Protein AF-A0A9D9YHW7-F1 (afdb_monomer_lite)

Sequence (597 aa):
MAEIIYLKTTNLEKLREYQHILGRHRLTVIQARQEDSLEFLCESKKVGDTIRAIMWEESNLYLPRTRTPLTLDQLTDLLVVVNKTRLECYLLESKTNKYVKQTYSASVEGFILPSHELAQRGTHSPVFGWDNRFISKGTGLTYQDMRERGVKLSARDLVLAQFTRDHLTYKKRKDLVALPQRPKRTVDFIHRPIDFVRSNPYINNPESNRYGVMALLNRALGLGPFFRAPMNRRENIYWNPGGNGGIPYTPKINKLTGEPDAIHETTYFVHDLFHHVLMPDLIFEGNLDDREKALQIICRMMSEALTLVAADMLFVDTLYRSGFTYDFTRRKIHPLFKSIKRDFSQPDELKQLFYANVRYALRGDDSWFLMLGCDPTALKEYQAKYKAYFVEDYRWTAQNVENMHEDARAFHRWSQSVKPLTRISRYVQGRVTLADATKKISVYARKPFEKCSPDEVIDAAFEWVWRETLLPSLIKPSSSPDEGIAFRTGFLKYMIAQLYIFDVFNFVPEAALYRKRIIDYIRANIDSLTLDNVEVVRAYYHQFLEILAGRDAITAEDLSLYTEVFPLFPPFYVQYDLPEGIYTDLNTVSKKILSIL

Structure (mmCIF, N/CA/C/O backbone):
data_AF-A0A9D9YHW7-F1
#
_entry.id   AF-A0A9D9YHW7-F1
#
loop_
_atom_site.group_PDB
_atom_site.id
_atom_site.type_symbol
_atom_site.label_atom_id
_atom_site.label_alt_id
_atom_site.label_comp_id
_atom_site.label_asym_id
_atom_site.label_entity_id
_atom_site.label_seq_id
_atom_site.pdbx_PDB_ins_code
_atom_site.Cartn_x
_atom_site.Cartn_y
_atom_site.Cartn_z
_atom_site.occupancy
_atom_site.B_iso_or_equiv
_atom_site.auth_seq_id
_atom_site.auth_comp_id
_atom_site.auth_asym_id
_atom_site.auth_atom_id
_atom_site.pdbx_PDB_model_num
ATOM 1 N N . MET A 1 1 ? 7.039 -15.304 12.937 1.00 70.06 1 MET A N 1
ATOM 2 C CA . MET A 1 1 ? 7.352 -16.494 12.118 1.00 70.06 1 MET A CA 1
ATOM 3 C C . MET A 1 1 ? 7.654 -16.035 10.707 1.00 70.06 1 MET A C 1
ATOM 5 O O . MET A 1 1 ? 6.788 -15.420 10.088 1.00 70.06 1 MET A O 1
ATOM 9 N N . ALA A 1 2 ? 8.888 -16.229 10.252 1.00 82.06 2 ALA A N 1
ATOM 10 C CA . ALA A 1 2 ? 9.330 -15.836 8.922 1.00 82.06 2 ALA A CA 1
ATOM 11 C C . ALA A 1 2 ? 9.137 -16.979 7.916 1.00 82.06 2 ALA A C 1
ATOM 13 O O . ALA A 1 2 ? 9.232 -18.162 8.250 1.00 82.06 2 ALA A O 1
ATOM 14 N N . GLU A 1 3 ? 8.874 -16.609 6.665 1.00 90.62 3 GLU A N 1
ATOM 15 C CA . GLU A 1 3 ? 8.953 -17.522 5.531 1.00 90.62 3 GLU A CA 1
ATOM 16 C C . GLU A 1 3 ? 10.324 -17.346 4.876 1.00 90.62 3 GLU A C 1
ATOM 18 O O . GLU A 1 3 ? 10.624 -16.284 4.331 1.00 90.62 3 GLU A O 1
ATOM 23 N N . ILE A 1 4 ? 11.166 -18.371 4.984 1.00 93.81 4 ILE A N 1
ATOM 24 C CA . ILE A 1 4 ? 12.588 -18.303 4.649 1.00 93.81 4 ILE A CA 1
ATOM 25 C C . ILE A 1 4 ? 12.847 -18.920 3.276 1.00 93.81 4 ILE A C 1
ATOM 27 O O . ILE A 1 4 ? 12.337 -19.996 2.957 1.00 93.81 4 ILE A O 1
ATOM 31 N N . ILE A 1 5 ? 13.698 -18.265 2.492 1.00 95.38 5 ILE A N 1
ATOM 32 C CA . ILE A 1 5 ? 14.393 -18.856 1.351 1.00 95.38 5 ILE A CA 1
ATOM 33 C C . ILE A 1 5 ? 15.881 -18.903 1.675 1.00 95.38 5 ILE A C 1
ATOM 35 O O . ILE A 1 5 ? 16.486 -17.870 1.953 1.00 95.38 5 ILE A O 1
ATOM 39 N N . TYR A 1 6 ? 16.484 -20.086 1.599 1.00 96.69 6 TYR A N 1
ATOM 40 C CA . TYR A 1 6 ? 17.941 -20.195 1.615 1.00 96.69 6 TYR A CA 1
ATOM 41 C C . TYR A 1 6 ? 18.471 -20.052 0.195 1.00 96.69 6 TYR A C 1
ATOM 43 O O . TYR A 1 6 ? 18.076 -20.807 -0.689 1.00 96.69 6 TYR A O 1
ATOM 51 N N . LEU A 1 7 ? 19.376 -19.105 -0.029 1.00 97.31 7 LEU A N 1
ATOM 52 C CA . LEU A 1 7 ? 20.069 -18.930 -1.298 1.00 97.31 7 LEU A CA 1
ATOM 53 C C . LEU A 1 7 ? 21.508 -19.425 -1.165 1.00 97.31 7 LEU A C 1
ATOM 55 O O . LEU A 1 7 ? 22.321 -18.807 -0.476 1.00 97.31 7 LEU A O 1
ATOM 59 N N . LYS A 1 8 ? 21.835 -20.511 -1.867 1.00 96.25 8 LYS A N 1
ATOM 60 C CA . LYS A 1 8 ? 23.196 -21.037 -1.969 1.00 96.25 8 LYS A CA 1
ATOM 61 C C . LYS A 1 8 ? 24.032 -20.148 -2.884 1.00 96.25 8 LYS A C 1
ATOM 63 O O . LYS A 1 8 ? 24.013 -20.294 -4.106 1.00 96.25 8 LYS A O 1
ATOM 68 N N . THR A 1 9 ? 24.754 -19.203 -2.294 1.00 94.62 9 THR A N 1
ATOM 69 C CA . THR A 1 9 ? 25.598 -18.248 -3.020 1.00 94.62 9 THR A CA 1
ATOM 70 C C . THR A 1 9 ? 26.742 -17.766 -2.141 1.00 94.62 9 THR A C 1
ATOM 72 O O . THR A 1 9 ? 26.574 -17.575 -0.942 1.00 94.62 9 THR A O 1
ATOM 75 N N . THR A 1 10 ? 27.894 -17.492 -2.742 1.00 93.25 10 THR A N 1
ATOM 76 C CA . THR A 1 10 ? 28.985 -16.724 -2.116 1.00 93.25 10 THR A CA 1
ATOM 77 C C . THR A 1 10 ? 28.953 -15.246 -2.523 1.00 93.25 10 THR A C 1
ATOM 79 O O . THR A 1 10 ? 29.645 -14.421 -1.938 1.00 93.25 10 THR A O 1
ATOM 82 N N . ASN A 1 11 ? 28.127 -14.892 -3.512 1.00 91.62 11 ASN A N 1
ATOM 83 C CA . ASN A 1 11 ? 28.014 -13.545 -4.056 1.00 91.62 11 ASN A CA 1
ATOM 84 C C . ASN A 1 11 ? 26.968 -12.724 -3.280 1.00 91.62 11 ASN A C 1
ATOM 86 O O . ASN A 1 11 ? 25.772 -13.027 -3.338 1.00 91.62 11 ASN A O 1
ATOM 90 N N . LEU A 1 12 ? 27.428 -11.679 -2.584 1.00 91.75 12 LEU A N 1
ATOM 91 C CA . LEU A 1 12 ? 26.590 -10.804 -1.757 1.00 91.75 12 LEU A CA 1
ATOM 92 C C . LEU A 1 12 ? 25.668 -9.888 -2.573 1.00 91.75 12 LEU A C 1
ATOM 94 O O . LEU A 1 12 ? 24.558 -9.606 -2.134 1.00 91.75 12 LEU A O 1
ATOM 98 N N . GLU A 1 13 ? 26.071 -9.464 -3.769 1.00 88.94 13 GLU A N 1
ATOM 99 C CA . GLU A 1 13 ? 25.207 -8.669 -4.654 1.00 88.94 13 GLU A CA 1
ATOM 100 C C . GLU A 1 13 ? 24.023 -9.500 -5.153 1.00 88.94 13 GLU A C 1
ATOM 102 O O . GLU A 1 13 ? 22.883 -9.040 -5.132 1.00 88.94 13 GLU A O 1
ATOM 107 N N . LYS A 1 14 ? 24.262 -10.775 -5.490 1.00 91.38 14 LYS A N 1
ATOM 108 C CA . LYS A 1 14 ? 23.183 -11.720 -5.814 1.00 91.38 14 LYS A CA 1
ATOM 109 C C . LYS A 1 14 ? 22.209 -11.867 -4.642 1.00 91.38 14 LYS A C 1
ATOM 111 O O . LYS A 1 14 ? 21.000 -11.855 -4.851 1.00 91.38 14 LYS A O 1
ATOM 116 N N . LEU A 1 15 ? 22.719 -11.984 -3.413 1.00 94.38 15 LEU A N 1
ATOM 117 C CA . LEU A 1 15 ? 21.874 -12.045 -2.219 1.00 94.38 15 LEU A CA 1
ATOM 118 C C . LEU A 1 15 ? 21.004 -10.788 -2.078 1.00 94.38 15 LEU A C 1
ATOM 120 O O . LEU A 1 15 ? 19.803 -10.921 -1.850 1.00 94.38 15 LEU A O 1
ATOM 124 N N . ARG A 1 16 ? 21.581 -9.593 -2.261 1.00 92.06 16 ARG A N 1
ATOM 125 C CA . ARG A 1 16 ? 20.855 -8.313 -2.200 1.00 92.06 16 ARG A CA 1
ATOM 126 C C . ARG A 1 16 ? 19.739 -8.236 -3.241 1.00 92.06 16 ARG A C 1
ATOM 128 O O . ARG A 1 16 ? 18.621 -7.868 -2.895 1.00 92.06 16 ARG A O 1
ATOM 135 N N . GLU A 1 17 ? 20.001 -8.640 -4.485 1.00 90.94 17 GLU A N 1
ATOM 136 C CA . GLU A 1 17 ? 18.977 -8.680 -5.542 1.00 90.94 17 GLU A CA 1
ATOM 137 C C . GLU A 1 17 ? 17.835 -9.651 -5.187 1.00 90.94 17 GLU A C 1
ATOM 139 O O . GLU A 1 17 ? 16.663 -9.292 -5.286 1.00 90.94 17 GLU A O 1
ATOM 144 N N . TYR A 1 18 ? 18.146 -10.851 -4.683 1.00 95.06 18 TYR A N 1
ATOM 145 C CA . TYR A 1 18 ? 17.121 -11.798 -4.225 1.00 95.06 18 TYR A CA 1
ATOM 146 C C . TYR A 1 18 ? 16.302 -11.250 -3.054 1.00 95.06 18 TYR A C 1
ATOM 148 O O . TYR A 1 18 ? 15.078 -11.384 -3.048 1.00 95.06 18 TYR A O 1
ATOM 156 N N . GLN A 1 19 ? 16.959 -10.636 -2.066 1.00 94.50 19 GLN A N 1
ATOM 157 C CA . GLN A 1 19 ? 16.293 -9.997 -0.930 1.00 94.50 19 GLN A CA 1
ATOM 158 C C . GLN A 1 19 ? 15.363 -8.879 -1.397 1.00 94.50 19 GLN A C 1
ATOM 160 O O . GLN A 1 19 ? 14.239 -8.783 -0.912 1.00 94.50 19 GLN A O 1
ATOM 165 N N . HIS A 1 20 ? 15.794 -8.083 -2.374 1.00 89.88 20 HIS A N 1
ATOM 166 C CA . HIS A 1 20 ? 14.979 -7.029 -2.957 1.00 89.88 20 HIS A CA 1
ATOM 167 C C . HIS A 1 20 ? 13.744 -7.586 -3.685 1.00 89.88 20 HIS A C 1
ATOM 169 O O . HIS A 1 20 ? 12.630 -7.134 -3.434 1.00 89.88 20 HIS A O 1
ATOM 175 N N . ILE A 1 21 ? 13.911 -8.591 -4.550 1.00 91.25 21 ILE A N 1
ATOM 176 C CA . ILE A 1 21 ? 12.822 -9.150 -5.368 1.00 91.25 21 ILE A CA 1
ATOM 177 C C . ILE A 1 21 ? 11.835 -9.944 -4.504 1.00 91.25 21 ILE A C 1
ATOM 179 O O . ILE A 1 21 ? 10.637 -9.666 -4.496 1.00 91.25 21 ILE A O 1
ATOM 183 N N . LEU A 1 22 ? 12.327 -10.914 -3.731 1.00 93.62 22 LEU A N 1
ATOM 184 C CA . LEU A 1 22 ? 11.490 -11.825 -2.943 1.00 93.62 22 LEU A CA 1
ATOM 185 C C . LEU A 1 22 ? 10.989 -11.178 -1.643 1.00 93.62 22 LEU A C 1
ATOM 187 O O . LEU A 1 22 ? 9.921 -11.541 -1.141 1.00 93.62 22 LEU A O 1
ATOM 191 N N . GLY A 1 23 ? 11.694 -10.161 -1.138 1.00 91.50 23 GLY A N 1
ATOM 192 C CA . GLY A 1 23 ? 11.243 -9.337 -0.016 1.00 91.50 23 GLY A CA 1
ATOM 193 C C . GLY A 1 23 ? 9.907 -8.651 -0.296 1.00 91.50 23 GLY A C 1
ATOM 194 O O . GLY A 1 23 ? 9.065 -8.568 0.601 1.00 91.50 23 GLY A O 1
ATOM 195 N N . ARG A 1 24 ? 9.626 -8.304 -1.564 1.00 89.56 24 ARG A N 1
ATOM 196 C CA . ARG A 1 24 ? 8.319 -7.778 -2.007 1.00 89.56 24 ARG A CA 1
ATOM 197 C C . ARG A 1 24 ? 7.159 -8.752 -1.775 1.00 89.56 24 ARG A C 1
ATOM 199 O O . ARG A 1 24 ? 6.005 -8.328 -1.802 1.00 89.56 24 ARG A O 1
ATOM 206 N N . HIS A 1 25 ? 7.438 -10.024 -1.482 1.00 90.69 25 HIS A N 1
ATOM 207 C CA . HIS A 1 25 ? 6.461 -11.077 -1.176 1.00 90.69 25 HIS A CA 1
ATOM 208 C C . HIS A 1 25 ? 6.476 -11.532 0.293 1.00 90.69 25 HIS A C 1
ATOM 210 O O . HIS A 1 25 ? 5.890 -12.572 0.624 1.00 90.69 25 HIS A O 1
ATOM 216 N N . ARG A 1 26 ? 7.116 -10.757 1.184 1.00 90.50 26 ARG A N 1
ATOM 217 C CA . ARG A 1 26 ? 7.313 -11.090 2.605 1.00 90.50 26 ARG A CA 1
ATOM 218 C C . ARG A 1 26 ? 8.157 -12.353 2.809 1.00 90.50 26 ARG A C 1
ATOM 220 O O . ARG A 1 26 ? 7.921 -13.108 3.750 1.00 90.50 26 ARG A O 1
ATOM 227 N N . LEU A 1 27 ? 9.107 -12.605 1.914 1.00 92.44 27 LEU A N 1
ATOM 228 C CA . LEU A 1 27 ? 10.058 -13.701 2.062 1.00 92.44 27 LEU A CA 1
ATOM 229 C C . LEU A 1 27 ? 11.387 -13.163 2.579 1.00 92.44 27 LEU A C 1
ATOM 231 O O . LEU A 1 27 ? 11.890 -12.148 2.102 1.00 92.44 27 LEU A O 1
ATOM 235 N N . THR A 1 28 ? 11.957 -13.857 3.556 1.00 93.62 28 THR A N 1
AT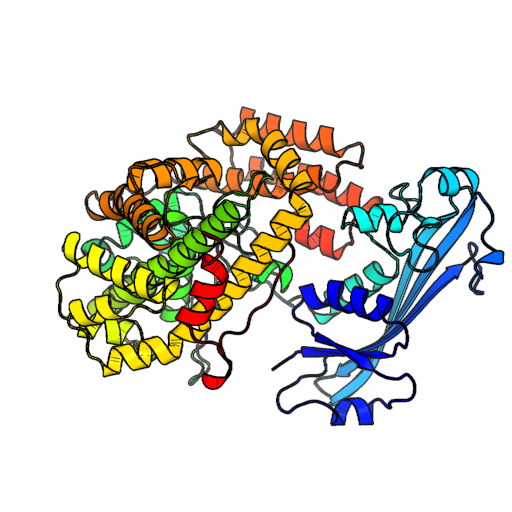OM 236 C CA . THR A 1 28 ? 13.288 -13.561 4.081 1.00 93.62 28 THR A CA 1
ATOM 237 C C . THR A 1 28 ? 14.297 -14.431 3.350 1.00 93.62 28 THR A C 1
ATOM 239 O O . THR A 1 28 ? 14.239 -15.654 3.452 1.00 93.62 28 THR A O 1
ATOM 242 N N . VAL A 1 29 ? 15.228 -13.816 2.619 1.00 95.94 29 VAL A N 1
ATOM 243 C CA . VAL A 1 29 ? 16.294 -14.555 1.931 1.00 95.94 29 VAL A CA 1
ATOM 244 C C . VAL A 1 29 ? 17.551 -14.562 2.793 1.00 95.94 29 VAL A C 1
ATOM 246 O O . VAL A 1 29 ? 18.081 -13.503 3.138 1.00 95.94 29 VAL A O 1
ATOM 249 N N . ILE A 1 30 ? 18.019 -15.761 3.126 1.00 95.94 30 ILE A N 1
ATOM 250 C CA . ILE A 1 30 ? 19.206 -16.011 3.943 1.00 95.94 30 ILE A CA 1
ATOM 251 C C . ILE A 1 30 ? 20.266 -16.677 3.069 1.00 95.94 30 ILE A C 1
ATOM 253 O O . ILE A 1 30 ? 19.969 -17.589 2.298 1.00 95.94 30 ILE A O 1
ATOM 257 N N . GLN A 1 31 ? 21.509 -16.223 3.186 1.00 96.44 31 GLN A N 1
ATOM 258 C CA . GLN A 1 31 ? 22.636 -16.846 2.504 1.00 96.44 31 GLN A CA 1
ATOM 259 C C . GLN A 1 31 ? 22.939 -18.221 3.111 1.00 96.44 31 GLN A C 1
ATOM 261 O O . GLN A 1 31 ? 23.023 -18.357 4.328 1.00 96.44 31 GLN A O 1
ATOM 266 N N . ALA A 1 32 ? 23.139 -19.216 2.254 1.00 95.25 32 ALA A N 1
ATOM 267 C CA . ALA A 1 32 ? 23.636 -20.538 2.615 1.00 95.25 32 ALA A CA 1
ATOM 268 C C . ALA A 1 32 ? 24.941 -20.827 1.866 1.00 95.25 32 ALA A C 1
ATOM 270 O O . ALA A 1 32 ? 25.157 -20.314 0.758 1.00 95.25 32 ALA A O 1
ATOM 271 N N . ARG A 1 33 ? 25.803 -21.663 2.449 1.00 92.50 33 ARG A N 1
ATOM 272 C CA . ARG A 1 33 ? 27.018 -22.130 1.774 1.00 92.50 33 ARG A CA 1
ATOM 273 C C . ARG A 1 33 ? 26.656 -23.191 0.739 1.00 92.50 33 ARG A C 1
ATOM 275 O O . ARG A 1 33 ? 25.589 -23.807 0.802 1.00 92.50 33 ARG A O 1
ATOM 282 N N . GLN A 1 34 ? 27.516 -23.389 -0.256 1.00 88.19 34 GLN A N 1
ATOM 283 C CA . GLN A 1 34 ? 27.205 -24.343 -1.325 1.00 88.19 34 GLN A CA 1
ATOM 284 C C . GLN A 1 34 ? 27.186 -25.783 -0.799 1.00 88.19 34 GLN A C 1
ATOM 286 O O . GLN A 1 34 ? 26.300 -26.563 -1.164 1.00 88.19 34 GLN A O 1
ATOM 291 N N . GLU A 1 35 ? 28.111 -26.079 0.109 1.00 90.44 35 GLU A N 1
ATOM 292 C CA . GLU A 1 35 ? 28.315 -27.357 0.780 1.00 90.44 35 GLU A CA 1
ATOM 293 C C . GLU A 1 35 ? 27.250 -27.703 1.831 1.00 90.44 35 GLU A C 1
ATOM 295 O O . GLU A 1 35 ? 27.131 -28.870 2.199 1.00 90.44 35 GLU A O 1
ATOM 300 N N . ASP A 1 36 ? 26.451 -26.735 2.296 1.00 89.94 36 ASP A N 1
ATOM 301 C CA . ASP A 1 36 ? 25.401 -26.994 3.287 1.00 89.94 36 ASP A CA 1
ATOM 302 C C . ASP A 1 36 ? 24.353 -27.960 2.692 1.00 89.94 36 ASP A C 1
ATOM 304 O O . ASP A 1 36 ? 23.757 -27.677 1.646 1.00 89.94 36 ASP A O 1
ATOM 308 N N . SER A 1 37 ? 24.111 -29.114 3.323 1.00 88.94 37 SER A N 1
ATOM 309 C CA . SER A 1 37 ? 23.125 -30.089 2.829 1.00 88.94 37 SER A CA 1
ATOM 310 C C . SER A 1 37 ? 21.686 -29.582 2.990 1.00 88.94 37 SER A C 1
ATOM 312 O O . SER A 1 37 ? 21.416 -28.659 3.764 1.00 88.94 37 SER A O 1
ATOM 314 N N . LEU A 1 38 ? 20.737 -30.170 2.248 1.00 86.44 38 LEU A N 1
ATOM 315 C CA . LEU A 1 38 ? 19.321 -29.805 2.390 1.00 86.44 38 LEU A CA 1
ATOM 316 C C . LEU A 1 38 ? 18.835 -30.105 3.813 1.00 86.44 38 LEU A C 1
ATOM 318 O O . LEU A 1 38 ? 18.143 -29.282 4.406 1.00 86.44 38 LEU A O 1
ATOM 322 N N . GLU A 1 39 ? 19.246 -31.245 4.367 1.00 86.50 39 GLU A N 1
ATOM 323 C CA . GLU A 1 39 ? 18.921 -31.702 5.718 1.00 86.50 39 GLU A CA 1
ATOM 324 C C . GLU A 1 39 ? 19.434 -30.714 6.769 1.00 86.50 39 GLU A C 1
ATOM 326 O O . GLU A 1 39 ? 18.660 -30.241 7.599 1.00 86.50 39 GLU A O 1
ATOM 331 N N . PHE A 1 40 ? 20.702 -30.303 6.660 1.00 90.31 40 PHE A N 1
ATOM 332 C CA . PHE A 1 40 ? 21.304 -29.333 7.572 1.00 90.31 40 PHE A CA 1
ATOM 333 C C . PHE A 1 40 ? 20.555 -27.995 7.561 1.00 90.31 40 PHE A C 1
ATOM 335 O O . PHE A 1 40 ? 20.221 -27.446 8.612 1.00 90.31 40 PHE A O 1
ATOM 342 N N . LEU A 1 41 ? 20.228 -27.474 6.373 1.00 88.81 41 LEU A N 1
ATOM 343 C CA . LEU A 1 41 ? 19.474 -26.223 6.257 1.00 88.81 41 LEU A CA 1
ATOM 344 C C . LEU A 1 41 ? 18.077 -26.344 6.878 1.00 88.81 41 LEU A C 1
ATOM 346 O O . LEU A 1 41 ? 17.601 -25.391 7.497 1.00 88.81 41 LEU A O 1
ATOM 350 N N . CYS A 1 42 ? 17.448 -27.517 6.773 1.00 83.25 42 CYS A N 1
ATOM 351 C CA . CYS A 1 42 ? 16.148 -27.787 7.380 1.00 83.25 42 CYS A CA 1
ATOM 352 C C . CYS A 1 42 ? 16.176 -27.782 8.904 1.00 83.25 42 CYS A C 1
ATOM 354 O O . CYS A 1 42 ? 15.248 -27.261 9.528 1.00 83.25 42 CYS A O 1
ATOM 356 N N . GLU A 1 43 ? 17.236 -28.332 9.486 1.00 84.88 43 GLU A N 1
ATOM 357 C CA . GLU A 1 43 ? 17.451 -28.381 10.932 1.00 84.88 43 GLU A CA 1
ATOM 358 C C . GLU A 1 43 ? 17.883 -27.022 11.502 1.00 84.88 43 GLU A C 1
ATOM 360 O O . GLU A 1 43 ? 17.594 -26.716 12.655 1.00 84.88 43 GLU A O 1
ATOM 365 N N . SER A 1 44 ? 18.505 -26.164 10.685 1.00 84.38 44 SER A N 1
ATOM 366 C CA . SER A 1 44 ? 19.047 -24.866 11.120 1.00 84.38 44 SER A CA 1
ATOM 367 C C . SER A 1 44 ? 18.003 -23.770 11.399 1.00 84.38 44 SER A C 1
ATOM 369 O O . SER A 1 44 ? 18.353 -22.681 11.867 1.00 84.38 44 SER A O 1
ATOM 371 N N . LYS A 1 45 ? 16.719 -24.007 11.098 1.00 82.19 45 LYS A N 1
ATOM 372 C CA . LYS A 1 45 ? 15.672 -22.982 11.226 1.00 82.19 45 LYS A CA 1
ATOM 373 C C . LYS A 1 45 ? 15.302 -22.708 12.687 1.00 82.19 45 LYS A C 1
ATOM 375 O O . LYS A 1 45 ? 15.266 -23.609 13.522 1.00 82.19 45 LYS A O 1
ATOM 380 N N . LYS A 1 46 ? 14.918 -21.466 12.991 1.00 83.94 46 LYS A N 1
ATOM 381 C CA . LYS A 1 46 ? 14.375 -21.125 14.314 1.00 83.94 46 LYS A CA 1
ATOM 382 C C . LYS A 1 46 ? 12.973 -21.713 14.488 1.00 83.94 46 LYS A C 1
ATOM 384 O O . LYS A 1 46 ? 12.228 -21.896 13.522 1.00 83.94 46 LYS A O 1
ATOM 389 N N . VAL A 1 47 ? 12.594 -21.980 15.738 1.00 77.81 47 VAL A N 1
ATOM 390 C CA . VAL A 1 47 ? 11.246 -22.456 16.081 1.00 77.81 47 VAL A CA 1
ATOM 391 C C . VAL A 1 47 ? 10.200 -21.472 15.545 1.00 77.81 47 VAL A C 1
ATOM 393 O O . VAL A 1 47 ? 10.263 -20.273 15.808 1.00 77.81 47 VAL A O 1
ATOM 396 N N . GLY A 1 48 ? 9.245 -21.995 14.774 1.00 78.81 48 GLY A N 1
ATOM 397 C CA . GLY A 1 48 ? 8.185 -21.220 14.127 1.00 78.81 48 GLY A CA 1
ATOM 398 C C . GLY A 1 48 ? 8.512 -20.729 12.712 1.00 78.81 48 GLY A C 1
ATOM 399 O O . GLY A 1 48 ? 7.596 -20.370 11.975 1.00 78.81 48 GLY A O 1
ATOM 400 N N . ASP A 1 49 ? 9.768 -20.754 12.271 1.00 86.19 49 ASP A N 1
ATOM 401 C CA . ASP A 1 49 ? 10.080 -20.396 10.888 1.00 86.19 49 ASP A CA 1
ATOM 402 C C . ASP A 1 49 ? 9.708 -21.523 9.914 1.00 86.19 49 ASP A C 1
ATOM 404 O O . ASP A 1 49 ? 9.750 -22.726 10.219 1.00 86.19 49 ASP A O 1
ATOM 408 N N . THR A 1 50 ? 9.315 -21.119 8.706 1.00 88.62 50 THR A N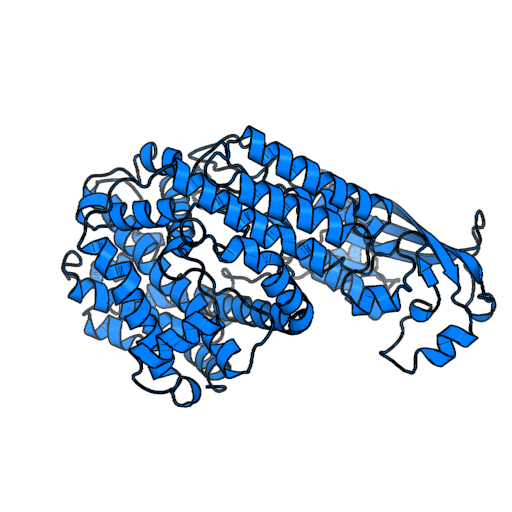 1
ATOM 409 C CA . THR A 1 50 ? 8.947 -22.033 7.621 1.00 88.62 50 THR A CA 1
ATOM 410 C C . THR A 1 50 ? 9.896 -21.838 6.454 1.00 88.62 50 THR A C 1
ATOM 412 O O . THR A 1 50 ? 9.951 -20.757 5.873 1.00 88.62 50 THR A O 1
ATOM 415 N N . ILE A 1 51 ? 10.618 -22.892 6.081 1.00 91.12 51 ILE A N 1
ATOM 416 C CA . ILE A 1 51 ? 11.459 -22.886 4.884 1.00 91.12 51 ILE A CA 1
ATOM 417 C C . ILE A 1 51 ? 10.545 -23.085 3.680 1.00 91.12 51 ILE A C 1
ATOM 419 O O . ILE A 1 51 ? 9.871 -24.106 3.561 1.00 91.12 51 ILE A O 1
ATOM 423 N N . ARG A 1 52 ? 10.491 -22.080 2.808 1.00 91.19 52 ARG A N 1
ATOM 424 C CA . ARG A 1 52 ? 9.720 -22.120 1.565 1.00 91.19 52 ARG A CA 1
ATOM 425 C C . ARG A 1 52 ? 10.499 -22.792 0.452 1.00 91.19 52 ARG A C 1
ATOM 427 O O . ARG A 1 52 ? 9.937 -23.627 -0.248 1.00 91.19 52 ARG A O 1
ATOM 434 N N . ALA A 1 53 ? 11.766 -22.426 0.296 1.00 94.69 53 ALA A N 1
ATOM 435 C CA . ALA A 1 53 ? 12.617 -22.976 -0.745 1.00 94.69 53 ALA A CA 1
ATOM 436 C C . ALA A 1 53 ? 14.096 -22.925 -0.357 1.00 94.69 53 ALA A C 1
ATOM 438 O O . ALA A 1 53 ? 14.531 -22.043 0.386 1.00 94.69 53 ALA A O 1
ATOM 439 N N . ILE A 1 54 ? 14.871 -23.835 -0.936 1.00 95.69 54 ILE A N 1
ATOM 440 C CA . ILE A 1 54 ? 16.330 -23.740 -1.007 1.00 95.69 54 ILE A CA 1
ATOM 441 C C . ILE A 1 54 ? 16.684 -23.539 -2.479 1.00 95.69 54 ILE A C 1
ATOM 443 O O . ILE A 1 54 ? 16.244 -24.308 -3.329 1.00 95.69 54 ILE A O 1
ATOM 447 N N . MET A 1 55 ? 17.423 -22.483 -2.794 1.00 97.06 55 MET A N 1
ATOM 448 C CA . MET A 1 55 ? 17.661 -22.015 -4.155 1.00 97.06 55 MET A CA 1
ATOM 449 C C . MET A 1 55 ? 19.145 -22.011 -4.496 1.00 97.06 55 MET A C 1
ATOM 451 O O . MET A 1 55 ? 19.985 -21.638 -3.677 1.00 97.06 55 MET A O 1
ATOM 455 N N . TRP A 1 56 ? 19.450 -22.373 -5.735 1.00 96.00 56 TRP A N 1
ATOM 456 C CA . TRP A 1 56 ? 20.765 -22.247 -6.346 1.00 96.00 56 TRP A CA 1
ATOM 457 C C . TRP A 1 56 ? 20.603 -21.713 -7.769 1.00 96.00 56 TRP A C 1
ATOM 459 O O . TRP A 1 56 ? 19.696 -22.123 -8.489 1.00 96.00 56 TRP A O 1
ATOM 469 N N . GLU A 1 57 ? 21.446 -20.765 -8.170 1.00 95.88 57 GLU A N 1
ATOM 470 C CA . GLU A 1 57 ? 21.281 -20.054 -9.437 1.00 95.88 57 GLU A CA 1
ATOM 471 C C . GLU A 1 57 ? 22.609 -19.806 -10.140 1.00 95.88 57 GLU A C 1
ATOM 473 O O . GLU A 1 57 ? 23.578 -19.347 -9.524 1.00 95.88 57 GLU A O 1
ATOM 478 N N . GLU A 1 58 ? 22.592 -20.028 -11.451 1.00 94.81 58 GLU A N 1
ATOM 479 C CA . GLU A 1 58 ? 23.664 -19.710 -12.388 1.00 94.81 58 GLU A CA 1
ATOM 480 C C . GLU A 1 58 ? 23.176 -18.678 -13.412 1.00 94.81 58 GLU A C 1
ATOM 482 O O . GLU A 1 58 ? 22.148 -18.879 -14.064 1.00 94.81 58 GLU A O 1
ATOM 487 N N . SER A 1 59 ? 23.926 -17.587 -13.589 1.00 94.44 59 SER A N 1
ATOM 488 C CA . SER A 1 59 ? 23.597 -16.505 -14.521 1.00 94.44 59 SER A CA 1
ATOM 489 C C . SER A 1 59 ? 24.865 -15.975 -15.158 1.00 94.44 59 SER A C 1
ATOM 491 O O . SER A 1 59 ? 25.768 -15.530 -14.453 1.00 94.44 59 SER A O 1
ATOM 493 N N . ASN A 1 60 ? 24.924 -16.034 -16.488 1.00 95.62 60 ASN A N 1
ATOM 494 C CA . ASN A 1 60 ? 26.087 -15.633 -17.276 1.00 95.62 60 ASN A CA 1
ATOM 495 C C . ASN A 1 60 ? 25.655 -15.031 -18.624 1.00 95.62 60 ASN A C 1
ATOM 497 O O . ASN A 1 60 ? 24.478 -15.084 -19.002 1.00 95.62 60 ASN A O 1
ATOM 501 N N . LEU A 1 61 ? 26.624 -14.471 -19.349 1.00 96.62 61 LEU A N 1
ATOM 502 C CA . LEU A 1 61 ? 26.486 -14.098 -20.756 1.00 96.62 61 LEU A CA 1
ATOM 503 C C . LEU A 1 61 ? 26.943 -15.245 -21.653 1.00 96.62 61 LEU A C 1
ATOM 505 O O . LEU A 1 61 ? 27.898 -15.944 -21.332 1.00 96.62 61 LEU A O 1
ATOM 509 N N . TYR A 1 62 ? 26.272 -15.416 -22.785 1.00 97.50 62 TYR A N 1
ATOM 510 C CA . TYR A 1 62 ? 26.576 -16.442 -23.779 1.00 97.50 62 TYR A CA 1
ATOM 511 C C . TYR A 1 62 ? 26.515 -15.833 -25.175 1.00 97.50 62 TYR A C 1
ATOM 513 O O . TYR A 1 62 ? 25.709 -14.934 -25.421 1.00 97.50 62 TYR A O 1
ATOM 521 N N . LEU A 1 63 ? 27.283 -16.380 -26.116 1.00 96.31 63 LEU A N 1
ATOM 522 C CA . LEU A 1 63 ? 26.992 -16.154 -27.530 1.00 96.31 63 LEU A CA 1
ATOM 523 C C . LEU A 1 63 ? 25.633 -16.787 -27.885 1.00 96.31 63 LEU A C 1
ATOM 525 O O . LEU A 1 63 ? 25.219 -17.786 -27.273 1.00 96.31 63 LEU A O 1
ATOM 529 N N . PRO A 1 64 ? 24.924 -16.254 -28.894 1.00 92.56 64 PRO A N 1
ATOM 530 C CA . PRO A 1 64 ? 23.715 -16.880 -29.399 1.00 92.56 64 PRO A CA 1
ATOM 531 C C . PRO A 1 64 ? 23.964 -18.358 -29.720 1.00 92.56 64 PRO A C 1
ATOM 533 O O . PRO A 1 64 ? 24.925 -18.711 -30.396 1.00 92.56 64 PRO A O 1
ATOM 536 N N . ARG A 1 65 ? 23.083 -19.232 -29.219 1.00 89.12 65 ARG A N 1
ATOM 537 C CA . ARG A 1 65 ? 23.122 -20.697 -29.418 1.00 89.12 65 ARG A CA 1
ATOM 538 C C . ARG A 1 65 ? 24.313 -21.443 -28.792 1.00 89.12 65 ARG A C 1
ATOM 540 O O . ARG A 1 65 ? 24.371 -22.661 -28.936 1.00 89.12 65 ARG A O 1
ATOM 547 N N . THR A 1 66 ? 25.200 -20.790 -28.039 1.00 91.44 66 THR A N 1
ATOM 548 C CA . THR A 1 66 ? 26.261 -21.493 -27.297 1.00 91.44 66 THR A CA 1
ATOM 549 C C . THR A 1 66 ? 25.831 -21.852 -25.870 1.00 91.44 66 THR A C 1
ATOM 551 O O . THR A 1 66 ? 24.821 -21.359 -25.342 1.00 91.44 66 THR A O 1
ATOM 554 N N . ARG A 1 67 ? 26.590 -22.775 -25.262 1.00 90.81 67 ARG A N 1
ATOM 555 C CA . ARG A 1 67 ? 26.424 -23.240 -23.872 1.00 90.81 67 ARG A CA 1
ATOM 556 C C . ARG A 1 67 ? 27.575 -22.835 -22.952 1.00 90.81 67 ARG A C 1
ATOM 558 O O . ARG A 1 67 ? 27.464 -23.027 -21.749 1.00 90.81 67 ARG A O 1
ATOM 565 N N . THR A 1 68 ? 28.655 -22.291 -23.505 1.00 92.50 68 THR A N 1
ATOM 566 C CA . THR A 1 68 ? 29.821 -21.862 -22.732 1.00 92.50 68 THR A CA 1
ATOM 567 C C . THR A 1 68 ? 29.643 -20.400 -22.329 1.00 92.50 68 THR A C 1
ATOM 569 O O . THR A 1 68 ? 29.386 -19.580 -23.218 1.00 92.50 68 THR A O 1
ATOM 572 N N . PRO A 1 69 ? 29.730 -20.070 -21.029 1.00 95.06 69 PRO A N 1
ATOM 573 C CA . PRO A 1 69 ? 29.641 -18.691 -20.575 1.00 95.06 69 PRO A CA 1
ATOM 574 C C . PRO A 1 69 ? 30.849 -17.888 -21.066 1.00 95.06 69 PRO A C 1
ATOM 576 O O . PRO A 1 69 ? 31.954 -18.420 -21.160 1.00 95.06 69 PRO A O 1
ATOM 579 N N . LEU A 1 70 ? 30.626 -16.613 -21.374 1.00 94.06 70 LEU A N 1
ATOM 580 C CA . LEU A 1 70 ? 31.674 -15.678 -21.765 1.00 94.06 70 LEU A CA 1
ATOM 581 C C . LEU A 1 70 ? 32.382 -15.111 -20.534 1.00 94.06 70 LEU A C 1
ATOM 583 O O . LEU A 1 70 ? 31.744 -14.802 -19.524 1.00 94.06 70 LEU A O 1
ATOM 587 N N . THR A 1 71 ? 33.693 -14.932 -20.644 1.00 91.38 71 THR A N 1
ATOM 588 C CA . THR A 1 71 ? 34.515 -14.188 -19.686 1.00 91.38 71 THR A CA 1
ATOM 589 C C . THR A 1 71 ? 34.558 -12.698 -20.049 1.00 91.38 71 THR A C 1
ATOM 591 O O . THR A 1 71 ? 34.153 -12.292 -21.139 1.00 91.38 71 THR A O 1
ATOM 594 N N . LEU A 1 72 ? 35.006 -11.842 -19.123 1.00 86.31 72 LEU A N 1
ATOM 595 C CA . LEU A 1 72 ? 34.961 -10.383 -19.305 1.00 86.31 72 LEU A CA 1
ATOM 596 C C . LEU A 1 72 ? 35.868 -9.892 -20.451 1.00 86.31 72 LEU A C 1
ATOM 598 O O . LEU A 1 72 ? 35.532 -8.926 -21.132 1.00 86.31 72 LEU A O 1
ATOM 602 N N . ASP A 1 73 ? 36.989 -10.573 -20.674 1.00 88.62 73 ASP A N 1
ATOM 603 C CA . ASP A 1 73 ? 37.952 -10.363 -21.762 1.00 88.62 73 ASP A CA 1
ATOM 604 C C . ASP A 1 73 ? 37.406 -10.758 -23.142 1.00 88.62 73 ASP A C 1
ATOM 606 O O . ASP A 1 73 ? 37.878 -10.253 -24.157 1.00 88.62 73 ASP A O 1
ATOM 610 N N . GLN A 1 74 ? 36.370 -11.599 -23.192 1.00 90.62 74 GLN A N 1
ATOM 611 C CA . GLN A 1 74 ? 35.700 -11.991 -24.435 1.00 90.62 74 GLN A CA 1
ATOM 612 C C . GLN A 1 74 ? 34.599 -11.005 -24.863 1.00 90.62 74 GLN A C 1
ATOM 614 O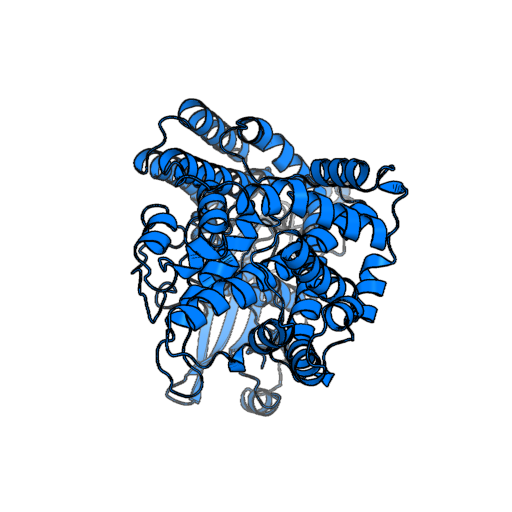 O . GLN A 1 74 ? 34.033 -11.155 -25.946 1.00 90.62 74 GLN A O 1
ATOM 619 N N . LEU A 1 75 ? 34.263 -10.011 -24.031 1.00 90.56 75 LEU A N 1
ATOM 620 C CA . LEU A 1 75 ? 33.216 -9.030 -24.325 1.00 90.56 75 LEU A CA 1
ATOM 621 C C . LEU A 1 75 ? 33.765 -7.885 -25.186 1.00 90.56 75 LEU A C 1
ATOM 623 O O . LEU A 1 75 ? 34.212 -6.866 -24.659 1.00 90.56 75 LEU A O 1
ATOM 627 N N . THR A 1 76 ? 33.712 -8.051 -26.508 1.00 92.12 76 THR A N 1
ATOM 628 C CA . THR A 1 76 ? 34.091 -7.018 -27.486 1.00 92.12 76 THR A CA 1
ATOM 629 C C . THR A 1 76 ? 32.920 -6.096 -27.838 1.00 92.12 76 THR A C 1
ATOM 631 O O . THR A 1 76 ? 31.758 -6.486 -27.723 1.00 92.12 76 THR A O 1
ATOM 634 N N . ASP A 1 77 ? 33.222 -4.886 -28.312 1.00 92.44 77 ASP A N 1
ATOM 635 C CA . ASP A 1 77 ? 32.229 -3.889 -28.732 1.00 92.44 77 ASP A CA 1
ATOM 636 C C . ASP A 1 77 ? 31.203 -4.471 -29.724 1.00 92.44 77 ASP A C 1
ATOM 638 O O . ASP A 1 77 ? 31.560 -5.201 -30.652 1.00 92.44 77 ASP A O 1
ATOM 642 N N . LEU A 1 78 ? 29.920 -4.141 -29.524 1.00 93.00 78 LEU A N 1
ATOM 643 C CA . LEU A 1 78 ? 28.775 -4.571 -30.343 1.00 93.00 78 LEU A CA 1
ATOM 644 C C . LEU A 1 78 ? 28.566 -6.093 -30.432 1.00 93.00 78 LEU A C 1
ATOM 646 O O . LEU A 1 78 ? 27.752 -6.561 -31.233 1.00 93.00 78 LEU A O 1
ATOM 650 N N . LEU A 1 79 ? 29.249 -6.881 -29.596 1.00 96.00 79 LEU A N 1
ATOM 651 C CA . LEU A 1 79 ? 29.052 -8.323 -29.547 1.00 96.00 79 LEU A CA 1
ATOM 652 C C . LEU A 1 79 ? 27.616 -8.640 -29.119 1.00 96.00 79 LEU A C 1
ATOM 654 O O . LEU A 1 79 ? 27.200 -8.283 -28.016 1.00 96.00 79 LEU A O 1
ATOM 658 N N . VAL A 1 80 ? 26.872 -9.340 -29.976 1.00 97.06 80 VAL A N 1
ATOM 659 C CA . VAL A 1 80 ? 25.534 -9.845 -29.646 1.00 97.06 80 VAL A CA 1
ATOM 660 C C . VAL A 1 80 ? 25.675 -10.990 -28.656 1.00 97.06 80 VAL A C 1
ATOM 662 O O . VAL A 1 80 ? 26.356 -11.982 -28.924 1.00 97.06 80 VAL A O 1
ATOM 665 N N . VAL A 1 81 ? 25.009 -10.864 -27.515 1.00 97.50 81 VAL A N 1
ATOM 666 C CA . VAL A 1 81 ? 25.079 -11.826 -26.416 1.00 97.50 81 VAL A CA 1
ATOM 667 C C . VAL A 1 81 ? 23.695 -12.059 -25.820 1.00 97.50 81 VAL A C 1
ATOM 669 O O . VAL A 1 81 ? 22.751 -11.301 -26.030 1.00 97.50 81 VAL A O 1
ATOM 672 N N . VAL A 1 82 ? 23.564 -13.139 -25.061 1.00 97.31 82 VAL A N 1
ATOM 673 C CA . VAL A 1 82 ? 22.337 -13.485 -24.346 1.00 97.31 82 VAL A CA 1
ATOM 674 C C . VAL A 1 82 ? 22.672 -13.665 -22.875 1.00 97.31 82 VAL A C 1
ATOM 676 O O . VAL A 1 82 ? 23.474 -14.535 -22.526 1.00 97.31 82 VAL A O 1
ATOM 679 N N . ASN A 1 83 ? 22.041 -12.881 -22.005 1.00 96.81 83 ASN A N 1
ATOM 680 C CA . ASN A 1 83 ? 22.055 -13.154 -20.575 1.00 96.81 83 ASN A CA 1
ATOM 681 C C . ASN A 1 83 ? 21.112 -14.322 -20.301 1.00 96.81 83 ASN A C 1
ATOM 683 O O . ASN A 1 83 ? 19.914 -14.189 -20.516 1.00 96.81 83 ASN A O 1
ATOM 687 N N . LYS A 1 84 ? 21.634 -15.460 -19.838 1.00 97.19 84 LYS A N 1
ATOM 688 C CA . LYS A 1 84 ? 20.812 -16.616 -19.454 1.00 97.19 84 LYS A CA 1
ATOM 689 C C . LYS A 1 84 ? 20.943 -16.865 -17.966 1.00 97.19 84 LYS A C 1
ATOM 691 O O . LYS A 1 84 ? 22.057 -16.854 -17.442 1.00 97.19 84 LYS A O 1
ATOM 696 N N . THR A 1 85 ? 19.822 -17.157 -17.321 1.00 97.00 85 THR A N 1
ATOM 697 C CA . THR A 1 85 ? 19.777 -17.577 -15.922 1.00 97.00 85 THR A CA 1
ATOM 698 C C . THR A 1 85 ? 19.061 -18.910 -15.799 1.00 97.00 85 THR A C 1
ATOM 700 O O . THR A 1 85 ? 18.019 -19.116 -16.420 1.00 97.00 85 THR A O 1
ATOM 703 N N . ARG A 1 86 ? 19.610 -19.802 -14.975 1.00 97.56 86 ARG A N 1
ATOM 704 C CA . ARG A 1 86 ? 18.978 -21.042 -14.532 1.00 97.56 86 ARG A CA 1
ATOM 705 C C . ARG A 1 86 ? 18.876 -21.020 -13.013 1.00 97.56 86 ARG A C 1
ATOM 707 O O . ARG A 1 86 ? 19.884 -20.865 -12.332 1.00 97.56 86 ARG A O 1
ATOM 714 N N . LEU A 1 87 ? 17.665 -21.198 -12.502 1.00 98.00 87 LEU A N 1
ATOM 715 C CA . LEU A 1 87 ? 17.366 -21.308 -11.079 1.00 98.00 87 LEU A CA 1
ATOM 716 C C . LEU A 1 87 ? 16.927 -22.738 -10.784 1.00 98.00 87 LEU A C 1
ATOM 718 O O . LEU A 1 87 ? 15.933 -23.211 -11.329 1.00 98.00 87 LEU A O 1
ATOM 722 N N . GLU A 1 88 ? 17.644 -23.414 -9.900 1.00 97.50 88 GLU A N 1
ATOM 723 C CA . GLU A 1 88 ? 17.196 -24.652 -9.279 1.00 97.50 88 GLU A CA 1
ATOM 724 C C . GLU A 1 88 ? 16.616 -24.332 -7.905 1.00 97.50 88 GLU A C 1
ATOM 726 O O . GLU A 1 88 ? 17.273 -23.696 -7.080 1.00 97.50 88 GLU A O 1
ATOM 731 N N . CYS A 1 89 ? 15.390 -24.775 -7.643 1.00 96.50 89 CYS A N 1
ATOM 732 C CA . CYS A 1 89 ? 14.773 -24.629 -6.335 1.00 96.50 89 CYS A CA 1
ATOM 733 C C . CYS A 1 89 ? 14.315 -25.980 -5.790 1.00 96.50 89 CYS A C 1
ATOM 735 O O . CYS A 1 89 ? 13.742 -26.802 -6.503 1.00 96.50 89 CYS A O 1
ATOM 737 N N . TYR A 1 90 ? 14.534 -26.183 -4.502 1.00 95.19 90 TYR A N 1
ATOM 738 C CA . TYR A 1 90 ? 14.049 -27.321 -3.743 1.00 95.19 90 TYR A CA 1
ATOM 739 C C . TYR A 1 90 ? 12.902 -26.830 -2.868 1.00 95.19 90 TYR A C 1
ATOM 741 O O . TYR A 1 90 ? 13.103 -25.977 -2.001 1.00 95.19 90 TYR A O 1
ATOM 749 N N . LEU A 1 91 ? 11.702 -27.345 -3.117 1.00 92.75 91 LEU A N 1
ATOM 750 C CA . LEU A 1 91 ? 10.457 -26.937 -2.467 1.00 92.75 91 LEU A CA 1
ATOM 751 C C . LEU A 1 91 ? 9.949 -28.043 -1.554 1.00 92.75 91 LEU A C 1
ATOM 753 O O . LEU A 1 91 ? 9.919 -29.199 -1.967 1.00 92.75 91 LEU A O 1
ATOM 757 N N . LEU A 1 92 ? 9.505 -27.694 -0.348 1.00 84.06 92 LEU A N 1
ATOM 758 C CA . LEU A 1 92 ? 8.902 -28.666 0.557 1.00 84.06 92 LEU A CA 1
ATOM 759 C C . LEU A 1 92 ? 7.492 -29.032 0.077 1.00 84.06 92 LEU A C 1
ATOM 761 O O . LEU A 1 92 ? 6.577 -28.206 0.104 1.00 84.06 92 LEU A O 1
ATOM 765 N N . GLU A 1 93 ? 7.297 -30.280 -0.335 1.00 84.12 93 GLU A N 1
ATOM 766 C CA . GLU A 1 93 ? 5.982 -30.789 -0.701 1.00 84.12 93 GLU A CA 1
ATOM 767 C C . GLU A 1 93 ? 5.171 -31.111 0.561 1.00 84.12 93 GLU A C 1
ATOM 769 O O . GLU A 1 93 ? 5.541 -31.971 1.358 1.00 84.12 93 GLU A O 1
ATOM 774 N N . SER A 1 94 ? 4.020 -30.457 0.733 1.00 79.12 94 SER A N 1
ATOM 775 C CA . SER A 1 94 ? 3.215 -30.564 1.960 1.00 79.12 94 SER A CA 1
ATOM 776 C C . SER A 1 94 ? 2.670 -31.966 2.246 1.00 79.12 94 SER A C 1
ATOM 778 O O . SER A 1 94 ? 2.405 -32.286 3.400 1.00 79.12 94 SER A O 1
ATOM 780 N N . LYS A 1 95 ? 2.487 -32.801 1.215 1.00 81.69 95 LYS A N 1
ATOM 781 C CA . LYS A 1 95 ? 1.946 -34.162 1.363 1.00 81.69 95 LYS A CA 1
ATOM 782 C C . LYS A 1 95 ? 2.995 -35.173 1.808 1.00 81.69 95 LYS A C 1
ATOM 784 O O . LYS A 1 95 ? 2.690 -36.052 2.603 1.00 81.69 95 LYS A O 1
ATOM 789 N N . THR A 1 96 ? 4.201 -35.078 1.259 1.00 83.75 96 THR A N 1
ATOM 790 C CA . THR A 1 96 ? 5.272 -36.057 1.492 1.00 83.75 96 THR A CA 1
ATOM 791 C C . THR A 1 96 ? 6.296 -35.564 2.504 1.00 83.75 96 THR A C 1
ATOM 793 O O . THR A 1 96 ? 7.109 -36.356 2.975 1.00 83.75 96 THR A O 1
ATOM 796 N N . ASN A 1 97 ? 6.266 -34.267 2.827 1.00 79.50 97 ASN A N 1
ATOM 797 C CA . ASN A 1 97 ? 7.279 -33.569 3.608 1.00 79.50 97 ASN A CA 1
ATOM 798 C C . ASN A 1 97 ? 8.700 -33.756 3.036 1.00 79.50 97 ASN A C 1
ATOM 800 O O . ASN A 1 97 ? 9.684 -33.713 3.771 1.00 79.50 97 ASN A O 1
ATOM 804 N N . LYS A 1 98 ? 8.806 -33.991 1.720 1.00 85.38 98 LYS A N 1
ATOM 805 C CA . LYS A 1 98 ? 10.070 -34.132 0.990 1.00 85.38 98 LYS A CA 1
ATOM 806 C C . LYS A 1 98 ? 10.313 -32.916 0.113 1.00 85.38 98 LYS A C 1
ATOM 808 O O . LYS A 1 98 ? 9.374 -32.276 -0.359 1.00 85.38 98 LYS A O 1
ATOM 813 N N . TYR A 1 99 ? 11.586 -32.620 -0.128 1.00 84.88 99 TYR A N 1
ATOM 814 C CA . TYR A 1 99 ? 11.967 -31.558 -1.045 1.00 84.88 99 TYR A CA 1
ATOM 815 C C . TYR A 1 99 ? 11.940 -32.049 -2.488 1.00 84.88 99 TYR A C 1
ATOM 817 O O . TYR A 1 99 ? 12.651 -32.986 -2.850 1.00 84.88 99 TYR A O 1
ATOM 825 N N . VAL A 1 100 ? 11.136 -31.390 -3.316 1.00 92.31 100 VAL A N 1
ATOM 826 C CA . VAL A 1 100 ? 11.049 -31.648 -4.753 1.00 92.31 100 VAL A CA 1
ATOM 827 C C . VAL A 1 100 ? 11.851 -30.584 -5.489 1.00 92.31 100 VAL A C 1
ATOM 829 O O . VAL A 1 100 ? 11.702 -29.386 -5.239 1.00 92.31 100 VAL A O 1
ATOM 832 N N . LYS A 1 101 ? 12.722 -31.033 -6.395 1.00 95.12 101 LYS A N 1
ATOM 833 C CA . LYS A 1 101 ? 13.505 -30.154 -7.261 1.00 95.12 101 LYS A CA 1
ATOM 834 C C . LYS A 1 101 ? 12.634 -29.640 -8.406 1.00 95.12 101 LYS A C 1
ATOM 836 O O . LYS A 1 101 ? 12.040 -30.427 -9.137 1.00 95.12 101 LYS A O 1
ATOM 841 N N . GLN A 1 102 ? 12.638 -28.331 -8.608 1.00 96.81 102 GLN A N 1
ATOM 842 C CA . GLN A 1 102 ? 12.090 -27.660 -9.781 1.00 96.81 102 GLN A CA 1
ATOM 843 C C . GLN A 1 102 ? 13.176 -26.770 -10.398 1.00 96.81 102 GLN A C 1
ATOM 845 O O . GLN A 1 102 ? 14.123 -26.351 -9.728 1.00 96.81 102 GLN A O 1
ATOM 850 N N . THR A 1 103 ? 13.104 -26.538 -11.706 1.00 97.56 103 THR A N 1
ATOM 851 C CA . THR A 1 103 ? 14.084 -25.721 -12.430 1.00 97.56 103 THR A CA 1
ATOM 852 C C . THR A 1 103 ? 13.368 -24.701 -13.296 1.00 97.56 103 THR A C 1
ATOM 854 O O . THR A 1 103 ? 12.429 -25.042 -14.009 1.00 97.56 103 THR A O 1
ATOM 857 N N . TYR A 1 104 ? 13.850 -23.466 -13.245 1.00 97.81 104 TYR A N 1
ATOM 858 C CA . TYR A 1 104 ? 13.413 -22.364 -14.088 1.00 97.81 104 TYR A CA 1
ATOM 859 C C . TYR A 1 104 ? 14.587 -21.882 -14.926 1.00 97.81 104 TYR A C 1
ATOM 861 O O . TYR A 1 104 ? 15.735 -21.899 -14.477 1.00 97.81 104 TYR A O 1
ATOM 869 N N . SER A 1 105 ? 14.303 -21.418 -16.135 1.00 97.31 105 SER A N 1
ATOM 870 C CA . SER A 1 105 ? 15.301 -20.803 -17.000 1.00 97.31 105 SER A CA 1
ATOM 871 C C . SER A 1 105 ? 14.696 -19.637 -17.754 1.00 97.31 105 SER A C 1
ATOM 873 O O . SER A 1 105 ? 13.576 -19.749 -18.247 1.00 97.31 105 SER A O 1
ATOM 875 N N . ALA A 1 106 ? 15.454 -18.558 -17.887 1.00 96.94 106 ALA A N 1
ATOM 876 C CA . ALA A 1 106 ? 15.072 -17.412 -18.695 1.00 96.94 106 ALA A CA 1
ATOM 877 C C . ALA A 1 106 ? 16.291 -16.843 -19.416 1.00 96.94 106 ALA A C 1
ATOM 879 O O . ALA A 1 106 ? 17.443 -17.132 -19.068 1.00 96.94 106 ALA A O 1
ATOM 880 N N . SER A 1 107 ? 16.024 -16.027 -20.429 1.00 95.94 107 SER A N 1
ATOM 881 C CA . SER A 1 107 ? 17.052 -15.356 -21.206 1.00 95.94 107 SER A CA 1
ATOM 882 C C . SER A 1 107 ? 16.620 -13.959 -21.613 1.00 95.94 107 SER A C 1
ATOM 884 O O . SER A 1 107 ? 15.467 -13.776 -21.984 1.00 95.94 107 SER A O 1
ATOM 886 N N . VAL A 1 108 ? 17.564 -13.022 -21.611 1.00 96.00 108 VAL A N 1
ATOM 887 C CA . VAL A 1 108 ? 17.400 -11.665 -22.138 1.00 96.00 108 VAL A CA 1
ATOM 888 C C . VAL A 1 108 ? 18.432 -11.462 -23.242 1.00 96.00 108 VAL A C 1
ATOM 890 O O . VAL A 1 108 ? 19.630 -11.680 -23.037 1.00 96.00 108 VAL A O 1
ATOM 893 N N . GLU A 1 109 ? 17.963 -11.096 -24.431 1.00 96.62 109 GLU A N 1
ATOM 894 C CA . GLU A 1 109 ? 18.828 -10.785 -25.570 1.00 96.62 109 GLU A CA 1
ATOM 895 C C . GLU A 1 109 ? 19.410 -9.377 -25.445 1.00 96.62 109 GLU A C 1
ATOM 897 O O . GLU A 1 109 ? 18.745 -8.449 -24.983 1.00 96.62 109 GLU A O 1
ATOM 902 N N . GLY A 1 110 ? 20.645 -9.201 -25.905 1.00 96.94 110 GLY A N 1
ATOM 903 C CA . GLY A 1 110 ? 21.302 -7.907 -25.863 1.00 96.94 110 GLY A CA 1
ATOM 904 C C . GLY A 1 110 ? 22.604 -7.861 -26.642 1.00 96.94 110 GLY A C 1
ATOM 905 O O . GLY A 1 110 ? 22.919 -8.744 -27.444 1.00 96.94 110 GLY A O 1
ATOM 906 N N . PHE A 1 111 ? 23.367 -6.804 -26.403 1.00 96.94 111 PHE A N 1
ATOM 907 C CA . PHE A 1 111 ? 24.683 -6.610 -26.998 1.00 96.94 111 PHE A CA 1
ATOM 908 C C . PHE A 1 111 ? 25.595 -5.806 -26.070 1.00 96.94 111 PHE A C 1
ATOM 910 O O . PHE A 1 111 ? 25.140 -5.209 -25.095 1.00 96.94 111 PHE A O 1
ATOM 917 N N . ILE A 1 112 ? 26.896 -5.827 -26.348 1.00 96.31 112 ILE A N 1
ATOM 918 C CA . ILE A 1 112 ? 27.904 -5.121 -25.554 1.00 96.31 112 ILE A CA 1
ATOM 919 C C . ILE A 1 112 ? 28.061 -3.674 -26.040 1.00 96.31 112 ILE A C 1
ATOM 921 O O . ILE A 1 112 ? 28.333 -3.428 -27.216 1.00 96.31 112 ILE A O 1
ATOM 925 N N . LEU A 1 113 ? 27.894 -2.725 -25.115 1.00 92.00 113 LEU A N 1
ATOM 926 C CA . LEU A 1 113 ? 28.122 -1.293 -25.299 1.00 92.00 113 LEU A CA 1
ATOM 927 C C . LEU A 1 113 ? 29.562 -1.038 -25.784 1.00 92.00 113 LEU A C 1
ATOM 929 O O . LEU A 1 113 ? 30.493 -1.601 -25.200 1.00 92.00 113 LEU A O 1
ATOM 933 N N . PRO A 1 114 ? 29.769 -0.168 -26.787 1.00 87.69 114 PRO A N 1
ATOM 934 C CA . PRO A 1 114 ? 31.103 0.210 -27.231 1.00 87.69 114 PRO A CA 1
ATOM 935 C C . PRO A 1 114 ? 31.961 0.835 -26.125 1.00 87.69 114 PRO A C 1
ATOM 937 O O . PRO A 1 114 ? 31.513 1.696 -25.363 1.00 87.69 114 PRO A O 1
ATOM 940 N N . SER A 1 115 ? 33.238 0.464 -26.076 1.00 82.88 115 SER A N 1
ATOM 941 C CA . SER A 1 115 ? 34.165 0.871 -25.013 1.00 82.88 115 SER A CA 1
ATOM 942 C C . SER A 1 115 ? 34.380 2.391 -24.941 1.00 82.88 115 SER A C 1
ATOM 944 O O . SER A 1 115 ? 34.593 2.940 -23.859 1.00 82.88 115 SER A O 1
ATOM 946 N N . HIS A 1 116 ? 34.281 3.093 -26.074 1.00 78.44 116 HIS A N 1
ATOM 947 C CA . HIS A 1 116 ? 34.395 4.554 -26.122 1.00 78.44 116 HIS A CA 1
ATOM 948 C C . HIS A 1 116 ? 33.187 5.268 -25.491 1.00 78.44 116 HIS A C 1
ATOM 950 O O . HIS A 1 116 ? 33.365 6.289 -24.831 1.00 78.44 116 HIS A O 1
ATOM 956 N N . GLU A 1 117 ? 31.975 4.721 -25.634 1.00 80.38 117 GLU A N 1
ATOM 957 C CA . GLU A 1 117 ? 30.779 5.241 -24.959 1.00 80.38 117 GLU A CA 1
ATOM 958 C C . GLU A 1 117 ? 30.852 4.987 -23.453 1.00 80.38 117 GLU A C 1
ATOM 960 O O . GLU A 1 117 ? 30.473 5.843 -22.655 1.00 80.38 117 GLU A O 1
ATOM 965 N N . LEU A 1 118 ? 31.398 3.836 -23.045 1.00 81.00 118 LEU A N 1
ATOM 966 C CA . LEU A 1 118 ? 31.615 3.528 -21.634 1.00 81.00 118 LEU A CA 1
ATOM 967 C C . LEU A 1 118 ? 32.565 4.539 -20.967 1.00 81.00 118 LEU A C 1
ATOM 969 O O . LEU A 1 118 ? 32.297 4.983 -19.854 1.00 81.00 118 LEU A O 1
ATOM 973 N N . ALA A 1 119 ? 33.638 4.943 -21.656 1.00 76.50 119 ALA A N 1
ATOM 974 C CA . ALA A 1 119 ? 34.591 5.935 -21.152 1.00 76.50 119 ALA A CA 1
ATOM 975 C C . ALA A 1 119 ? 33.967 7.331 -20.959 1.00 76.50 119 ALA A C 1
ATOM 977 O O . ALA A 1 119 ? 34.378 8.073 -20.068 1.00 76.50 119 ALA A O 1
ATOM 978 N N . GLN A 1 120 ? 32.956 7.683 -21.760 1.00 78.31 120 GLN A N 1
ATOM 979 C CA . GLN A 1 120 ? 32.254 8.970 -21.672 1.00 78.31 120 GLN A CA 1
ATOM 980 C C . GLN A 1 120 ? 31.233 9.030 -20.529 1.00 78.31 120 GLN A C 1
ATOM 982 O O . GLN A 1 120 ? 30.883 10.119 -20.081 1.00 78.31 120 GLN A O 1
ATOM 987 N N . ARG A 1 121 ? 30.761 7.878 -20.039 1.00 73.56 121 ARG A N 1
ATOM 988 C CA . ARG A 1 121 ? 29.717 7.789 -19.003 1.00 73.56 121 ARG A CA 1
ATOM 989 C C . ARG A 1 121 ? 30.208 8.103 -17.582 1.00 73.56 121 ARG A C 1
ATOM 991 O O . ARG A 1 121 ? 29.389 8.176 -16.672 1.00 73.56 121 ARG A O 1
ATOM 998 N N . GLY A 1 122 ? 31.508 8.346 -17.396 1.00 63.38 122 GLY A N 1
ATOM 999 C CA . GLY A 1 122 ? 32.101 8.678 -16.098 1.00 63.38 122 GLY A CA 1
ATOM 1000 C C . GLY A 1 122 ? 32.090 7.513 -15.099 1.00 63.38 122 GLY A C 1
ATOM 1001 O O . GLY A 1 122 ? 31.574 6.428 -15.362 1.00 63.38 122 GLY A O 1
ATOM 1002 N N . THR A 1 123 ? 32.694 7.720 -13.928 1.00 57.53 123 THR A N 1
ATOM 1003 C CA . THR A 1 123 ? 32.655 6.754 -12.821 1.00 57.53 123 THR A CA 1
ATOM 1004 C C . THR A 1 123 ? 31.397 6.984 -11.984 1.00 57.53 123 THR A C 1
ATOM 1006 O O . THR A 1 123 ? 31.418 7.770 -11.035 1.00 57.53 123 THR A O 1
ATOM 1009 N N . HIS A 1 124 ? 30.297 6.317 -12.320 1.00 61.06 124 HIS A N 1
ATOM 1010 C CA . HIS A 1 124 ? 29.090 6.317 -11.490 1.00 61.06 124 HIS A CA 1
ATOM 1011 C C . HIS A 1 124 ? 28.829 4.928 -10.916 1.00 61.06 124 HIS A C 1
ATOM 1013 O O . HIS A 1 124 ? 28.879 3.955 -11.657 1.00 61.06 124 HIS A O 1
ATOM 1019 N N . SER A 1 125 ? 28.545 4.893 -9.605 1.00 65.19 125 SER A N 1
ATOM 1020 C CA . SER A 1 125 ? 28.154 3.744 -8.770 1.00 65.19 125 SER A CA 1
ATOM 1021 C C . SER A 1 125 ? 29.032 2.478 -8.860 1.00 65.19 125 SER A C 1
ATOM 1023 O O . SER A 1 125 ? 29.690 2.203 -9.858 1.00 65.19 125 SER A O 1
ATOM 1025 N N . PRO A 1 126 ? 29.094 1.653 -7.802 1.00 75.06 126 PRO A N 1
ATOM 1026 C CA . PRO A 1 126 ? 29.751 0.356 -7.911 1.00 75.06 126 PRO A CA 1
ATOM 1027 C C . PRO A 1 126 ? 29.030 -0.509 -8.959 1.00 75.06 126 PRO A C 1
ATOM 1029 O O . PRO A 1 126 ? 27.867 -0.875 -8.788 1.00 75.06 126 PRO A O 1
ATOM 1032 N N . VAL A 1 127 ? 29.727 -0.823 -10.053 1.00 80.94 127 VAL A N 1
ATOM 1033 C CA . VAL A 1 127 ? 29.211 -1.661 -11.141 1.00 80.94 127 VAL A CA 1
ATOM 1034 C C . VAL A 1 127 ? 29.315 -3.132 -10.749 1.00 80.94 127 VAL A C 1
ATOM 1036 O O . VAL A 1 127 ? 30.385 -3.621 -10.385 1.00 80.94 127 VAL A O 1
ATOM 1039 N N . PHE A 1 128 ? 28.211 -3.864 -10.882 1.00 80.31 128 PHE A N 1
ATOM 1040 C CA . PHE A 1 128 ? 28.189 -5.307 -10.675 1.00 80.31 128 PHE A CA 1
ATOM 1041 C C . PHE A 1 128 ? 28.486 -6.060 -11.979 1.00 80.31 128 PHE A C 1
ATOM 1043 O O . PHE A 1 128 ? 27.667 -6.087 -12.897 1.00 80.31 128 PHE A O 1
ATOM 1050 N N . GLY A 1 129 ? 29.654 -6.702 -12.057 1.00 85.12 129 GLY A N 1
ATOM 1051 C CA . GLY A 1 129 ? 30.026 -7.552 -13.189 1.00 85.12 129 GLY A CA 1
ATOM 1052 C C . GLY A 1 129 ? 30.039 -6.796 -14.520 1.00 85.12 129 GLY A C 1
ATOM 1053 O O . GLY A 1 129 ? 30.843 -5.892 -14.719 1.00 85.12 129 GLY A O 1
ATOM 1054 N N . TRP A 1 130 ? 29.159 -7.193 -15.438 1.00 90.75 130 TRP A N 1
ATOM 1055 C CA . TRP A 1 130 ? 29.046 -6.653 -16.798 1.00 90.75 130 TRP A CA 1
ATOM 1056 C C . TRP A 1 130 ? 27.828 -5.726 -16.983 1.00 90.75 130 TRP A C 1
ATOM 1058 O O . TRP A 1 130 ? 27.495 -5.376 -18.116 1.00 90.75 130 TRP A O 1
ATOM 1068 N N . ASP A 1 131 ? 27.165 -5.309 -15.896 1.00 91.44 131 ASP A N 1
ATOM 1069 C CA . ASP A 1 131 ? 25.912 -4.536 -15.941 1.00 91.44 131 ASP A CA 1
ATOM 1070 C C . ASP A 1 131 ? 26.032 -3.196 -16.694 1.00 91.44 131 ASP A C 1
ATOM 1072 O O . ASP A 1 131 ? 25.071 -2.760 -17.324 1.00 91.44 131 ASP A O 1
ATOM 1076 N N . ASN A 1 132 ? 27.198 -2.545 -16.665 1.00 91.38 132 ASN A N 1
ATOM 1077 C CA . ASN A 1 132 ? 27.457 -1.296 -17.397 1.00 91.38 132 ASN A CA 1
ATOM 1078 C C . ASN A 1 132 ? 27.798 -1.506 -18.882 1.00 91.38 132 ASN A C 1
ATOM 1080 O O . ASN A 1 132 ? 27.928 -0.534 -19.622 1.00 91.38 132 ASN A O 1
ATOM 1084 N N . ARG A 1 133 ? 27.980 -2.759 -19.312 1.00 93.31 133 ARG A N 1
ATOM 1085 C CA . ARG A 1 133 ? 28.329 -3.128 -20.688 1.00 93.31 133 ARG A CA 1
ATOM 1086 C C . ARG A 1 133 ? 27.168 -3.777 -21.425 1.00 93.31 133 ARG A C 1
ATOM 1088 O O . ARG A 1 133 ? 26.996 -3.519 -22.606 1.00 93.31 133 ARG A O 1
ATOM 1095 N N . PHE A 1 134 ? 26.387 -4.631 -20.772 1.00 95.56 134 PHE A N 1
ATOM 1096 C CA . PHE A 1 134 ? 25.279 -5.320 -21.432 1.00 95.56 134 PHE A CA 1
ATOM 1097 C C . PHE A 1 134 ? 24.081 -4.391 -21.620 1.00 95.56 134 PHE A C 1
ATOM 1099 O O . PHE A 1 134 ? 23.476 -3.958 -20.638 1.00 95.56 134 PHE A O 1
ATOM 1106 N N . ILE A 1 135 ? 23.723 -4.141 -22.878 1.00 95.62 135 ILE A N 1
ATOM 1107 C CA . ILE A 1 135 ? 22.512 -3.433 -23.287 1.00 95.62 135 ILE A CA 1
ATOM 1108 C C . ILE A 1 135 ? 21.418 -4.453 -23.572 1.00 95.62 135 ILE A C 1
ATOM 1110 O O . ILE A 1 135 ? 21.585 -5.309 -24.443 1.00 95.62 135 ILE A O 1
ATOM 1114 N N . SER A 1 136 ? 20.281 -4.331 -22.886 1.00 95.56 136 SER A N 1
ATOM 1115 C CA . SER A 1 136 ? 19.094 -5.122 -23.213 1.00 95.56 136 SER A CA 1
ATOM 1116 C C . SER A 1 136 ? 18.514 -4.661 -24.547 1.00 95.56 136 SER A C 1
ATOM 1118 O O . SER A 1 136 ? 18.257 -3.473 -24.754 1.00 95.56 136 SER A O 1
ATOM 1120 N N . LYS A 1 137 ? 18.266 -5.609 -25.454 1.00 95.00 137 LYS A N 1
ATOM 1121 C CA . LYS A 1 137 ? 17.704 -5.337 -26.783 1.00 95.00 137 LYS A CA 1
ATOM 1122 C C . LYS A 1 137 ? 16.343 -4.643 -26.706 1.00 95.00 137 LYS A C 1
ATOM 1124 O O . LYS A 1 137 ? 16.052 -3.789 -27.537 1.00 95.00 137 LYS A O 1
ATOM 1129 N N . GLY A 1 138 ? 15.513 -5.021 -25.734 1.00 91.88 138 GLY A N 1
ATOM 1130 C CA . GLY A 1 138 ? 14.143 -4.523 -25.621 1.00 91.88 138 GLY A CA 1
ATOM 1131 C C . GLY A 1 138 ? 14.055 -3.070 -25.149 1.00 91.88 138 GLY A C 1
ATOM 1132 O O . GLY A 1 138 ? 13.195 -2.321 -25.616 1.00 91.88 138 GLY A O 1
ATOM 1133 N N . THR A 1 139 ? 14.973 -2.644 -24.277 1.00 93.19 139 THR A N 1
ATOM 1134 C CA . THR A 1 139 ? 14.965 -1.293 -23.693 1.00 93.19 139 THR A CA 1
ATOM 1135 C C . THR A 1 139 ? 15.990 -0.352 -24.317 1.00 93.19 139 THR A C 1
ATOM 1137 O O . THR A 1 139 ? 15.832 0.862 -24.212 1.00 93.19 139 THR A O 1
ATOM 1140 N N . GLY A 1 140 ? 17.044 -0.886 -24.943 1.00 93.50 140 GLY A N 1
ATOM 1141 C CA . GLY A 1 140 ? 18.182 -0.100 -25.425 1.00 93.50 140 GLY A CA 1
ATOM 1142 C C . GLY A 1 140 ? 19.032 0.505 -24.302 1.00 93.50 140 GLY A C 1
ATOM 1143 O O . GLY A 1 140 ? 19.864 1.370 -24.561 1.00 93.50 140 GLY A O 1
ATOM 1144 N N . LEU A 1 141 ? 18.826 0.071 -23.056 1.00 93.69 141 LEU A N 1
ATOM 1145 C CA . LEU A 1 141 ? 19.535 0.555 -21.875 1.00 93.69 141 LEU A CA 1
ATOM 1146 C C . LEU A 1 141 ? 20.493 -0.508 -21.344 1.00 93.69 141 LEU A C 1
ATOM 1148 O O . LEU A 1 141 ? 20.220 -1.709 -21.443 1.00 93.69 141 LEU A O 1
ATOM 1152 N N . THR A 1 142 ? 21.594 -0.066 -20.733 1.00 93.88 142 THR A N 1
ATOM 1153 C CA . THR A 1 142 ? 22.441 -0.989 -19.972 1.00 93.88 142 THR A CA 1
ATOM 1154 C C . THR A 1 142 ? 21.722 -1.444 -18.703 1.00 93.88 142 THR A C 1
ATOM 1156 O O . THR A 1 142 ? 20.865 -0.733 -18.173 1.00 93.88 142 THR A O 1
ATOM 1159 N N . TYR A 1 143 ? 22.074 -2.611 -18.161 1.00 93.50 143 TYR A N 1
ATOM 1160 C CA . TYR A 1 143 ? 21.544 -3.030 -16.856 1.00 93.50 143 TYR A CA 1
ATOM 1161 C C . TYR A 1 143 ? 21.877 -2.039 -15.738 1.00 93.50 143 TYR A C 1
ATOM 1163 O O . TYR A 1 143 ? 21.071 -1.881 -14.820 1.00 93.50 143 TYR A O 1
ATOM 1171 N N . GLN A 1 144 ? 23.013 -1.345 -15.829 1.00 91.25 144 GLN A N 1
ATOM 1172 C CA . GLN A 1 144 ? 23.359 -0.262 -14.915 1.00 91.25 144 GLN A CA 1
ATOM 1173 C C . GLN A 1 144 ? 22.383 0.919 -15.048 1.00 91.25 144 GLN A C 1
ATOM 1175 O O . GLN A 1 144 ? 21.815 1.338 -14.042 1.00 91.25 144 GLN A O 1
ATOM 1180 N N . ASP A 1 145 ? 22.093 1.383 -16.270 1.00 91.06 145 ASP A N 1
ATOM 1181 C CA . ASP A 1 145 ? 21.116 2.463 -16.498 1.00 91.06 145 ASP A CA 1
ATOM 1182 C C . ASP A 1 145 ? 19.720 2.079 -15.986 1.00 91.06 145 ASP A C 1
ATOM 1184 O O . ASP A 1 145 ? 18.998 2.895 -15.414 1.00 91.06 145 ASP A O 1
ATOM 1188 N N . MET A 1 146 ? 19.312 0.823 -16.197 1.00 91.94 146 MET A N 1
ATOM 1189 C CA . MET A 1 146 ? 18.024 0.332 -15.710 1.00 91.94 146 MET A CA 1
ATOM 1190 C C . MET A 1 146 ? 17.996 0.234 -14.177 1.00 91.94 146 MET A C 1
ATOM 1192 O O . MET A 1 146 ? 16.965 0.525 -13.570 1.00 91.94 146 MET A O 1
ATOM 1196 N N . ARG A 1 147 ? 19.117 -0.140 -13.539 1.00 89.44 147 ARG A N 1
ATOM 1197 C CA . ARG A 1 147 ? 19.266 -0.196 -12.074 1.00 89.44 147 ARG A CA 1
ATOM 1198 C C . ARG A 1 147 ? 19.139 1.193 -11.459 1.00 89.44 147 ARG A C 1
ATOM 1200 O O . ARG A 1 147 ? 18.384 1.356 -10.509 1.00 89.44 147 ARG A O 1
ATOM 1207 N N . GLU A 1 148 ? 19.813 2.186 -12.028 1.00 86.69 148 GLU A N 1
ATOM 1208 C CA . GLU A 1 148 ? 19.748 3.588 -11.584 1.00 86.69 148 GLU A CA 1
ATOM 1209 C C . GLU A 1 148 ? 18.350 4.199 -11.734 1.00 86.69 148 GLU A C 1
ATOM 1211 O O . GLU A 1 148 ? 18.003 5.155 -11.047 1.00 86.69 148 GLU A O 1
ATOM 1216 N N . ARG A 1 149 ? 17.529 3.622 -12.614 1.00 87.25 149 ARG A N 1
ATOM 1217 C CA . ARG A 1 149 ? 16.116 3.970 -12.800 1.00 87.25 149 ARG A CA 1
ATOM 1218 C C . ARG A 1 149 ? 15.154 3.130 -11.952 1.00 87.25 149 ARG A C 1
ATOM 1220 O O . ARG A 1 149 ? 13.951 3.330 -12.070 1.00 87.25 149 ARG A O 1
ATOM 1227 N N . GLY A 1 150 ? 15.640 2.159 -11.174 1.00 87.56 150 GLY A N 1
ATOM 1228 C CA . GLY A 1 150 ? 14.799 1.257 -10.375 1.00 87.56 150 GLY A CA 1
ATOM 1229 C C . GLY A 1 150 ? 13.976 0.244 -11.189 1.00 87.56 150 GLY A C 1
ATOM 1230 O O . GLY A 1 150 ? 13.049 -0.363 -10.659 1.00 87.56 150 GLY A O 1
ATOM 1231 N N . VAL A 1 151 ? 14.303 0.042 -12.471 1.00 90.38 151 VAL A N 1
ATOM 1232 C CA . VAL A 1 151 ? 13.536 -0.793 -13.422 1.00 90.38 151 VAL A CA 1
ATOM 1233 C C . VAL A 1 151 ? 14.376 -1.902 -14.061 1.00 90.38 151 VAL A C 1
ATOM 1235 O O . VAL A 1 151 ? 14.015 -2.425 -15.113 1.00 90.38 151 VAL A O 1
ATOM 1238 N N . LYS A 1 152 ? 15.528 -2.252 -13.472 1.00 92.56 152 LYS A N 1
ATOM 1239 C CA . LYS A 1 152 ? 16.366 -3.355 -13.967 1.00 92.56 152 LYS A CA 1
ATOM 1240 C C . LYS A 1 152 ? 15.538 -4.635 -14.059 1.00 92.56 152 LYS A C 1
ATOM 1242 O O . LYS A 1 152 ? 14.973 -5.078 -13.066 1.00 92.56 152 LYS A O 1
ATOM 1247 N N . LEU A 1 153 ? 15.537 -5.227 -15.252 1.00 93.25 153 LEU A N 1
ATOM 1248 C CA . LEU A 1 153 ? 14.954 -6.528 -15.520 1.00 93.25 153 LEU A CA 1
ATOM 1249 C C . LEU A 1 153 ? 15.990 -7.413 -16.202 1.00 93.25 153 LEU A C 1
ATOM 1251 O O . LEU A 1 153 ? 16.344 -7.210 -17.361 1.00 93.25 153 LEU A O 1
ATOM 1255 N N . SER A 1 154 ? 16.496 -8.386 -15.456 1.00 94.06 154 SER A N 1
ATOM 1256 C CA . SER A 1 154 ? 17.447 -9.380 -15.938 1.00 94.06 154 SER A CA 1
ATOM 1257 C C . SER A 1 154 ? 16.801 -10.753 -16.100 1.00 94.06 154 SER A C 1
ATOM 1259 O O . SER A 1 154 ? 15.692 -11.006 -15.625 1.00 94.06 154 SER A O 1
ATOM 1261 N N . ALA A 1 155 ? 17.522 -11.705 -16.701 1.00 95.31 155 ALA A N 1
ATOM 1262 C CA . ALA A 1 155 ? 17.061 -13.092 -16.752 1.00 95.31 155 ALA A CA 1
ATOM 1263 C C . ALA A 1 155 ? 16.848 -13.694 -15.345 1.00 95.31 155 ALA A C 1
ATOM 1265 O O . ALA A 1 155 ? 16.022 -14.592 -15.179 1.00 95.31 155 ALA A O 1
ATOM 1266 N N . ARG A 1 156 ? 17.530 -13.166 -14.316 1.00 95.25 156 ARG A N 1
ATOM 1267 C CA . ARG A 1 156 ? 17.296 -13.529 -12.912 1.00 95.25 156 ARG A CA 1
ATOM 1268 C C . ARG A 1 156 ? 15.920 -13.076 -12.434 1.00 95.25 156 ARG A C 1
ATOM 1270 O O . ARG A 1 156 ? 15.210 -13.864 -11.817 1.00 95.25 156 ARG A O 1
ATOM 1277 N N . ASP A 1 157 ? 15.540 -11.840 -12.734 1.00 94.69 157 ASP A N 1
ATOM 1278 C CA . ASP A 1 157 ? 14.222 -11.306 -12.385 1.00 94.69 157 ASP A CA 1
ATOM 1279 C C . ASP A 1 157 ? 13.114 -12.132 -13.045 1.00 94.69 157 ASP A C 1
ATOM 1281 O O . ASP A 1 157 ? 12.129 -12.471 -12.397 1.00 94.69 157 ASP A O 1
ATOM 1285 N N . LEU A 1 158 ? 13.315 -12.552 -14.299 1.00 95.44 158 LEU A N 1
ATOM 1286 C CA . LEU A 1 158 ? 12.364 -13.391 -15.030 1.00 95.44 158 LEU A CA 1
ATOM 1287 C C . LEU A 1 158 ? 12.167 -14.778 -14.393 1.00 95.44 158 LEU A C 1
ATOM 1289 O O . LEU A 1 158 ? 11.024 -15.207 -14.221 1.00 95.44 158 LEU A O 1
ATOM 1293 N N . VAL A 1 159 ? 13.242 -15.485 -14.011 1.00 97.00 159 VAL A N 1
ATOM 1294 C CA . VAL A 1 159 ? 13.089 -16.794 -13.339 1.00 97.00 159 VAL A CA 1
ATOM 1295 C C . VAL A 1 159 ? 12.466 -16.659 -11.950 1.00 97.00 159 VAL A C 1
ATOM 1297 O O . VAL A 1 159 ? 11.692 -17.527 -11.546 1.00 97.00 159 VAL A O 1
ATOM 1300 N N . LEU A 1 160 ? 12.757 -15.571 -11.230 1.00 96.06 160 LEU A N 1
ATOM 1301 C CA . LEU A 1 160 ? 12.155 -15.308 -9.926 1.00 96.06 160 LEU A CA 1
ATOM 1302 C C . LEU A 1 160 ? 10.680 -14.927 -10.048 1.00 96.06 160 LEU A C 1
ATOM 1304 O O . LEU A 1 160 ? 9.881 -15.438 -9.274 1.00 96.06 160 LEU A O 1
ATOM 1308 N N . ALA A 1 161 ? 10.297 -14.132 -11.047 1.00 93.94 161 ALA A N 1
ATOM 1309 C CA . ALA A 1 161 ? 8.899 -13.802 -11.326 1.00 93.94 161 ALA A CA 1
ATOM 1310 C C . ALA A 1 161 ? 8.072 -15.028 -11.753 1.00 93.94 161 ALA A C 1
ATOM 1312 O O . ALA A 1 161 ? 6.870 -15.113 -11.493 1.00 93.94 161 ALA A O 1
ATOM 1313 N N . GLN A 1 162 ? 8.701 -16.008 -12.410 1.00 95.12 162 GLN A N 1
ATOM 1314 C CA . GLN A 1 162 ? 8.048 -17.289 -12.676 1.00 95.12 162 GLN A CA 1
ATOM 1315 C C . GLN A 1 162 ? 7.865 -18.092 -11.379 1.00 95.12 162 GLN A C 1
ATOM 1317 O O . GLN A 1 162 ? 6.777 -18.603 -11.120 1.00 95.12 162 GLN A O 1
ATOM 1322 N N . PHE A 1 163 ? 8.890 -18.146 -10.524 1.00 95.38 163 PHE A N 1
ATOM 1323 C CA . PHE A 1 163 ? 8.796 -18.790 -9.213 1.00 95.38 163 PHE A CA 1
ATOM 1324 C C . PHE A 1 163 ? 7.697 -18.171 -8.329 1.00 95.38 163 PHE A C 1
ATOM 1326 O O . PHE A 1 163 ? 6.899 -18.898 -7.732 1.00 95.38 163 PHE A O 1
ATOM 1333 N N . THR A 1 164 ? 7.633 -16.840 -8.232 1.00 93.12 164 THR A N 1
ATOM 1334 C CA . THR A 1 164 ? 6.618 -16.135 -7.431 1.00 93.12 164 THR A CA 1
ATOM 1335 C C . THR A 1 164 ? 5.218 -16.411 -7.966 1.00 93.12 164 THR A C 1
ATOM 1337 O O . THR A 1 164 ? 4.309 -16.681 -7.177 1.00 93.12 164 THR A O 1
ATOM 1340 N N . ARG A 1 165 ? 5.041 -16.439 -9.291 1.00 91.94 165 ARG A N 1
ATOM 1341 C CA . ARG A 1 165 ? 3.763 -16.786 -9.915 1.00 91.94 165 ARG A CA 1
ATOM 1342 C C . ARG A 1 165 ? 3.298 -18.183 -9.527 1.00 91.94 165 ARG A C 1
ATOM 1344 O O . ARG A 1 165 ? 2.145 -18.331 -9.122 1.00 91.94 165 ARG A O 1
ATOM 1351 N N . ASP A 1 166 ? 4.188 -19.166 -9.612 1.00 92.75 166 ASP A N 1
ATOM 1352 C CA . ASP A 1 166 ? 3.843 -20.574 -9.405 1.00 92.75 166 ASP A CA 1
ATOM 1353 C C . ASP A 1 166 ? 3.566 -20.899 -7.930 1.00 92.75 166 ASP A C 1
ATOM 1355 O O . ASP A 1 166 ? 2.720 -21.745 -7.633 1.00 92.75 166 ASP A O 1
ATOM 1359 N N . HIS A 1 167 ? 4.234 -20.205 -6.998 1.00 91.00 167 HIS A N 1
ATOM 1360 C CA . HIS A 1 167 ? 4.231 -20.586 -5.577 1.00 91.00 167 HIS A CA 1
ATOM 1361 C C . HIS A 1 167 ? 3.628 -19.560 -4.617 1.00 91.00 167 HIS A C 1
ATOM 1363 O O . HIS A 1 167 ? 3.276 -19.920 -3.492 1.00 91.00 167 HIS A O 1
ATOM 1369 N N . LEU A 1 168 ? 3.503 -18.291 -5.014 1.00 89.81 168 LEU A N 1
ATOM 1370 C CA . LEU A 1 168 ? 3.073 -17.199 -4.125 1.00 89.81 168 LEU A CA 1
ATOM 1371 C C . LEU A 1 168 ? 1.761 -16.528 -4.556 1.00 89.81 168 LEU A C 1
ATOM 1373 O O . LEU A 1 168 ? 1.203 -15.741 -3.782 1.00 89.81 168 LEU A O 1
ATOM 1377 N N . THR A 1 169 ? 1.247 -16.842 -5.746 1.00 91.00 169 THR A N 1
ATOM 1378 C CA . THR A 1 169 ? -0.086 -16.410 -6.190 1.00 91.00 169 THR A CA 1
ATOM 1379 C C . THR A 1 169 ? -1.172 -17.192 -5.455 1.00 91.00 169 THR A C 1
ATOM 1381 O O . THR A 1 169 ? -1.063 -18.400 -5.227 1.00 91.00 169 THR A O 1
ATOM 1384 N N . TYR A 1 170 ? -2.252 -16.519 -5.069 1.00 92.25 170 TYR A N 1
ATOM 1385 C CA . TYR A 1 170 ? -3.402 -17.187 -4.479 1.00 92.25 170 TYR A CA 1
ATOM 1386 C C . TYR A 1 170 ? -4.147 -17.995 -5.543 1.00 92.25 170 TYR A C 1
ATOM 1388 O O . TYR A 1 170 ? -4.334 -17.558 -6.674 1.00 92.25 170 TYR A O 1
ATOM 1396 N N . LYS A 1 171 ? -4.652 -19.172 -5.160 1.00 90.69 171 LYS A N 1
ATOM 1397 C CA . LYS A 1 171 ? -5.459 -20.019 -6.057 1.00 90.69 171 LYS A CA 1
ATOM 1398 C C . LYS A 1 171 ? -6.769 -19.353 -6.487 1.00 90.69 171 LYS A C 1
ATOM 1400 O O . LYS A 1 171 ? -7.331 -19.693 -7.523 1.00 90.69 171 LYS A O 1
ATOM 1405 N N . LYS A 1 172 ? -7.290 -18.467 -5.641 1.00 93.75 172 LYS A N 1
ATOM 1406 C CA . LYS A 1 172 ? -8.492 -17.662 -5.855 1.00 93.75 172 LYS A CA 1
ATOM 1407 C C . LYS A 1 172 ? -8.230 -16.274 -5.294 1.00 93.75 172 LYS A C 1
ATOM 1409 O O . LYS A 1 172 ? -7.452 -16.137 -4.347 1.00 93.75 172 LYS A O 1
ATOM 1414 N N . ARG A 1 173 ? -8.922 -15.274 -5.837 1.00 94.50 173 ARG A N 1
ATOM 1415 C CA . ARG A 1 173 ? -8.927 -13.934 -5.250 1.00 94.50 173 ARG A CA 1
ATOM 1416 C C . ARG A 1 173 ? -9.407 -14.012 -3.813 1.00 94.50 173 ARG A C 1
ATOM 1418 O O . ARG A 1 173 ? -10.294 -14.811 -3.501 1.00 94.50 173 ARG A O 1
ATOM 1425 N N . LYS A 1 174 ? -8.809 -13.195 -2.951 1.00 95.00 174 LYS A N 1
ATOM 1426 C CA . LYS A 1 174 ? -9.332 -13.041 -1.599 1.00 95.00 174 LYS A CA 1
ATOM 1427 C C . LYS A 1 174 ? -10.729 -12.441 -1.656 1.00 95.00 174 LYS A C 1
ATOM 1429 O O . LYS A 1 174 ? -10.995 -11.527 -2.434 1.00 95.00 174 LYS A O 1
ATOM 1434 N N . ASP A 1 175 ? -11.576 -12.974 -0.799 1.00 95.62 175 ASP A N 1
ATOM 1435 C CA . ASP A 1 175 ? -12.954 -12.571 -0.594 1.00 95.62 175 ASP A CA 1
ATOM 1436 C C . ASP A 1 175 ? -13.226 -12.600 0.913 1.00 95.62 175 ASP A C 1
ATOM 1438 O O . ASP A 1 175 ? -12.452 -13.185 1.681 1.00 95.62 175 ASP A O 1
ATOM 1442 N N . LEU A 1 176 ? -14.314 -11.965 1.322 1.00 95.56 176 LEU A N 1
ATOM 1443 C CA . LEU A 1 176 ? -14.876 -12.123 2.652 1.00 95.56 176 LEU A CA 1
ATOM 1444 C C . LEU A 1 176 ? -15.359 -13.565 2.832 1.00 95.56 176 LEU A C 1
ATOM 1446 O O . LEU A 1 176 ? -15.835 -14.205 1.891 1.00 95.56 176 LEU A O 1
ATOM 1450 N N . VAL A 1 177 ? -15.213 -14.092 4.043 1.00 96.06 177 VAL A N 1
ATOM 1451 C CA . VAL A 1 177 ? -15.586 -15.473 4.360 1.00 96.06 177 VAL A CA 1
ATOM 1452 C C . VAL A 1 177 ? -16.981 -15.522 4.976 1.00 96.06 177 VAL A C 1
ATOM 1454 O O . VAL A 1 177 ? -17.731 -16.450 4.675 1.00 96.06 177 VAL A O 1
ATOM 1457 N N . ALA A 1 178 ? -17.366 -14.524 5.776 1.00 95.00 178 ALA A N 1
ATOM 1458 C CA . ALA A 1 178 ? -18.700 -14.463 6.369 1.00 95.00 178 ALA A CA 1
ATOM 1459 C C . ALA A 1 178 ? -19.722 -13.760 5.460 1.00 95.00 178 ALA A C 1
ATOM 1461 O O . ALA A 1 178 ? -20.892 -14.138 5.448 1.00 95.00 178 ALA A O 1
ATOM 1462 N N . LEU A 1 179 ? -19.278 -12.776 4.665 1.00 92.94 179 LEU A N 1
ATOM 1463 C CA . LEU A 1 179 ? -20.119 -12.022 3.721 1.00 92.94 179 LEU A CA 1
ATOM 1464 C C . LEU A 1 179 ? -19.562 -12.053 2.277 1.00 92.94 179 LEU A C 1
ATOM 1466 O O . LEU A 1 179 ? -19.190 -10.999 1.754 1.00 92.94 179 LEU A O 1
ATOM 1470 N N . PRO A 1 180 ? -19.477 -13.220 1.604 1.00 94.31 180 PRO A N 1
ATOM 1471 C CA . PRO A 1 180 ? -18.764 -13.354 0.328 1.00 94.31 180 PRO A CA 1
ATOM 1472 C C . PRO A 1 180 ? -19.312 -12.458 -0.791 1.00 94.31 180 PRO A C 1
ATOM 1474 O O . PRO A 1 180 ? -20.521 -12.416 -1.018 1.00 94.31 180 PRO A O 1
ATOM 1477 N N . GLN A 1 181 ? -18.418 -11.803 -1.536 1.00 93.19 181 GLN A N 1
ATOM 1478 C CA . GLN A 1 181 ? -18.738 -10.890 -2.645 1.00 93.19 181 GLN A CA 1
ATOM 1479 C C . GLN A 1 181 ? -18.496 -11.510 -4.033 1.00 93.19 181 GLN A C 1
ATOM 1481 O O . GLN A 1 181 ? -18.948 -10.976 -5.041 1.00 93.19 181 GLN A O 1
ATOM 1486 N N . ARG A 1 182 ? -17.811 -12.660 -4.110 1.00 93.19 182 ARG A N 1
ATOM 1487 C CA . ARG A 1 182 ? -17.494 -13.405 -5.347 1.00 93.19 182 ARG A CA 1
ATOM 1488 C C . ARG A 1 182 ? -16.832 -12.536 -6.435 1.00 93.19 182 ARG A C 1
ATOM 1490 O O . ARG A 1 182 ? -17.297 -12.517 -7.581 1.00 93.19 182 ARG A O 1
ATOM 1497 N N . PRO A 1 183 ? -15.725 -11.843 -6.115 1.00 92.75 183 PRO A N 1
ATOM 1498 C CA . PRO A 1 183 ? -15.091 -10.905 -7.030 1.00 92.75 183 PRO A CA 1
ATOM 1499 C C . PRO A 1 183 ? -14.525 -11.600 -8.273 1.00 92.75 183 PRO A C 1
ATOM 1501 O O . PRO A 1 183 ? -13.876 -12.647 -8.194 1.00 92.75 183 PRO A O 1
ATOM 1504 N N . LYS A 1 184 ? -14.726 -10.977 -9.440 1.00 90.94 184 LYS A N 1
ATOM 1505 C CA . LYS A 1 184 ? -14.186 -11.460 -10.725 1.00 90.94 184 LYS A CA 1
ATOM 1506 C C . LYS A 1 184 ? -12.847 -10.821 -11.094 1.00 90.94 184 LYS A C 1
ATOM 1508 O O . LYS A 1 184 ? -12.100 -11.392 -11.886 1.00 90.94 184 LYS A O 1
ATOM 1513 N N . ARG A 1 185 ? -12.530 -9.663 -10.512 1.00 91.56 185 ARG A N 1
ATOM 1514 C CA . ARG A 1 185 ? -11.319 -8.880 -10.780 1.00 91.56 185 ARG A CA 1
ATOM 1515 C C . ARG A 1 185 ? -10.722 -8.358 -9.471 1.00 91.56 185 ARG A C 1
ATOM 1517 O O . ARG A 1 185 ? -11.418 -8.337 -8.461 1.00 91.56 185 ARG A O 1
ATOM 1524 N N . THR A 1 186 ? -9.438 -7.991 -9.479 1.00 94.69 186 THR A N 1
ATOM 1525 C CA . THR A 1 186 ? -8.785 -7.414 -8.301 1.00 94.69 186 THR A CA 1
ATOM 1526 C C . THR A 1 186 ? -9.346 -6.035 -7.997 1.00 94.69 186 THR A C 1
ATOM 1528 O O . THR A 1 186 ? -9.827 -5.855 -6.892 1.00 94.69 186 THR A O 1
ATOM 1531 N N . VAL A 1 187 ? -9.333 -5.080 -8.929 1.00 95.00 187 VAL A N 1
ATOM 1532 C CA . VAL A 1 187 ? -9.961 -3.767 -8.715 1.00 95.00 187 VAL A CA 1
ATOM 1533 C C . VAL A 1 187 ? -11.337 -3.733 -9.372 1.00 95.00 187 VAL A C 1
ATOM 1535 O O . VAL A 1 187 ? -11.449 -3.712 -10.606 1.00 95.00 187 VAL A O 1
ATOM 1538 N N . ASP A 1 188 ? -12.376 -3.698 -8.539 1.00 87.56 188 ASP A N 1
ATOM 1539 C CA . ASP A 1 188 ? -13.770 -3.833 -8.953 1.00 87.56 188 ASP A CA 1
ATOM 1540 C C . ASP A 1 188 ? -14.555 -2.528 -8.745 1.00 87.56 188 ASP A C 1
ATOM 1542 O O . ASP A 1 188 ? -14.632 -1.996 -7.637 1.00 87.56 188 ASP A O 1
ATOM 1546 N N . PHE A 1 189 ? -15.134 -2.018 -9.835 1.00 92.19 189 PHE A N 1
ATOM 1547 C CA . PHE A 1 189 ? -16.037 -0.863 -9.826 1.00 92.19 189 PHE A CA 1
ATOM 1548 C C . PHE A 1 189 ? -17.512 -1.254 -10.028 1.00 92.19 189 PHE A C 1
ATOM 1550 O O . PHE A 1 189 ? -18.384 -0.390 -9.963 1.00 92.19 189 PHE A O 1
ATOM 1557 N N . ILE A 1 190 ? -17.795 -2.537 -10.280 1.00 90.38 190 ILE A N 1
ATOM 1558 C CA . ILE A 1 190 ? -19.147 -3.095 -10.400 1.00 90.38 190 ILE A CA 1
ATOM 1559 C C . ILE A 1 190 ? -19.720 -3.318 -9.002 1.00 90.38 190 ILE A C 1
ATOM 1561 O O . ILE A 1 190 ? -20.821 -2.859 -8.711 1.00 90.38 190 ILE A O 1
ATOM 1565 N N . HIS A 1 191 ? -18.968 -3.987 -8.122 1.00 90.75 191 HIS A N 1
ATOM 1566 C CA . HIS A 1 191 ? -19.340 -4.106 -6.712 1.00 90.75 191 HIS A CA 1
ATOM 1567 C C . HIS A 1 191 ? -18.938 -2.831 -5.977 1.00 90.75 191 HIS A C 1
ATOM 1569 O O . HIS A 1 191 ? -17.752 -2.528 -5.832 1.00 90.75 191 HIS A O 1
ATOM 1575 N N . ARG A 1 192 ? -19.925 -2.060 -5.516 1.00 92.25 192 ARG A N 1
ATOM 1576 C CA . ARG A 1 192 ? -19.677 -0.735 -4.940 1.00 92.25 192 ARG A CA 1
ATOM 1577 C C . ARG A 1 192 ? -19.744 -0.792 -3.412 1.00 92.25 192 ARG A C 1
ATOM 1579 O O . ARG A 1 192 ? -20.699 -1.355 -2.874 1.00 92.25 192 ARG A O 1
ATOM 1586 N N . PRO A 1 193 ? -18.809 -0.145 -2.689 1.00 95.12 193 PRO A N 1
ATOM 1587 C CA . PRO A 1 193 ? -18.863 -0.068 -1.226 1.00 95.12 193 PRO A CA 1
ATOM 1588 C C . PRO A 1 193 ? -20.178 0.489 -0.672 1.00 95.12 193 PRO A C 1
ATOM 1590 O O . PRO A 1 193 ? -20.601 0.094 0.410 1.00 95.12 193 PRO A O 1
ATOM 1593 N N . ILE A 1 194 ? -20.862 1.359 -1.423 1.00 94.94 194 ILE A N 1
ATOM 1594 C CA . ILE A 1 194 ? -22.170 1.888 -1.020 1.00 94.94 194 ILE A CA 1
ATOM 1595 C C . ILE A 1 194 ? -23.256 0.811 -0.948 1.00 94.94 194 ILE A C 1
ATOM 1597 O O . ILE A 1 194 ? -24.065 0.823 -0.022 1.00 94.94 194 ILE A O 1
ATOM 1601 N N . ASP A 1 195 ? -23.254 -0.145 -1.877 1.00 94.31 195 ASP A N 1
ATOM 1602 C CA . ASP A 1 195 ? -24.235 -1.231 -1.896 1.00 94.31 195 ASP A CA 1
ATOM 1603 C C . ASP A 1 195 ? -23.976 -2.194 -0.727 1.00 94.31 195 ASP A C 1
ATOM 1605 O O . ASP A 1 195 ? -24.912 -2.646 -0.062 1.00 94.31 195 ASP A O 1
ATOM 1609 N N . PHE A 1 196 ? -22.699 -2.427 -0.401 1.00 94.81 196 PHE A N 1
ATOM 1610 C CA . PHE A 1 196 ? -22.299 -3.197 0.777 1.00 94.81 196 PHE A CA 1
ATOM 1611 C C . PHE A 1 196 ? -22.751 -2.519 2.077 1.00 94.81 196 PHE A C 1
ATOM 1613 O O . PHE A 1 196 ? -23.385 -3.159 2.908 1.00 94.81 196 PHE A O 1
ATOM 1620 N N . VAL A 1 197 ? -22.504 -1.213 2.238 1.00 95.19 197 VAL A N 1
ATOM 1621 C CA . VAL A 1 197 ? -22.942 -0.452 3.423 1.00 95.19 197 VAL A CA 1
ATOM 1622 C C . VAL A 1 197 ? -24.458 -0.507 3.609 1.00 95.19 197 VAL A C 1
ATOM 1624 O O . VAL A 1 197 ? -24.927 -0.711 4.726 1.00 95.19 197 VAL A O 1
ATOM 1627 N N . ARG A 1 198 ? -25.235 -0.363 2.530 1.00 92.69 198 ARG A N 1
ATOM 1628 C CA . ARG A 1 198 ? -26.706 -0.378 2.601 1.00 92.69 198 ARG A CA 1
ATOM 1629 C C . ARG A 1 198 ? -27.282 -1.743 2.959 1.00 92.69 198 ARG A C 1
ATOM 1631 O O . ARG A 1 198 ? -28.272 -1.806 3.685 1.00 92.69 198 ARG A O 1
ATOM 1638 N N . SER A 1 199 ? -26.695 -2.809 2.419 1.00 93.69 199 SER A N 1
ATOM 1639 C CA . SER A 1 199 ? -27.176 -4.182 2.615 1.00 93.69 199 SER A CA 1
ATOM 1640 C C . SER A 1 199 ? -26.643 -4.850 3.883 1.00 93.69 199 SER A C 1
ATOM 1642 O O . SER A 1 199 ? -27.211 -5.850 4.316 1.00 93.69 199 SER A O 1
ATOM 1644 N N . ASN A 1 200 ? -25.582 -4.317 4.498 1.00 95.62 200 ASN A N 1
ATOM 1645 C CA . ASN A 1 200 ? -24.973 -4.912 5.681 1.00 95.62 200 ASN A CA 1
ATOM 1646 C C . ASN A 1 200 ? -25.746 -4.528 6.966 1.00 95.62 200 ASN A C 1
ATOM 1648 O O . ASN A 1 200 ? -25.706 -3.362 7.378 1.00 95.62 200 ASN A O 1
ATOM 1652 N N . PRO A 1 201 ? -26.397 -5.491 7.651 1.00 93.81 201 PRO A N 1
ATOM 1653 C CA . PRO A 1 201 ? -27.223 -5.212 8.829 1.00 93.81 201 PRO A CA 1
ATOM 1654 C C . PRO A 1 201 ? -26.414 -4.749 10.047 1.00 93.81 201 PRO A C 1
ATOM 1656 O O . PRO A 1 201 ? -26.957 -4.092 10.931 1.00 93.81 201 PRO A O 1
ATOM 1659 N N . TYR A 1 202 ? -25.117 -5.058 10.104 1.00 95.88 202 TYR A N 1
ATOM 1660 C CA . TYR A 1 202 ? -24.246 -4.577 11.173 1.00 95.88 202 TYR A CA 1
ATOM 1661 C C . TYR A 1 202 ? -23.942 -3.083 11.008 1.00 95.88 202 TYR A C 1
ATOM 1663 O O . TYR A 1 202 ? -23.721 -2.397 11.996 1.00 95.88 202 TYR A O 1
ATOM 1671 N N . ILE A 1 203 ? -23.965 -2.552 9.784 1.00 95.44 203 ILE A N 1
ATOM 1672 C CA . ILE A 1 203 ? -23.748 -1.121 9.529 1.00 95.44 203 ILE A CA 1
ATOM 1673 C C . ILE A 1 203 ? -25.066 -0.352 9.607 1.00 95.44 203 ILE A C 1
ATOM 1675 O O . ILE A 1 203 ? -25.163 0.670 10.283 1.00 95.44 203 ILE A O 1
ATOM 1679 N N . ASN A 1 204 ? -26.100 -0.857 8.937 1.00 91.19 204 ASN A N 1
ATOM 1680 C CA . ASN A 1 204 ? -27.391 -0.193 8.847 1.00 91.19 204 ASN A CA 1
ATOM 1681 C C . ASN A 1 204 ? -28.275 -0.507 10.067 1.00 91.19 204 ASN A C 1
ATOM 1683 O O . ASN A 1 204 ? -29.263 -1.234 9.969 1.00 91.19 204 ASN A O 1
ATOM 1687 N N . ASN A 1 205 ? -27.897 0.032 11.227 1.00 91.81 205 ASN A N 1
ATOM 1688 C CA . ASN A 1 205 ? -28.651 -0.081 12.476 1.00 91.81 205 ASN A CA 1
ATOM 1689 C C . ASN A 1 205 ? -29.019 1.314 13.045 1.00 91.81 205 ASN A C 1
ATOM 1691 O O . ASN A 1 205 ? -28.377 2.316 12.704 1.00 91.81 205 ASN A O 1
ATOM 1695 N N . PRO A 1 206 ? -30.051 1.421 13.910 1.00 90.31 206 PRO A N 1
ATOM 1696 C CA . PRO A 1 206 ? -30.486 2.708 14.465 1.00 90.31 206 PRO A CA 1
ATOM 1697 C C . PRO A 1 206 ? -29.390 3.456 15.239 1.00 90.31 206 PRO A C 1
ATOM 1699 O O . PRO A 1 206 ? -29.280 4.681 15.138 1.00 90.31 206 PRO A O 1
ATOM 1702 N N . GLU A 1 207 ? -28.535 2.730 15.961 1.00 91.81 207 GLU A N 1
ATOM 1703 C CA . GLU A 1 207 ? -27.477 3.316 16.789 1.00 91.81 207 GLU A CA 1
ATOM 1704 C C . GLU A 1 207 ? -26.368 3.959 15.944 1.00 91.81 207 GLU A C 1
ATOM 1706 O O . GLU A 1 207 ? -25.842 5.008 16.313 1.00 91.81 207 GLU A O 1
ATOM 1711 N N . SER A 1 208 ? -26.063 3.414 14.762 1.00 90.69 208 SER A N 1
ATOM 1712 C CA . SER A 1 208 ? -25.116 4.016 13.811 1.00 90.69 208 SER A CA 1
ATOM 1713 C C . SER A 1 208 ? -25.564 5.391 13.306 1.00 90.69 208 SER A C 1
ATOM 1715 O O . SER A 1 208 ? -24.723 6.256 13.058 1.00 90.69 208 SER A O 1
ATOM 1717 N N . ASN A 1 209 ? -26.872 5.641 13.202 1.00 86.44 209 ASN A N 1
ATOM 1718 C CA . ASN A 1 209 ? -27.385 6.979 12.898 1.00 86.44 209 ASN A CA 1
ATOM 1719 C C . ASN A 1 209 ? -27.296 7.899 14.119 1.00 86.44 209 ASN A C 1
ATOM 1721 O O . ASN A 1 209 ? -26.819 9.026 14.005 1.00 86.44 209 ASN A O 1
ATOM 1725 N N . ARG A 1 210 ? -27.695 7.398 15.294 1.00 83.06 210 ARG A N 1
ATOM 1726 C CA . ARG A 1 210 ? -27.659 8.145 16.559 1.00 83.06 210 ARG A CA 1
ATOM 1727 C C . ARG A 1 210 ? -26.253 8.647 16.910 1.00 83.06 210 ARG A C 1
ATOM 1729 O O . ARG A 1 210 ? -26.114 9.764 17.391 1.00 83.06 210 ARG A O 1
ATOM 1736 N N . TYR A 1 211 ? -25.224 7.841 16.655 1.00 82.50 211 TYR A N 1
ATOM 1737 C CA . TYR A 1 211 ? -23.821 8.176 16.925 1.00 82.50 211 TYR A CA 1
ATOM 1738 C C . TYR A 1 211 ? -23.144 8.988 15.803 1.00 82.50 211 TYR A C 1
ATOM 1740 O O . TYR A 1 211 ? -21.946 9.251 15.874 1.00 82.50 211 TYR A O 1
ATOM 1748 N N . GLY A 1 212 ? -23.861 9.342 14.730 1.00 85.94 212 GLY A N 1
ATOM 1749 C CA . GLY A 1 212 ? -23.282 10.042 13.575 1.00 85.94 212 GLY A CA 1
ATOM 1750 C C . GLY A 1 212 ? -22.335 9.187 12.717 1.00 85.94 212 GLY A C 1
ATOM 1751 O O . GLY A 1 212 ? -21.772 9.682 11.739 1.00 85.94 212 GLY A O 1
ATOM 1752 N N . VAL A 1 213 ? -22.189 7.892 13.020 1.00 90.75 213 VAL A N 1
ATOM 1753 C CA . VAL A 1 213 ? -21.345 6.941 12.274 1.00 90.75 213 VAL A CA 1
ATOM 1754 C C . VAL A 1 213 ? -21.810 6.840 10.821 1.00 90.75 213 VAL A C 1
ATOM 1756 O O . VAL A 1 213 ? -20.989 6.917 9.909 1.00 90.75 213 VAL A O 1
ATOM 1759 N N . MET A 1 214 ? -23.123 6.766 10.578 1.00 91.50 214 MET A N 1
ATOM 1760 C CA . MET A 1 214 ? -23.666 6.734 9.212 1.00 91.50 214 MET A CA 1
ATOM 1761 C C . MET A 1 214 ? -23.355 8.001 8.411 1.00 91.50 214 MET A C 1
ATOM 1763 O O . MET A 1 214 ? -23.120 7.918 7.207 1.00 91.50 214 MET A O 1
ATOM 1767 N N . ALA A 1 215 ? -23.305 9.170 9.052 1.00 90.19 215 ALA A N 1
ATOM 1768 C CA . ALA A 1 215 ? -22.959 10.411 8.366 1.00 90.19 215 ALA A CA 1
ATOM 1769 C C . ALA A 1 215 ? -21.477 10.432 7.949 1.00 90.19 215 ALA A C 1
ATOM 1771 O O . ALA A 1 215 ? -21.159 10.831 6.826 1.00 90.19 215 ALA A O 1
ATOM 1772 N N . LEU A 1 216 ? -20.582 9.928 8.808 1.00 91.69 216 LEU A N 1
ATOM 1773 C CA . LEU A 1 216 ? -19.169 9.727 8.470 1.00 91.69 216 LEU A CA 1
ATOM 1774 C C . LEU A 1 216 ? -18.996 8.712 7.334 1.00 91.69 216 LEU A C 1
ATOM 1776 O O . LEU A 1 216 ? -18.238 8.970 6.398 1.00 91.69 216 LEU A O 1
ATOM 1780 N N . LEU A 1 217 ? -19.728 7.596 7.378 1.00 93.50 217 LEU A N 1
ATOM 1781 C CA . LEU A 1 217 ? -19.715 6.579 6.326 1.00 93.50 217 LEU A CA 1
ATOM 1782 C C . LEU A 1 217 ? -20.202 7.147 4.991 1.00 93.50 217 LEU A C 1
ATOM 1784 O O . LEU A 1 217 ? -19.530 6.973 3.980 1.00 93.50 217 LEU A O 1
ATOM 1788 N N . ASN A 1 218 ? -21.311 7.889 4.976 1.00 92.81 218 ASN A N 1
ATOM 1789 C CA . ASN A 1 218 ? -21.824 8.537 3.766 1.00 92.81 218 ASN A CA 1
ATOM 1790 C C . ASN A 1 218 ? -20.809 9.513 3.166 1.00 92.81 218 ASN A C 1
ATOM 1792 O O . ASN A 1 218 ? -20.610 9.524 1.949 1.00 92.81 218 ASN A O 1
ATOM 1796 N N . ARG A 1 219 ? -20.110 10.286 4.007 1.00 91.75 219 ARG A N 1
ATOM 1797 C CA . ARG A 1 219 ? -19.023 11.150 3.540 1.00 91.75 219 ARG A CA 1
ATOM 1798 C C . ARG A 1 219 ? -17.867 10.337 2.961 1.00 91.75 219 ARG A C 1
ATOM 1800 O O . ARG A 1 219 ? -17.400 10.679 1.880 1.00 91.75 219 ARG A O 1
ATOM 1807 N N . ALA A 1 220 ? -17.434 9.267 3.629 1.00 92.62 220 ALA A N 1
ATOM 1808 C CA . ALA A 1 220 ? -16.380 8.384 3.125 1.00 92.62 220 ALA A CA 1
ATOM 1809 C C . ALA A 1 220 ? -16.749 7.765 1.772 1.00 92.62 220 ALA A C 1
ATOM 1811 O O . ALA A 1 220 ? -15.959 7.817 0.835 1.00 92.62 220 ALA A O 1
ATOM 1812 N N . LEU A 1 221 ? -17.979 7.269 1.634 1.00 94.19 221 LEU A N 1
ATOM 1813 C CA . LEU A 1 221 ? -18.520 6.734 0.385 1.00 94.19 221 LEU A CA 1
ATOM 1814 C C . LEU A 1 221 ? -18.567 7.789 -0.732 1.00 94.19 221 LEU A C 1
ATOM 1816 O O . LEU A 1 221 ? -18.260 7.480 -1.881 1.00 94.19 221 LEU A O 1
ATOM 1820 N N . GLY A 1 222 ? -18.881 9.047 -0.408 1.00 92.06 222 GLY A N 1
ATOM 1821 C CA . GLY A 1 222 ? -18.842 10.161 -1.362 1.00 92.06 222 GLY A CA 1
ATOM 1822 C C . GLY A 1 222 ? -17.447 10.454 -1.927 1.00 92.06 222 GLY A C 1
ATOM 1823 O O . GLY A 1 222 ? -17.331 11.002 -3.021 1.00 92.06 222 GLY A O 1
ATOM 1824 N N . LEU A 1 223 ? -16.383 10.035 -1.234 1.00 91.44 223 LEU A N 1
ATOM 1825 C CA . LEU A 1 223 ? -14.998 10.173 -1.696 1.00 91.44 223 LEU A CA 1
ATOM 1826 C C . LEU A 1 223 ? -14.576 9.075 -2.685 1.00 91.44 223 LEU A C 1
ATOM 1828 O O . LEU A 1 223 ? -13.408 9.045 -3.084 1.00 91.44 223 LEU A O 1
ATOM 1832 N N . GLY A 1 224 ? -15.505 8.215 -3.106 1.00 93.19 224 GLY A N 1
ATOM 1833 C CA . GLY A 1 224 ? -15.304 7.224 -4.158 1.00 93.19 224 GLY A CA 1
ATOM 1834 C C . GLY A 1 224 ? -14.383 6.053 -3.797 1.00 93.19 224 GLY A C 1
ATOM 1835 O O . GLY A 1 224 ? -13.495 5.738 -4.589 1.00 93.19 224 GLY A O 1
ATOM 1836 N N . PRO A 1 225 ? -14.536 5.396 -2.634 1.00 94.19 225 PRO A N 1
ATOM 1837 C CA . PRO A 1 225 ? -13.843 4.144 -2.378 1.00 94.19 225 PRO A CA 1
ATOM 1838 C C . PRO A 1 225 ? -14.339 3.069 -3.355 1.00 94.19 225 PRO A C 1
ATOM 1840 O O . PRO A 1 225 ? -15.484 3.088 -3.812 1.00 94.19 225 PRO A O 1
ATOM 1843 N N . PHE A 1 226 ? -13.488 2.092 -3.634 1.00 94.81 226 PHE A N 1
ATOM 1844 C CA . PHE A 1 226 ? -13.802 0.920 -4.452 1.00 94.81 226 PHE A CA 1
ATOM 1845 C C . PHE A 1 226 ? -13.188 -0.321 -3.807 1.00 94.81 226 PHE A C 1
ATOM 1847 O O . PHE A 1 226 ? -12.254 -0.203 -3.011 1.00 94.81 226 PHE A O 1
ATOM 1854 N N . PHE A 1 227 ? -13.703 -1.507 -4.126 1.00 95.25 227 PHE A N 1
ATOM 1855 C CA . PHE A 1 227 ? -13.207 -2.743 -3.528 1.00 95.25 227 PHE A CA 1
ATOM 1856 C C . PHE A 1 227 ? -11.966 -3.283 -4.228 1.00 95.25 227 PHE A C 1
ATOM 1858 O O . PHE A 1 227 ? -11.763 -3.106 -5.434 1.00 95.25 227 PHE A O 1
ATOM 1865 N N . ARG A 1 228 ? -11.159 -4.007 -3.449 1.00 94.88 228 ARG A N 1
ATOM 1866 C CA . ARG A 1 228 ? -9.999 -4.739 -3.929 1.00 94.88 228 ARG A CA 1
ATOM 1867 C C . ARG A 1 228 ? -10.004 -6.198 -3.469 1.00 94.88 228 ARG A C 1
ATOM 1869 O O . ARG A 1 228 ? -9.937 -6.490 -2.279 1.00 94.88 228 ARG A O 1
ATOM 1876 N N . ALA A 1 229 ? -9.976 -7.118 -4.424 1.00 95.81 229 ALA A N 1
ATOM 1877 C CA . ALA A 1 229 ? -9.926 -8.562 -4.222 1.00 95.81 229 ALA A CA 1
ATOM 1878 C C . ALA A 1 229 ? -8.570 -9.141 -4.666 1.00 95.81 229 ALA A C 1
ATOM 1880 O O . ALA A 1 229 ? -8.443 -9.646 -5.784 1.00 95.81 229 ALA A O 1
ATOM 1881 N N . PRO A 1 230 ? -7.525 -9.048 -3.831 1.00 94.38 230 PRO A N 1
ATOM 1882 C CA . PRO A 1 230 ? -6.160 -9.338 -4.253 1.00 94.38 230 PRO A CA 1
ATOM 1883 C C . PRO A 1 230 ? -5.957 -10.805 -4.654 1.00 94.38 230 PRO A C 1
ATOM 1885 O O . PRO A 1 230 ? -6.479 -11.722 -4.013 1.00 94.38 230 PRO A O 1
ATOM 1888 N N . MET A 1 231 ? -5.132 -11.018 -5.678 1.00 93.38 231 MET A N 1
ATOM 1889 C CA . MET A 1 231 ? -4.710 -12.320 -6.201 1.00 93.38 231 MET A CA 1
ATOM 1890 C C . MET A 1 231 ? -3.306 -12.730 -5.739 1.00 93.38 231 MET A C 1
ATOM 1892 O O . MET A 1 231 ? -2.922 -13.891 -5.837 1.00 93.38 231 MET A O 1
ATOM 1896 N N . ASN A 1 232 ? -2.533 -11.801 -5.183 1.00 90.88 232 ASN A N 1
ATOM 1897 C CA . ASN A 1 232 ? -1.220 -12.080 -4.611 1.00 90.88 232 ASN A CA 1
ATOM 1898 C C . ASN A 1 232 ? -0.947 -11.173 -3.398 1.00 90.88 232 ASN A C 1
ATOM 1900 O O . ASN A 1 232 ? -1.762 -10.331 -3.005 1.00 90.88 232 ASN A O 1
ATOM 1904 N N . ARG A 1 233 ? 0.205 -11.377 -2.750 1.00 89.31 233 ARG A N 1
ATOM 1905 C CA . ARG A 1 233 ? 0.606 -10.592 -1.572 1.00 89.31 233 ARG A CA 1
ATOM 1906 C C . ARG A 1 233 ? 0.857 -9.118 -1.898 1.00 89.31 233 ARG A C 1
ATOM 1908 O O . ARG A 1 233 ? 0.426 -8.285 -1.108 1.00 89.31 233 ARG A O 1
ATOM 1915 N N . ARG A 1 234 ? 1.471 -8.806 -3.048 1.00 90.06 234 ARG A N 1
ATOM 1916 C CA . ARG A 1 234 ? 1.781 -7.429 -3.481 1.00 90.06 234 ARG A CA 1
ATOM 1917 C C . ARG A 1 234 ? 0.504 -6.601 -3.639 1.00 90.06 234 ARG A C 1
ATOM 1919 O O . ARG A 1 234 ? 0.425 -5.508 -3.089 1.00 90.06 234 ARG A O 1
ATOM 1926 N N . GLU A 1 235 ? -0.522 -7.163 -4.279 1.00 91.06 235 GLU A N 1
ATOM 1927 C CA . GLU A 1 235 ? -1.855 -6.550 -4.369 1.00 91.06 235 GLU A CA 1
ATOM 1928 C C . GLU A 1 235 ? -2.489 -6.380 -2.990 1.00 91.06 235 GLU A C 1
ATOM 1930 O O . GLU A 1 235 ? -3.094 -5.356 -2.710 1.00 91.06 235 GLU A O 1
ATOM 1935 N N . ASN A 1 236 ? -2.368 -7.382 -2.115 1.00 90.12 236 ASN A N 1
ATOM 1936 C CA . ASN A 1 236 ? -3.062 -7.385 -0.829 1.00 90.12 236 ASN A CA 1
ATOM 1937 C C . ASN A 1 236 ? -2.582 -6.293 0.127 1.00 90.12 236 ASN A C 1
ATOM 1939 O O . ASN A 1 236 ? -3.394 -5.776 0.887 1.00 90.12 236 ASN A O 1
ATOM 1943 N N . ILE A 1 237 ? -1.281 -6.008 0.138 1.00 86.81 237 ILE A N 1
ATOM 1944 C CA . ILE A 1 237 ? -0.677 -5.105 1.125 1.00 86.81 237 ILE A CA 1
ATOM 1945 C C . ILE A 1 237 ? -0.456 -3.685 0.619 1.00 86.81 237 ILE A C 1
ATOM 1947 O O . ILE A 1 237 ? -0.147 -2.808 1.419 1.00 86.81 237 ILE A O 1
ATOM 1951 N N . TYR A 1 238 ? -0.590 -3.446 -0.686 1.00 90.06 238 TYR A N 1
ATOM 1952 C CA . TYR A 1 238 ? -0.507 -2.089 -1.202 1.00 90.06 238 TYR A CA 1
ATOM 1953 C C . TYR A 1 238 ? -1.597 -1.236 -0.544 1.00 90.06 238 TYR A C 1
ATOM 1955 O O . TYR A 1 238 ? -2.752 -1.650 -0.498 1.00 90.06 238 TYR A O 1
ATOM 1963 N N . TRP A 1 239 ? -1.274 -0.062 -0.024 1.00 89.62 239 TRP A N 1
ATOM 1964 C CA . TRP A 1 239 ? -2.267 0.792 0.618 1.00 89.62 239 TRP A CA 1
ATOM 1965 C C . TRP A 1 239 ? -1.976 2.252 0.302 1.00 89.62 239 TRP A C 1
ATOM 1967 O O . TRP A 1 239 ? -0.880 2.739 0.558 1.00 89.62 239 TRP A O 1
ATOM 1977 N N . ASN A 1 240 ? -2.958 2.910 -0.312 1.00 87.81 240 ASN A N 1
ATOM 1978 C CA . ASN A 1 240 ? -2.934 4.328 -0.657 1.00 87.81 240 ASN A CA 1
ATOM 1979 C C . ASN A 1 240 ? -4.379 4.796 -0.952 1.00 87.81 240 ASN A C 1
ATOM 1981 O O . ASN A 1 240 ? -4.812 4.790 -2.113 1.00 87.81 240 ASN A O 1
ATOM 1985 N N . PRO A 1 241 ? -5.164 5.151 0.079 1.00 80.62 241 PRO A N 1
ATOM 1986 C CA . PRO A 1 241 ? -6.579 5.497 -0.032 1.00 80.62 241 PRO A CA 1
ATOM 1987 C C . PRO A 1 241 ? -6.800 6.799 -0.820 1.00 80.62 241 PRO A C 1
ATOM 1989 O O . PRO A 1 241 ? -7.883 7.012 -1.368 1.00 80.62 241 PRO A O 1
ATOM 1992 N N . GLY A 1 242 ? -5.768 7.647 -0.942 1.00 79.75 242 GLY A N 1
ATOM 1993 C CA . GLY A 1 242 ? -5.754 8.837 -1.803 1.00 79.75 242 GLY A CA 1
ATOM 1994 C C . GLY A 1 242 ? -5.505 8.554 -3.298 1.00 79.75 242 GLY A C 1
ATOM 1995 O O . GLY A 1 242 ? -5.546 9.484 -4.117 1.00 79.75 242 GLY A O 1
ATOM 1996 N N . GLY A 1 243 ? -5.241 7.293 -3.663 1.00 86.69 243 GLY A N 1
ATOM 1997 C CA . GLY A 1 243 ? -4.893 6.843 -5.014 1.00 86.69 243 GLY A CA 1
ATOM 1998 C C . GLY A 1 243 ? -5.601 5.548 -5.430 1.00 86.69 243 GLY A C 1
ATOM 1999 O O . GLY A 1 243 ? -6.821 5.439 -5.344 1.00 86.69 243 GLY A O 1
ATOM 2000 N N . ASN A 1 244 ? -4.837 4.566 -5.917 1.00 89.50 244 ASN A N 1
ATOM 2001 C CA . ASN A 1 244 ? -5.324 3.279 -6.434 1.00 89.50 244 ASN A CA 1
ATOM 2002 C C . ASN A 1 244 ? -5.313 2.140 -5.389 1.00 89.50 244 ASN A C 1
ATOM 2004 O O . ASN A 1 244 ? -5.320 0.970 -5.767 1.00 89.50 244 ASN A O 1
ATOM 2008 N N . GLY A 1 245 ? -5.298 2.458 -4.089 1.00 88.12 245 GLY A N 1
ATOM 2009 C CA . GLY A 1 245 ? -5.289 1.456 -3.017 1.00 88.12 245 GLY A CA 1
ATOM 2010 C C . GLY A 1 245 ? -6.576 0.628 -2.942 1.00 88.12 245 GLY A C 1
ATOM 2011 O O . GLY A 1 245 ? -6.503 -0.601 -2.937 1.00 88.12 245 GLY A O 1
ATOM 2012 N N . GLY A 1 246 ? -7.736 1.293 -2.934 1.00 92.12 246 GLY A N 1
ATOM 2013 C CA . GLY A 1 246 ? -9.037 0.654 -2.695 1.00 92.12 246 GLY A CA 1
ATOM 2014 C C . GLY A 1 246 ? -9.155 0.004 -1.308 1.00 92.12 246 GLY A C 1
ATOM 2015 O O . GLY A 1 246 ? -8.200 -0.019 -0.534 1.00 92.12 246 GLY A O 1
ATOM 2016 N N . ILE A 1 247 ? -10.328 -0.552 -1.006 1.00 93.94 247 ILE A N 1
ATOM 2017 C CA . ILE A 1 247 ? -10.613 -1.262 0.247 1.00 93.94 247 ILE A CA 1
ATOM 2018 C C . ILE A 1 247 ? -10.426 -2.768 0.022 1.00 93.94 247 ILE A C 1
ATOM 2020 O O . ILE A 1 247 ? -11.188 -3.355 -0.754 1.00 93.94 247 ILE A O 1
ATOM 2024 N N . PRO A 1 248 ? -9.440 -3.424 0.658 1.00 93.88 248 PRO A N 1
ATOM 2025 C CA . PRO A 1 248 ? -9.213 -4.847 0.484 1.00 93.88 248 PRO A CA 1
ATOM 2026 C C . PRO A 1 248 ? -10.314 -5.681 1.145 1.00 93.88 248 PRO A C 1
ATOM 2028 O O . PRO A 1 248 ? -10.731 -5.415 2.272 1.00 93.88 248 PRO A O 1
ATOM 2031 N N . TYR A 1 249 ? -10.718 -6.772 0.496 1.00 94.19 249 TYR A N 1
ATOM 2032 C CA . TYR A 1 249 ? -11.456 -7.823 1.191 1.00 94.19 249 TYR A CA 1
ATOM 2033 C C . TYR A 1 249 ? -10.534 -8.528 2.184 1.00 94.19 249 TYR A C 1
ATOM 2035 O O . TYR A 1 249 ? -9.614 -9.261 1.805 1.00 94.19 249 TYR A O 1
ATOM 2043 N N . THR A 1 250 ? -10.800 -8.300 3.467 1.00 93.69 250 THR A N 1
ATOM 2044 C CA . THR A 1 250 ? -10.015 -8.854 4.568 1.00 93.69 250 THR A CA 1
ATOM 2045 C C . THR A 1 250 ? -10.840 -9.904 5.307 1.00 93.69 250 THR A C 1
ATOM 2047 O O . THR A 1 250 ? -11.597 -9.545 6.209 1.00 93.69 250 THR A O 1
ATOM 2050 N N . PRO A 1 251 ? -10.699 -11.199 4.965 1.00 94.81 251 PRO A N 1
ATOM 2051 C CA . PRO A 1 251 ? -11.460 -12.246 5.626 1.00 94.81 251 PRO A CA 1
ATOM 2052 C C . PRO A 1 251 ? -11.084 -12.353 7.102 1.00 94.81 251 PRO A C 1
ATOM 2054 O O . PRO A 1 251 ? -9.896 -12.297 7.450 1.00 94.81 251 PRO A O 1
ATOM 2057 N N . LYS A 1 252 ? -12.080 -12.549 7.968 1.00 94.38 252 LYS A N 1
ATOM 2058 C CA . LYS A 1 252 ? -11.871 -12.761 9.405 1.00 94.38 252 LYS A CA 1
ATOM 2059 C C . LYS A 1 252 ? -12.536 -14.054 9.847 1.00 94.38 252 LYS A C 1
ATOM 2061 O O . LYS A 1 252 ? -13.695 -14.330 9.559 1.00 94.38 252 LYS A O 1
ATOM 2066 N N . ILE A 1 253 ? -11.750 -14.838 10.572 1.00 92.69 253 ILE A N 1
ATOM 2067 C CA . ILE A 1 253 ? -12.149 -16.105 11.168 1.00 92.69 253 ILE A CA 1
ATOM 2068 C C . ILE A 1 253 ? -11.901 -15.979 12.667 1.00 92.69 253 ILE A C 1
ATOM 2070 O O . ILE A 1 253 ? -10.857 -15.463 13.091 1.00 92.69 253 ILE A O 1
ATOM 2074 N N . ASN A 1 254 ? -12.841 -16.449 13.479 1.00 89.25 254 ASN A N 1
ATOM 2075 C CA . ASN A 1 254 ? -12.652 -16.530 14.915 1.00 89.25 254 ASN A CA 1
ATOM 2076 C C . ASN A 1 254 ? -11.557 -17.560 15.210 1.00 89.25 254 ASN A C 1
ATOM 2078 O O . ASN A 1 254 ? -11.740 -18.757 15.013 1.00 89.25 254 ASN A O 1
ATOM 2082 N N . LYS A 1 255 ? -10.405 -17.096 15.705 1.00 85.94 255 LYS A N 1
ATOM 2083 C CA . LYS A 1 255 ? -9.235 -17.954 15.954 1.00 85.94 255 LYS A CA 1
ATOM 2084 C C . LYS A 1 255 ? -9.494 -19.089 16.957 1.00 85.94 255 LYS A C 1
ATOM 2086 O O . LYS A 1 255 ? -8.717 -20.034 16.966 1.00 85.94 255 LYS A O 1
ATOM 2091 N N . LEU A 1 256 ? -10.535 -18.997 17.795 1.00 86.12 256 LEU A N 1
ATOM 2092 C CA . LEU A 1 256 ? -10.880 -20.060 18.747 1.00 86.12 256 LEU A CA 1
ATOM 2093 C C . LEU A 1 256 ? -11.827 -21.108 18.159 1.00 86.12 256 LEU A C 1
ATOM 2095 O O . LEU A 1 256 ? -11.664 -22.284 18.456 1.00 86.12 256 LEU A O 1
ATOM 2099 N N . THR A 1 257 ? -12.815 -20.694 17.359 1.00 89.12 257 THR A N 1
ATOM 2100 C CA . THR A 1 257 ? -13.840 -21.613 16.827 1.00 89.12 257 THR A CA 1
ATOM 2101 C C . THR A 1 257 ? -13.547 -22.074 15.401 1.00 89.12 257 THR A C 1
ATOM 2103 O O . THR A 1 257 ? -14.078 -23.085 14.963 1.00 89.12 257 THR A O 1
ATOM 2106 N N . GLY A 1 258 ? -12.694 -21.354 14.667 1.00 92.06 258 GLY A N 1
ATOM 2107 C CA . GLY A 1 258 ? -12.445 -21.589 13.244 1.00 92.06 258 GLY A CA 1
ATOM 2108 C C . GLY A 1 258 ? -13.584 -21.123 12.330 1.00 92.06 258 GLY A C 1
ATOM 2109 O O . GLY A 1 258 ? -13.510 -21.335 11.121 1.00 92.06 258 GLY A O 1
ATOM 2110 N N . GLU A 1 259 ? -14.615 -20.475 12.876 1.00 93.88 259 GLU A N 1
ATOM 2111 C CA . GLU A 1 259 ? -15.804 -20.050 12.134 1.00 93.88 259 GLU A CA 1
ATOM 2112 C C . GLU A 1 259 ? -15.659 -18.635 11.540 1.00 93.88 259 GLU A C 1
ATOM 2114 O O . GLU A 1 259 ? -14.912 -17.811 12.086 1.00 93.88 259 GLU A O 1
ATOM 2119 N N . PRO A 1 260 ? -16.374 -18.321 10.441 1.00 95.50 260 PRO A N 1
ATOM 2120 C CA . PRO A 1 260 ? -16.441 -16.971 9.879 1.00 95.50 260 PRO A CA 1
ATOM 2121 C C . PRO A 1 260 ? -16.904 -15.924 10.905 1.00 95.50 260 PRO A C 1
ATOM 2123 O O . PRO A 1 260 ? -17.859 -16.157 11.642 1.00 95.50 260 PRO A O 1
ATOM 2126 N N . ASP A 1 261 ? -16.272 -14.748 10.924 1.00 95.12 261 ASP A N 1
ATOM 2127 C CA . ASP A 1 261 ? -16.583 -13.669 11.873 1.00 95.12 261 ASP A CA 1
ATOM 2128 C C . ASP A 1 261 ? -17.079 -12.408 11.144 1.00 95.12 261 ASP A C 1
ATOM 2130 O O . ASP A 1 261 ? -16.304 -11.513 10.798 1.00 95.12 261 ASP A O 1
ATOM 2134 N N . ALA A 1 262 ? -18.393 -12.340 10.904 1.00 95.44 262 ALA A N 1
ATOM 2135 C CA . ALA A 1 262 ? -19.018 -11.264 10.128 1.00 95.44 262 ALA A CA 1
ATOM 2136 C C . ALA A 1 262 ? -18.896 -9.881 10.783 1.00 95.44 262 ALA A C 1
ATOM 2138 O O . ALA A 1 262 ? -18.750 -8.871 10.088 1.00 95.44 262 ALA A O 1
ATOM 2139 N N . ILE A 1 263 ? -18.935 -9.824 12.118 1.00 95.38 263 ILE A N 1
ATOM 2140 C CA . ILE A 1 263 ? -18.787 -8.572 12.865 1.00 95.38 263 ILE A CA 1
ATOM 2141 C C . ILE A 1 263 ? -17.350 -8.074 12.740 1.00 95.38 263 ILE A C 1
ATOM 2143 O O . ILE A 1 263 ? -17.141 -6.901 12.438 1.00 95.38 263 ILE A O 1
ATOM 2147 N N . HIS A 1 264 ? -16.351 -8.947 12.884 1.00 95.12 264 HIS A N 1
ATOM 2148 C CA . HIS A 1 264 ? -14.958 -8.552 12.701 1.00 95.12 264 HIS A CA 1
ATOM 2149 C C . HIS A 1 264 ? -14.658 -8.143 11.254 1.00 95.12 264 HIS A C 1
ATOM 2151 O O . HIS A 1 264 ? -14.007 -7.116 11.065 1.00 95.12 264 HIS A O 1
ATOM 2157 N N . GLU A 1 265 ? -15.150 -8.873 10.247 1.00 95.69 265 GLU A N 1
ATOM 2158 C CA . GLU A 1 265 ? -15.037 -8.462 8.836 1.00 95.69 265 GLU A CA 1
ATOM 2159 C C . GLU A 1 265 ? -15.651 -7.078 8.611 1.00 95.69 265 GLU A C 1
ATOM 2161 O O . GLU A 1 265 ? -15.015 -6.207 8.018 1.00 95.69 265 GLU A O 1
ATOM 2166 N N . THR A 1 266 ? -16.849 -6.841 9.152 1.00 96.94 266 THR A N 1
ATOM 2167 C CA . THR A 1 266 ? -17.542 -5.561 8.990 1.00 96.94 266 THR A CA 1
ATOM 2168 C C . THR A 1 266 ? -16.821 -4.418 9.699 1.00 96.94 266 THR A C 1
ATOM 2170 O O . THR A 1 266 ? -16.639 -3.359 9.105 1.00 96.94 266 THR A O 1
ATOM 2173 N N . THR A 1 267 ? -16.360 -4.605 10.940 1.00 96.25 267 THR A N 1
ATOM 2174 C CA . THR A 1 267 ? -15.568 -3.578 11.635 1.00 96.25 267 THR A CA 1
ATOM 2175 C C . THR A 1 267 ? -14.276 -3.273 10.889 1.00 96.25 267 THR A C 1
ATOM 2177 O O . THR A 1 267 ? -13.909 -2.110 10.798 1.00 96.25 267 THR A O 1
ATOM 2180 N N . TYR A 1 268 ? -13.606 -4.283 10.324 1.00 95.25 268 TYR A N 1
ATOM 2181 C CA . TYR A 1 268 ? -12.381 -4.067 9.551 1.00 95.25 268 TYR A CA 1
ATOM 2182 C C . TYR A 1 268 ? -12.658 -3.288 8.256 1.00 95.25 268 TYR A C 1
ATOM 2184 O O . TYR A 1 268 ? -11.912 -2.380 7.912 1.00 95.25 268 TYR A O 1
ATOM 2192 N N . PHE A 1 269 ? -13.773 -3.573 7.576 1.00 96.56 269 PHE A N 1
ATOM 2193 C CA . PHE A 1 269 ? -14.228 -2.775 6.436 1.00 96.56 269 PHE A CA 1
ATOM 2194 C C . PHE A 1 269 ? -14.528 -1.317 6.823 1.00 96.56 269 PHE A C 1
ATOM 2196 O O . PHE A 1 269 ? -14.103 -0.401 6.123 1.00 96.56 269 PHE A O 1
ATOM 2203 N N . VAL A 1 270 ? -15.247 -1.087 7.929 1.00 97.06 270 VAL A N 1
ATOM 2204 C CA . VAL A 1 270 ? -15.563 0.268 8.420 1.00 97.06 270 VAL A CA 1
ATOM 2205 C C . VAL A 1 270 ? -14.290 1.029 8.801 1.00 97.06 270 VAL A C 1
ATOM 2207 O O . VAL A 1 270 ? -14.172 2.209 8.478 1.00 97.06 270 VAL A O 1
ATOM 2210 N N . HIS A 1 271 ? -13.332 0.348 9.430 1.00 96.50 271 HIS A N 1
ATOM 2211 C CA . HIS A 1 271 ? -12.000 0.871 9.728 1.00 96.50 271 HIS A CA 1
ATOM 2212 C C . HIS A 1 271 ? -11.294 1.331 8.443 1.00 96.50 271 HIS A C 1
ATOM 2214 O O . HIS A 1 271 ? -11.017 2.520 8.285 1.00 96.50 271 HIS A O 1
ATOM 2220 N N . ASP A 1 272 ? -11.119 0.436 7.469 1.00 95.00 272 ASP A N 1
ATOM 2221 C CA . ASP A 1 272 ? -10.460 0.760 6.197 1.00 95.00 272 ASP A CA 1
ATOM 2222 C C . ASP A 1 272 ? -11.173 1.901 5.445 1.00 95.00 272 ASP A C 1
ATOM 2224 O O . ASP A 1 272 ? -10.535 2.774 4.852 1.00 95.00 272 ASP A O 1
ATOM 2228 N N . LEU A 1 273 ? -12.508 1.941 5.499 1.00 94.69 273 LEU A N 1
ATOM 2229 C CA . LEU A 1 273 ? -13.310 2.993 4.881 1.00 94.69 273 LEU A CA 1
ATOM 2230 C C . LEU A 1 273 ? -13.073 4.368 5.532 1.00 94.69 273 LEU A C 1
ATOM 2232 O O . LEU A 1 273 ? -13.051 5.380 4.827 1.00 94.69 273 LEU A O 1
ATOM 2236 N N . PHE A 1 274 ? -12.860 4.442 6.849 1.00 94.69 274 PHE A N 1
ATOM 2237 C CA . PHE A 1 274 ? -12.650 5.718 7.538 1.00 94.69 274 PHE A CA 1
ATOM 2238 C C . PHE A 1 274 ? -11.305 6.386 7.244 1.00 94.69 274 PHE A C 1
ATOM 2240 O O . PHE A 1 274 ? -11.249 7.621 7.233 1.00 94.69 274 PHE A O 1
ATOM 2247 N N . HIS A 1 275 ? -10.279 5.631 6.849 1.00 92.88 275 HIS A N 1
ATOM 2248 C CA . HIS A 1 275 ? -9.045 6.219 6.319 1.00 92.88 275 HIS A CA 1
ATOM 2249 C C . HIS A 1 275 ? -9.270 7.099 5.082 1.00 92.88 275 HIS A C 1
ATOM 2251 O O . HIS A 1 275 ? -8.496 8.023 4.840 1.00 92.88 275 HIS A O 1
ATOM 2257 N N . HIS A 1 276 ? -10.329 6.861 4.298 1.00 89.12 276 HIS A N 1
ATOM 2258 C CA . HIS A 1 276 ? -10.625 7.698 3.133 1.00 89.12 276 HIS A CA 1
ATOM 2259 C C . HIS A 1 276 ? -11.151 9.087 3.507 1.00 89.12 276 HIS A C 1
ATOM 2261 O O . HIS A 1 276 ? -11.010 10.005 2.700 1.00 89.12 276 HIS A O 1
ATOM 2267 N N . VAL A 1 277 ? -11.766 9.253 4.686 1.00 87.44 277 VAL A N 1
ATOM 2268 C CA . VAL A 1 277 ? -12.426 10.507 5.085 1.00 87.44 277 VAL A CA 1
ATOM 2269 C C . VAL A 1 277 ? -11.697 11.255 6.189 1.00 87.44 277 VAL A C 1
ATOM 2271 O O . VAL A 1 277 ? -11.564 12.470 6.070 1.00 87.44 277 VAL A O 1
ATOM 2274 N N . LEU A 1 278 ? -11.245 10.570 7.245 1.00 85.88 278 LEU A N 1
ATOM 2275 C CA . LEU A 1 278 ? -10.776 11.218 8.473 1.00 85.88 278 LEU A CA 1
ATOM 2276 C C . LEU A 1 278 ? -9.459 11.955 8.248 1.00 85.88 278 LEU A C 1
ATOM 2278 O O . LEU A 1 278 ? -9.370 13.150 8.500 1.00 85.88 278 LEU A O 1
ATOM 2282 N N . MET A 1 279 ? -8.468 11.260 7.701 1.00 84.62 279 MET A N 1
ATOM 2283 C CA . MET A 1 279 ? -7.214 11.851 7.252 1.00 84.62 279 MET A CA 1
ATOM 2284 C C . MET A 1 279 ? -6.689 10.995 6.093 1.00 84.62 279 MET A C 1
ATOM 2286 O O . MET A 1 279 ? -6.010 9.996 6.339 1.00 84.62 279 MET A O 1
ATOM 2290 N N . PRO A 1 280 ? -7.047 11.314 4.839 1.00 77.94 280 PRO A N 1
ATOM 2291 C CA . PRO A 1 280 ? -6.519 10.586 3.695 1.00 77.94 280 PRO A CA 1
ATOM 2292 C C . PRO A 1 280 ? -5.008 10.804 3.584 1.00 77.94 280 PRO A C 1
ATOM 2294 O O . PRO A 1 280 ? -4.505 11.880 3.916 1.00 77.94 280 PRO A O 1
ATOM 2297 N N . ASP A 1 281 ? -4.295 9.789 3.092 1.00 84.88 281 ASP A N 1
ATOM 2298 C CA . ASP A 1 281 ? -2.851 9.875 2.862 1.00 84.88 281 ASP A CA 1
ATOM 2299 C C . ASP A 1 281 ? -2.525 11.093 1.988 1.00 84.88 281 ASP A C 1
ATOM 2301 O O . ASP A 1 281 ? -3.100 11.281 0.906 1.00 84.88 281 ASP A O 1
ATOM 2305 N N . LEU A 1 282 ? -1.610 11.935 2.475 1.00 90.12 282 LEU A N 1
ATOM 2306 C CA . LEU A 1 282 ? -1.197 13.132 1.755 1.00 90.12 282 LEU A CA 1
ATOM 2307 C C . LEU A 1 282 ? -0.476 12.737 0.464 1.00 90.12 282 LEU A C 1
ATOM 2309 O O . LEU A 1 282 ? 0.324 11.798 0.431 1.00 90.12 282 LEU A O 1
ATOM 2313 N N . ILE A 1 283 ? -0.745 13.486 -0.599 1.00 89.19 283 ILE A N 1
ATOM 2314 C CA . ILE A 1 283 ? -0.126 13.282 -1.904 1.00 89.19 283 ILE A CA 1
ATOM 2315 C C . ILE A 1 283 ? 1.248 13.948 -1.920 1.00 89.19 283 ILE A C 1
ATOM 2317 O O . ILE A 1 283 ? 1.353 15.175 -1.862 1.00 89.19 283 ILE A O 1
ATOM 2321 N N . PHE A 1 284 ? 2.283 13.125 -2.068 1.00 90.00 284 PHE A N 1
ATOM 2322 C CA . PHE A 1 284 ? 3.653 13.567 -2.285 1.00 90.00 284 PHE A CA 1
ATOM 2323 C C . PHE A 1 284 ? 3.869 14.031 -3.736 1.00 90.00 284 PHE A C 1
ATOM 2325 O O . PHE A 1 284 ? 3.521 13.331 -4.689 1.00 90.00 284 PHE A O 1
ATOM 2332 N N . GLU A 1 285 ? 4.446 15.224 -3.904 1.00 89.81 285 GLU A N 1
ATOM 2333 C CA . GLU A 1 285 ? 4.632 15.883 -5.208 1.00 89.81 285 GLU A CA 1
ATOM 2334 C C . GLU A 1 285 ? 6.101 15.980 -5.651 1.00 89.81 285 GLU A C 1
ATOM 2336 O O . GLU A 1 285 ? 6.401 16.678 -6.624 1.00 89.81 285 GLU A O 1
ATOM 2341 N N . GLY A 1 286 ? 7.008 15.274 -4.969 1.00 86.88 286 GLY A N 1
ATOM 2342 C CA . GLY A 1 286 ? 8.412 15.152 -5.364 1.00 86.88 286 GLY A CA 1
ATOM 2343 C C . GLY A 1 286 ? 9.410 16.025 -4.602 1.00 86.88 286 GLY A C 1
ATOM 2344 O O . GLY A 1 286 ? 10.599 15.891 -4.850 1.00 86.88 286 GLY A O 1
ATOM 2345 N N . ASN A 1 287 ? 8.968 16.875 -3.672 1.00 81.94 287 ASN A N 1
ATOM 2346 C CA . ASN A 1 287 ? 9.846 17.612 -2.757 1.00 81.94 287 ASN A CA 1
ATOM 2347 C C . ASN A 1 287 ? 9.438 17.298 -1.319 1.00 81.94 287 ASN A C 1
ATOM 2349 O O . ASN A 1 287 ? 8.253 17.356 -0.996 1.00 81.94 287 ASN A O 1
ATOM 2353 N N . LEU A 1 288 ? 10.413 16.866 -0.525 1.00 82.00 288 LEU A N 1
ATOM 2354 C CA . LEU A 1 288 ? 10.262 16.535 0.885 1.00 82.00 288 LEU A CA 1
ATOM 2355 C C . LEU A 1 288 ? 11.514 17.047 1.582 1.00 82.00 288 LEU A C 1
ATOM 2357 O O . LEU A 1 288 ? 12.577 16.429 1.454 1.00 82.00 288 LEU A O 1
ATOM 2361 N N . ASP A 1 289 ? 11.392 18.169 2.279 1.00 87.88 289 ASP A N 1
ATOM 2362 C CA . ASP A 1 289 ? 12.340 18.476 3.339 1.00 87.88 289 ASP A CA 1
ATOM 2363 C C . ASP A 1 289 ? 12.062 17.618 4.585 1.00 87.88 289 ASP A C 1
ATOM 2365 O O . ASP A 1 289 ? 11.059 16.910 4.707 1.00 87.88 289 ASP A O 1
ATOM 2369 N N . ASP A 1 290 ? 12.998 17.663 5.516 1.00 89.00 290 ASP A N 1
ATOM 2370 C CA . ASP A 1 290 ? 12.969 16.905 6.759 1.00 89.00 290 ASP A CA 1
ATOM 2371 C C . ASP A 1 290 ? 11.726 17.205 7.633 1.00 89.00 290 ASP A C 1
ATOM 2373 O O . ASP A 1 290 ? 11.182 16.304 8.282 1.00 89.00 290 ASP A O 1
ATOM 2377 N N . ARG A 1 291 ? 11.199 18.438 7.597 1.00 90.25 291 ARG A N 1
ATOM 2378 C CA . ARG A 1 291 ? 9.974 18.821 8.322 1.00 90.25 291 ARG A CA 1
ATOM 2379 C C . ARG A 1 291 ? 8.729 18.294 7.614 1.00 90.25 291 ARG A C 1
ATOM 2381 O O . ARG A 1 291 ? 7.804 17.805 8.262 1.00 90.25 291 ARG A O 1
ATOM 2388 N N . GLU A 1 292 ? 8.701 18.357 6.291 1.00 91.12 292 GLU A N 1
ATOM 2389 C CA . GLU A 1 292 ? 7.633 17.815 5.455 1.00 91.12 292 GLU A CA 1
ATOM 2390 C C . GLU A 1 292 ? 7.546 16.281 5.573 1.00 91.12 292 GLU A C 1
ATOM 2392 O O . GLU A 1 292 ? 6.440 15.733 5.636 1.00 91.12 292 GLU A O 1
ATOM 2397 N N . LYS A 1 293 ? 8.685 15.580 5.712 1.00 91.25 293 LYS A N 1
ATOM 2398 C CA . LYS A 1 293 ? 8.723 14.139 6.043 1.00 91.25 293 LYS A CA 1
ATOM 2399 C C . LYS A 1 293 ? 8.018 13.857 7.366 1.00 91.25 293 LYS A C 1
ATOM 2401 O O . LYS A 1 293 ? 7.178 12.958 7.447 1.00 91.25 293 LYS A O 1
ATOM 2406 N N . ALA A 1 294 ? 8.318 14.646 8.395 1.00 91.75 294 ALA A N 1
ATOM 2407 C CA . ALA A 1 294 ? 7.675 14.509 9.694 1.00 91.75 294 ALA A CA 1
ATOM 2408 C C . ALA A 1 294 ? 6.168 14.816 9.629 1.00 91.75 294 ALA A C 1
ATOM 2410 O O . ALA A 1 294 ? 5.379 14.087 10.230 1.00 91.75 294 ALA A O 1
ATOM 2411 N N . LEU A 1 295 ? 5.744 15.822 8.853 1.00 93.50 295 LEU A N 1
ATOM 2412 C CA . LEU A 1 295 ? 4.324 16.118 8.629 1.00 93.50 295 LEU A CA 1
ATOM 2413 C C . LEU A 1 295 ? 3.594 14.947 7.957 1.00 93.50 295 LEU A C 1
ATOM 2415 O O . LEU A 1 295 ? 2.514 14.566 8.410 1.00 93.50 295 LEU A O 1
ATOM 2419 N N . GLN A 1 296 ? 4.191 14.333 6.929 1.00 92.81 296 GLN A N 1
ATOM 2420 C CA . GLN A 1 296 ? 3.636 13.140 6.285 1.00 92.81 296 GLN A CA 1
ATOM 2421 C C . GLN A 1 296 ? 3.418 12.014 7.306 1.00 92.81 296 GLN A C 1
ATOM 2423 O O . GLN A 1 296 ? 2.351 11.397 7.325 1.00 92.81 296 GLN A O 1
ATOM 2428 N N . ILE A 1 297 ? 4.399 11.779 8.186 1.00 93.69 297 ILE A N 1
ATOM 2429 C CA . ILE A 1 297 ? 4.309 10.755 9.232 1.00 93.69 297 ILE A CA 1
ATOM 2430 C C . ILE A 1 297 ? 3.225 11.100 10.260 1.00 93.69 297 ILE A C 1
ATOM 2432 O O . ILE A 1 297 ? 2.397 10.245 10.571 1.00 93.69 297 ILE A O 1
ATOM 2436 N N . ILE A 1 298 ? 3.180 12.345 10.749 1.00 94.69 298 ILE A N 1
ATOM 2437 C CA . ILE A 1 298 ? 2.157 12.825 11.694 1.00 94.69 298 ILE A CA 1
ATOM 2438 C C . ILE A 1 298 ? 0.759 12.613 11.120 1.00 94.69 298 ILE A C 1
ATOM 2440 O O . ILE A 1 298 ? -0.087 12.009 11.779 1.00 94.69 298 ILE A O 1
ATOM 2444 N N . CYS A 1 299 ? 0.509 13.071 9.891 1.00 94.19 299 CYS A N 1
ATOM 2445 C CA . CYS A 1 299 ? -0.796 12.925 9.260 1.00 94.19 299 CYS A CA 1
ATOM 2446 C C . CYS A 1 299 ? -1.163 11.452 9.079 1.00 94.19 299 CYS A C 1
ATOM 2448 O O . CYS A 1 299 ? -2.305 11.075 9.349 1.00 94.19 299 CYS A O 1
ATOM 2450 N N . ARG A 1 300 ? -0.213 10.589 8.695 1.00 93.38 300 ARG A N 1
ATOM 2451 C CA . ARG A 1 300 ? -0.545 9.177 8.511 1.00 93.38 300 ARG A CA 1
ATOM 2452 C C . ARG A 1 300 ? -0.844 8.465 9.839 1.00 93.38 300 ARG A C 1
ATOM 2454 O O . ARG A 1 300 ? -1.843 7.751 9.936 1.00 93.38 300 ARG A O 1
ATOM 2461 N N . MET A 1 301 ? -0.045 8.711 10.875 1.00 95.06 301 MET A N 1
ATOM 2462 C CA . MET A 1 301 ? -0.305 8.187 12.223 1.00 95.06 301 MET A CA 1
ATOM 2463 C C . MET A 1 301 ? -1.625 8.714 12.792 1.00 95.06 301 MET A C 1
ATOM 2465 O O . MET A 1 301 ? -2.377 7.974 13.424 1.00 95.06 301 MET A O 1
ATOM 2469 N N . MET A 1 302 ? -1.955 9.978 12.519 1.00 95.69 302 MET A N 1
ATOM 2470 C CA . MET A 1 302 ? -3.234 10.566 12.908 1.00 95.69 302 MET A CA 1
ATOM 2471 C C . MET A 1 302 ? -4.409 9.886 12.197 1.00 95.69 302 MET A C 1
ATOM 2473 O O . MET A 1 302 ? -5.446 9.676 12.819 1.00 95.69 302 MET A O 1
ATOM 2477 N N . SER A 1 303 ? -4.251 9.487 10.932 1.00 95.06 303 SER A N 1
ATOM 2478 C CA . SER A 1 303 ? -5.263 8.705 10.209 1.00 95.06 303 SER A CA 1
ATOM 2479 C C . SER A 1 303 ? -5.628 7.416 10.941 1.00 95.06 303 SER A C 1
ATOM 2481 O O . SER A 1 303 ? -6.813 7.139 11.117 1.00 95.06 303 SER A O 1
ATOM 2483 N N . GLU A 1 304 ? -4.635 6.671 11.432 1.00 95.25 304 GLU A N 1
ATOM 2484 C CA . GLU A 1 304 ? -4.852 5.464 12.242 1.00 95.25 304 GLU A CA 1
ATOM 2485 C C . GLU A 1 304 ? -5.522 5.789 13.578 1.00 95.25 304 GLU A C 1
ATOM 2487 O O . GLU A 1 304 ? -6.560 5.224 13.925 1.00 95.25 304 GLU A O 1
ATOM 2492 N N . ALA A 1 305 ? -4.980 6.768 14.307 1.00 96.88 305 ALA A N 1
ATOM 2493 C CA . ALA A 1 305 ? -5.485 7.150 15.621 1.00 96.88 305 ALA A CA 1
ATOM 2494 C C . ALA A 1 305 ? -6.963 7.576 15.583 1.00 96.88 305 ALA A C 1
ATOM 2496 O O . ALA A 1 305 ? -7.751 7.189 16.449 1.00 96.88 305 ALA A O 1
ATOM 2497 N N . LEU A 1 306 ? -7.358 8.352 14.572 1.00 97.00 306 LEU A N 1
ATOM 2498 C CA . LEU A 1 306 ? -8.747 8.765 14.391 1.00 97.00 306 LEU A CA 1
ATOM 2499 C C . LEU A 1 306 ? -9.623 7.588 13.940 1.00 97.00 306 LEU A C 1
ATOM 2501 O O . LEU A 1 306 ? -10.733 7.415 14.441 1.00 97.00 306 LEU A O 1
ATOM 2505 N N . THR A 1 307 ? -9.123 6.751 13.032 1.00 96.12 307 THR A N 1
ATOM 2506 C CA . THR A 1 307 ? -9.861 5.591 12.515 1.00 96.12 307 THR A CA 1
ATOM 2507 C C . THR A 1 307 ? -10.187 4.585 13.617 1.00 96.12 307 THR A C 1
ATOM 2509 O O . THR A 1 307 ? -11.332 4.145 13.701 1.00 96.12 307 THR A O 1
ATOM 2512 N N . LEU A 1 308 ? -9.255 4.310 14.533 1.00 96.81 308 LEU A N 1
ATOM 2513 C CA . LEU A 1 308 ? -9.498 3.444 15.692 1.00 96.81 308 LEU A CA 1
ATOM 2514 C C . LEU A 1 308 ? -10.628 3.961 16.593 1.00 96.81 308 LEU A C 1
ATOM 2516 O O . LEU A 1 308 ? -11.456 3.184 17.064 1.00 96.81 308 LEU A O 1
ATOM 2520 N N . VAL A 1 309 ? -10.718 5.272 16.821 1.00 96.62 309 VAL A N 1
ATOM 2521 C CA . VAL A 1 309 ? -11.828 5.831 17.609 1.00 96.62 309 VAL A CA 1
ATOM 2522 C C . VAL A 1 309 ? -13.144 5.693 16.840 1.00 96.62 309 VAL A C 1
ATOM 2524 O O . VAL A 1 309 ? -14.138 5.216 17.386 1.00 96.62 309 VAL A O 1
ATOM 2527 N N . ALA A 1 310 ? -13.169 6.043 15.556 1.00 95.81 310 ALA A N 1
ATOM 2528 C CA . ALA A 1 310 ? -14.398 5.995 14.770 1.00 95.81 310 ALA A CA 1
ATOM 2529 C C . ALA A 1 310 ? -14.916 4.558 14.543 1.00 95.81 310 ALA A C 1
ATOM 2531 O O . ALA A 1 310 ? -16.107 4.293 14.722 1.00 95.81 310 ALA A O 1
ATOM 2532 N N . ALA A 1 311 ? -14.043 3.622 14.168 1.00 96.38 311 ALA A N 1
ATOM 2533 C CA . ALA A 1 311 ? -14.413 2.249 13.835 1.00 96.38 311 ALA A CA 1
ATOM 2534 C C . ALA A 1 311 ? -14.416 1.320 15.055 1.00 96.38 311 ALA A C 1
ATOM 2536 O O . ALA A 1 311 ? -15.390 0.606 15.288 1.00 96.38 311 ALA A O 1
ATOM 2537 N N . ASP A 1 312 ? -13.346 1.318 15.846 1.00 96.12 312 ASP A N 1
ATOM 2538 C CA . ASP A 1 312 ? -13.138 0.318 16.895 1.00 96.12 312 ASP A CA 1
ATOM 2539 C C . ASP A 1 312 ? -13.716 0.720 18.260 1.00 96.12 312 ASP A C 1
ATOM 2541 O O . ASP A 1 312 ? -13.912 -0.153 19.113 1.00 96.12 312 ASP A O 1
ATOM 2545 N N . MET A 1 313 ? -14.042 2.004 18.457 1.00 96.19 313 MET A N 1
ATOM 2546 C CA . MET A 1 313 ? -14.816 2.481 19.608 1.00 96.19 313 MET A CA 1
ATOM 2547 C C . MET A 1 313 ? -16.270 2.789 19.235 1.00 96.19 313 MET A C 1
ATOM 2549 O O . MET A 1 313 ? -17.164 2.065 19.671 1.00 96.19 313 MET A O 1
ATOM 2553 N N . LEU A 1 314 ? -16.520 3.831 18.429 1.00 95.06 314 LEU A N 1
ATOM 2554 C CA . LEU A 1 314 ? -17.881 4.330 18.181 1.00 95.06 314 LEU A CA 1
ATOM 2555 C C . LEU A 1 314 ? -18.728 3.307 17.425 1.00 95.06 314 LEU A C 1
ATOM 2557 O O . LEU A 1 314 ? -19.765 2.890 17.935 1.00 95.06 314 LEU A O 1
ATOM 2561 N N . PHE A 1 315 ? -18.286 2.866 16.241 1.00 96.50 315 PHE A N 1
ATOM 2562 C CA . PHE A 1 315 ? -19.039 1.892 15.448 1.00 96.50 315 PHE A CA 1
ATOM 2563 C C . PHE A 1 315 ? -19.246 0.575 16.211 1.00 96.50 315 PHE A C 1
ATOM 2565 O O . PHE A 1 315 ? -20.372 0.081 16.277 1.00 96.50 315 PHE A O 1
ATOM 2572 N N . VAL A 1 316 ? -18.208 0.046 16.864 1.00 96.88 316 VAL A N 1
ATOM 2573 C CA . VAL A 1 316 ? -18.332 -1.154 17.710 1.00 96.88 316 VAL A CA 1
ATOM 2574 C C . VAL A 1 316 ? -19.342 -0.963 18.852 1.00 96.88 316 VAL A C 1
ATOM 2576 O O . VAL A 1 316 ? -20.119 -1.879 19.122 1.00 96.88 316 VAL A O 1
ATOM 2579 N N . ASP A 1 317 ? -19.400 0.206 19.496 1.00 95.88 317 ASP A N 1
ATOM 2580 C CA . ASP A 1 317 ? -20.412 0.472 20.528 1.00 95.88 317 ASP A CA 1
ATOM 2581 C C . ASP A 1 317 ? -21.833 0.518 19.948 1.00 95.88 317 ASP A C 1
ATOM 2583 O O . ASP A 1 317 ? -22.770 0.074 20.612 1.00 95.88 317 ASP A O 1
ATOM 2587 N N . THR A 1 318 ? -22.006 0.952 18.693 1.00 95.62 318 THR A N 1
ATOM 2588 C CA . THR A 1 318 ? -23.318 0.878 18.023 1.00 95.62 318 THR A CA 1
ATOM 2589 C C . THR A 1 318 ? -23.781 -0.563 17.819 1.00 95.62 318 THR A C 1
ATOM 2591 O O . THR A 1 318 ? -24.965 -0.854 17.992 1.00 95.62 318 THR A O 1
ATOM 2594 N N . LEU A 1 319 ? -22.852 -1.491 17.549 1.00 96.75 319 LEU A N 1
ATOM 2595 C CA . LEU A 1 319 ? -23.162 -2.919 17.464 1.00 96.75 319 LEU A CA 1
ATOM 2596 C C . LEU A 1 319 ? -23.585 -3.478 18.826 1.00 96.75 319 LEU A C 1
ATOM 2598 O O . LEU A 1 319 ? -24.597 -4.170 18.928 1.00 96.75 319 LEU A O 1
ATOM 2602 N N . TYR A 1 320 ? -22.829 -3.142 19.876 1.00 95.75 320 TYR A N 1
ATOM 2603 C CA . TYR A 1 320 ? -23.129 -3.552 21.249 1.00 95.75 320 TYR A CA 1
ATOM 2604 C C . TYR A 1 320 ? -24.519 -3.068 21.689 1.00 95.75 320 TYR A C 1
ATOM 2606 O O . TYR A 1 320 ? -25.317 -3.847 22.206 1.00 95.75 320 TYR A O 1
ATOM 2614 N N . ARG A 1 321 ? -24.844 -1.795 21.435 1.00 94.38 321 ARG A N 1
ATOM 2615 C CA . ARG A 1 321 ? -26.143 -1.195 21.790 1.00 94.38 321 ARG A CA 1
ATOM 2616 C C . ARG A 1 321 ? -27.306 -1.714 20.962 1.00 94.38 321 ARG A C 1
ATOM 2618 O O . ARG A 1 321 ? -28.415 -1.796 21.475 1.00 94.38 321 ARG A O 1
ATOM 2625 N N . SER A 1 322 ? -27.041 -2.114 19.723 1.00 95.50 322 SER A N 1
ATOM 2626 C CA . SER A 1 322 ? -28.035 -2.757 18.859 1.00 95.50 322 SER A CA 1
ATOM 2627 C C . SER A 1 322 ? -28.316 -4.216 19.246 1.00 95.50 322 SER A C 1
ATOM 2629 O O . SER A 1 322 ? -29.117 -4.874 18.590 1.00 95.50 322 SER A O 1
ATOM 2631 N N . GLY A 1 323 ? -27.673 -4.740 20.298 1.00 95.62 323 GLY A N 1
ATOM 2632 C CA . GLY A 1 323 ? -27.932 -6.081 20.822 1.00 95.62 323 GLY A CA 1
ATOM 2633 C C . GLY A 1 323 ? -27.255 -7.210 20.042 1.00 95.62 323 GLY A C 1
ATOM 2634 O O . GLY A 1 323 ? -27.595 -8.376 20.245 1.00 95.62 323 GLY A O 1
ATOM 2635 N N . PHE A 1 324 ? -26.292 -6.906 19.164 1.00 95.44 324 PHE A N 1
ATOM 2636 C CA . PHE A 1 324 ? -25.547 -7.950 18.461 1.00 95.44 324 PHE A CA 1
ATOM 2637 C C . PHE A 1 324 ? -24.683 -8.755 19.439 1.00 95.44 324 PHE A C 1
ATOM 2639 O O . PHE A 1 324 ? -23.943 -8.200 20.252 1.00 95.44 324 PHE A O 1
ATOM 2646 N N . THR A 1 325 ? -24.746 -10.085 19.346 1.00 92.12 325 THR A N 1
ATOM 2647 C CA . THR A 1 325 ? -23.924 -10.980 20.172 1.00 92.12 325 THR A CA 1
ATOM 2648 C C . THR A 1 325 ? -22.506 -11.079 19.609 1.00 92.12 325 THR A C 1
ATOM 2650 O O . THR A 1 325 ? -22.307 -11.588 18.509 1.00 92.12 325 THR A O 1
ATOM 2653 N N . TYR A 1 326 ? -21.515 -10.602 20.365 1.00 92.12 326 TYR A N 1
ATOM 2654 C CA . TYR A 1 326 ? -20.093 -10.659 20.015 1.00 92.12 326 TYR A CA 1
ATOM 2655 C C . TYR A 1 326 ? -19.224 -10.525 21.273 1.00 92.12 326 TYR A C 1
ATOM 2657 O O . TYR A 1 326 ? -19.620 -9.882 22.246 1.00 92.12 326 TYR A O 1
ATOM 2665 N N . ASP A 1 327 ? -18.020 -11.100 21.263 1.00 91.31 327 ASP A N 1
ATOM 2666 C CA . ASP A 1 327 ? -17.043 -10.900 22.339 1.00 91.31 327 ASP A CA 1
ATOM 2667 C C . ASP A 1 327 ? -16.299 -9.570 22.144 1.00 91.31 327 ASP A C 1
ATOM 2669 O O . ASP A 1 327 ? -15.171 -9.498 21.641 1.00 91.31 327 ASP A O 1
ATOM 2673 N N . PHE A 1 328 ? -16.961 -8.488 22.554 1.00 91.69 328 PHE A N 1
ATOM 2674 C CA . PHE A 1 328 ? -16.429 -7.129 22.467 1.00 91.69 328 PHE A CA 1
ATOM 2675 C C . PHE A 1 328 ? -15.160 -6.923 23.312 1.00 91.69 328 PHE A C 1
ATOM 2677 O O . PHE A 1 328 ? -14.350 -6.040 23.013 1.00 91.69 328 PHE A O 1
ATOM 2684 N N . THR A 1 329 ? -14.918 -7.776 24.314 1.00 90.31 329 THR A N 1
ATOM 2685 C CA . THR A 1 329 ? -13.769 -7.641 25.220 1.00 90.31 329 THR A CA 1
ATOM 2686 C C . THR A 1 329 ? -12.437 -7.902 24.517 1.00 90.31 329 THR A C 1
ATOM 2688 O O . THR A 1 329 ? -11.435 -7.260 24.831 1.00 90.31 329 THR A O 1
ATOM 2691 N N . ARG A 1 330 ? -12.409 -8.752 23.479 1.00 87.06 330 ARG A N 1
ATOM 2692 C CA . ARG A 1 330 ? -11.189 -9.065 22.702 1.00 87.06 330 ARG A CA 1
ATOM 2693 C C . ARG A 1 330 ? -10.586 -7.866 21.988 1.00 87.06 330 ARG A C 1
ATOM 2695 O O . ARG A 1 330 ? -9.397 -7.870 21.648 1.00 87.06 330 ARG A O 1
ATOM 2702 N N . ARG A 1 331 ? -11.386 -6.831 21.716 1.00 86.50 331 ARG A N 1
ATOM 2703 C CA . ARG A 1 331 ? -10.889 -5.632 21.038 1.00 86.50 331 ARG A CA 1
ATOM 2704 C C . ARG A 1 331 ? -10.018 -4.766 21.943 1.00 86.50 331 ARG A C 1
ATOM 2706 O O . ARG A 1 331 ? -9.192 -4.057 21.378 1.00 86.50 331 ARG A O 1
ATOM 2713 N N . LYS A 1 332 ? -10.115 -4.885 23.277 1.00 94.12 332 LYS A N 1
ATOM 2714 C CA . LYS A 1 332 ? -9.406 -4.106 24.325 1.00 94.12 332 LYS A CA 1
ATOM 2715 C C . LYS A 1 332 ? -9.658 -2.588 24.309 1.00 94.12 332 LYS A C 1
ATOM 2717 O O . LYS A 1 332 ? -9.896 -2.002 25.356 1.00 94.12 332 LYS A O 1
ATOM 2722 N N . ILE A 1 333 ? -9.742 -1.980 23.130 1.00 95.12 333 ILE A N 1
ATOM 2723 C CA . ILE A 1 333 ? -10.121 -0.578 22.921 1.00 95.12 333 ILE A CA 1
ATOM 2724 C C . ILE A 1 333 ? -11.601 -0.293 23.246 1.00 95.12 333 ILE A C 1
ATOM 2726 O O . ILE A 1 333 ? -11.910 0.766 23.781 1.00 95.12 333 ILE A O 1
ATOM 2730 N N . HIS A 1 334 ? -12.520 -1.241 23.009 1.00 95.94 334 HIS A N 1
ATOM 2731 C CA . HIS A 1 334 ? -13.934 -1.072 23.383 1.00 95.94 334 HIS A CA 1
ATOM 2732 C C . HIS A 1 334 ? -14.156 -1.102 24.909 1.00 95.94 334 HIS A C 1
ATOM 2734 O O . HIS A 1 334 ? -14.816 -0.195 25.412 1.00 95.94 334 HIS A O 1
ATOM 2740 N N . PRO A 1 335 ? -13.553 -2.030 25.685 1.00 96.81 335 PRO A N 1
ATOM 2741 C CA . PRO A 1 335 ? -13.527 -1.926 27.147 1.00 96.81 335 PRO A CA 1
ATOM 2742 C C . PRO A 1 335 ? -13.012 -0.577 27.670 1.00 96.81 335 PRO A C 1
ATOM 2744 O O . PRO A 1 335 ? -13.650 0.014 28.542 1.00 96.81 335 PRO A O 1
ATOM 2747 N N . LEU A 1 336 ? -11.918 -0.051 27.099 1.00 97.69 336 LEU A N 1
ATOM 2748 C CA . LEU A 1 336 ? -11.421 1.290 27.426 1.00 97.69 336 LEU A CA 1
ATOM 2749 C C . LEU A 1 336 ? -12.495 2.355 27.166 1.00 97.69 336 LEU A C 1
ATOM 2751 O O . LEU A 1 336 ? -12.824 3.123 28.069 1.00 97.69 336 LEU A O 1
ATOM 2755 N N . PHE A 1 337 ? -13.101 2.357 25.979 1.00 97.06 337 PHE A N 1
ATOM 2756 C CA . PHE A 1 337 ? -14.173 3.289 25.624 1.00 97.06 337 PHE A CA 1
ATOM 2757 C C . PHE A 1 337 ? -15.356 3.242 26.607 1.00 97.06 337 PHE A C 1
ATOM 2759 O O . PHE A 1 337 ? -15.811 4.280 27.088 1.00 97.06 337 PHE A O 1
ATOM 2766 N N . LYS A 1 338 ? -15.822 2.042 26.978 1.00 96.00 338 LYS A N 1
ATOM 2767 C CA . LYS A 1 338 ? -16.918 1.861 27.947 1.00 96.00 338 LYS A CA 1
ATOM 2768 C C . LYS A 1 338 ? -16.574 2.384 29.341 1.00 96.00 338 LYS A C 1
ATOM 2770 O O . LYS A 1 338 ? -17.476 2.819 30.057 1.00 96.00 338 LYS A O 1
ATOM 2775 N N . SER A 1 339 ? -15.299 2.341 29.725 1.00 96.88 339 SER A N 1
ATOM 2776 C CA . SER A 1 339 ? -14.848 2.764 31.054 1.00 96.88 339 SER A CA 1
ATOM 2777 C C . SER A 1 339 ? -14.916 4.276 31.282 1.00 96.88 339 SER A C 1
ATOM 2779 O O . SER A 1 339 ? -15.080 4.696 32.422 1.00 96.88 339 SER A O 1
ATOM 2781 N N . ILE A 1 340 ? -14.862 5.083 30.214 1.00 95.50 340 ILE A N 1
ATOM 2782 C CA . ILE A 1 340 ? -14.822 6.553 30.289 1.00 95.50 340 ILE A CA 1
ATOM 2783 C C . ILE A 1 340 ? -16.154 7.146 30.801 1.00 95.50 340 ILE A C 1
ATOM 2785 O O . ILE A 1 340 ? -16.168 8.239 31.353 1.00 95.50 340 ILE A O 1
ATOM 2789 N N . LYS A 1 341 ? -17.278 6.416 30.691 1.00 92.12 341 LYS A N 1
ATOM 2790 C CA . LYS A 1 341 ? -18.602 6.794 31.246 1.00 92.12 341 LYS A CA 1
ATOM 2791 C C . LYS A 1 341 ? -19.068 8.225 30.898 1.00 92.12 341 LYS A C 1
ATOM 2793 O O . LYS A 1 341 ? -19.746 8.864 31.700 1.00 92.12 341 LYS A O 1
ATOM 2798 N N . ARG A 1 342 ? -18.755 8.709 29.692 1.00 92.00 342 ARG A N 1
ATOM 2799 C CA . ARG A 1 342 ? -19.221 10.005 29.163 1.00 92.00 342 ARG A CA 1
ATOM 2800 C C . ARG A 1 342 ? -20.241 9.839 28.037 1.00 92.00 342 ARG A C 1
ATOM 2802 O O . ARG A 1 342 ? -20.353 8.768 27.438 1.00 92.00 342 ARG A O 1
ATOM 2809 N N . ASP A 1 343 ? -20.988 10.905 27.758 1.00 88.56 343 ASP A N 1
ATOM 2810 C CA . ASP A 1 343 ? -21.924 10.959 26.634 1.00 88.56 343 ASP A CA 1
ATOM 2811 C C . ASP A 1 343 ? -21.227 11.457 25.361 1.00 88.56 343 ASP A C 1
ATOM 2813 O O . ASP A 1 343 ? -21.115 12.653 25.104 1.00 88.56 343 ASP A O 1
ATOM 2817 N N . PHE A 1 344 ? -20.786 10.513 24.533 1.00 88.62 344 PHE A N 1
ATOM 2818 C CA . PHE A 1 344 ? -20.119 10.804 23.263 1.00 88.62 344 PHE A CA 1
ATOM 2819 C C . PHE A 1 344 ? -21.068 11.179 22.118 1.00 88.62 344 PHE A C 1
ATOM 2821 O O . PHE A 1 344 ? -20.619 11.309 20.981 1.00 88.62 344 PHE A O 1
ATOM 2828 N N . SER A 1 345 ? -22.363 11.380 22.393 1.00 83.31 345 SER A N 1
ATOM 2829 C CA . SER A 1 345 ? -23.237 12.094 21.455 1.00 83.31 345 SER A CA 1
ATOM 2830 C C . SER A 1 345 ? -22.959 13.604 21.439 1.00 83.31 345 SER A C 1
ATOM 2832 O O . SER A 1 345 ? -23.315 14.282 20.476 1.00 83.31 345 SER A O 1
ATOM 2834 N N . GLN A 1 346 ? -22.272 14.127 22.464 1.00 87.56 346 GLN A N 1
ATOM 2835 C CA . GLN A 1 346 ? -21.857 15.526 22.531 1.00 87.56 346 GLN A CA 1
ATOM 2836 C C . GLN A 1 346 ? -20.557 15.752 21.737 1.00 87.56 346 GLN A C 1
ATOM 2838 O O . GLN A 1 346 ? -19.553 15.086 22.015 1.00 87.56 346 GLN A O 1
ATOM 2843 N N . PRO A 1 347 ? -20.515 16.713 20.789 1.00 89.94 347 PRO A N 1
ATOM 2844 C CA . PRO A 1 347 ? -19.329 16.958 19.969 1.00 89.94 347 PRO A CA 1
ATOM 2845 C C . PRO A 1 347 ? -18.054 17.259 20.765 1.00 89.94 347 PRO A C 1
ATOM 2847 O O . PRO A 1 347 ? -16.985 16.801 20.373 1.00 89.94 347 PRO A O 1
ATOM 2850 N N . ASP A 1 348 ? -18.144 17.986 21.880 1.00 92.31 348 ASP A N 1
ATOM 2851 C CA . ASP A 1 348 ? -16.966 18.350 22.679 1.00 92.31 348 ASP A CA 1
ATOM 2852 C C . ASP A 1 348 ? -16.370 17.153 23.428 1.00 92.31 348 ASP A C 1
ATOM 2854 O O . ASP A 1 348 ? -15.149 16.995 23.470 1.00 92.31 348 ASP A O 1
ATOM 2858 N N . GLU A 1 349 ? -17.214 16.264 23.956 1.00 93.31 349 GLU A N 1
ATOM 2859 C CA . GLU A 1 349 ? -16.763 15.012 24.577 1.00 93.31 349 GLU A CA 1
ATOM 2860 C C . GLU A 1 349 ? -16.113 14.095 23.545 1.00 93.31 349 GLU A C 1
ATOM 2862 O O . GLU A 1 349 ? -15.053 13.505 23.772 1.00 93.31 349 GLU A O 1
ATOM 2867 N N . LEU A 1 350 ? -16.722 14.024 22.362 1.00 93.62 350 LEU A N 1
ATOM 2868 C CA . LEU A 1 350 ? -16.192 13.254 21.254 1.00 93.62 350 LEU A CA 1
ATOM 2869 C C . LEU A 1 350 ? -14.845 13.813 20.772 1.00 93.62 350 LEU A C 1
ATOM 2871 O O . LEU A 1 350 ? -13.913 13.045 20.533 1.00 93.62 350 LEU A O 1
ATOM 2875 N N . LYS A 1 351 ? -14.702 15.142 20.705 1.00 96.62 351 LYS A N 1
ATOM 2876 C CA . LYS A 1 351 ? -13.434 15.810 20.388 1.00 96.62 351 LYS A CA 1
ATOM 2877 C C . LYS A 1 351 ? -12.328 15.379 21.339 1.00 96.62 351 LYS A C 1
ATOM 2879 O O . LYS A 1 351 ? -11.248 15.012 20.883 1.00 96.62 351 LYS A O 1
ATOM 2884 N N . GLN A 1 352 ? -12.601 15.415 22.644 1.00 97.50 352 GLN A N 1
ATOM 2885 C CA . GLN A 1 352 ? -11.627 15.030 23.664 1.00 97.50 352 GLN A CA 1
ATOM 2886 C C . GLN A 1 352 ? -11.226 13.558 23.529 1.00 97.50 352 GLN A C 1
ATOM 2888 O O . GLN A 1 352 ? -10.046 13.248 23.665 1.00 97.50 352 GLN A O 1
ATOM 2893 N N . LEU A 1 353 ? -12.162 12.664 23.194 1.00 97.38 353 LEU A N 1
ATOM 2894 C CA . LEU A 1 353 ? -11.861 11.250 22.953 1.00 97.38 353 LEU A CA 1
ATOM 2895 C C . LEU A 1 353 ? -10.939 11.039 21.745 1.00 97.38 353 LEU A C 1
ATOM 2897 O O . LEU A 1 353 ? -9.933 10.335 21.854 1.00 97.38 353 LEU A O 1
ATOM 2901 N N . PHE A 1 354 ? -11.262 11.651 20.602 1.00 97.69 354 PHE A N 1
ATOM 2902 C CA . PHE A 1 354 ? -10.403 11.579 19.418 1.00 97.69 354 PHE A CA 1
ATOM 2903 C C . PHE A 1 354 ? -9.012 12.145 19.715 1.00 97.69 354 PHE A C 1
ATOM 2905 O O . PHE A 1 354 ? -8.004 11.528 19.369 1.00 97.69 354 PHE A O 1
ATOM 2912 N N . TYR A 1 355 ? -8.957 13.290 20.396 1.00 98.19 355 TYR A N 1
ATOM 2913 C CA . TYR A 1 355 ? -7.702 13.931 20.754 1.00 98.19 355 TYR A CA 1
ATOM 2914 C C . TYR A 1 355 ? -6.869 13.083 21.720 1.00 98.19 355 TYR A C 1
ATOM 2916 O O . TYR A 1 355 ? -5.672 12.924 21.503 1.00 98.19 355 TYR A O 1
ATOM 2924 N N . ALA A 1 356 ? -7.492 12.462 22.727 1.00 98.31 356 ALA A N 1
ATOM 2925 C CA . ALA A 1 356 ? -6.809 11.568 23.659 1.00 98.31 356 ALA A CA 1
ATOM 2926 C C . ALA A 1 356 ? -6.100 10.423 22.929 1.00 98.31 356 ALA A C 1
ATOM 2928 O O . ALA A 1 356 ? -4.933 10.136 23.204 1.00 98.31 356 ALA A O 1
ATOM 2929 N N . ASN A 1 357 ? -6.763 9.819 21.937 1.00 98.06 357 ASN A N 1
ATOM 2930 C CA . ASN A 1 357 ? -6.139 8.756 21.163 1.00 98.06 357 ASN A CA 1
ATOM 2931 C C . ASN A 1 357 ? -5.027 9.261 20.236 1.00 98.06 357 ASN A C 1
ATOM 2933 O O . ASN A 1 357 ? -4.018 8.581 20.073 1.00 98.06 357 ASN A O 1
ATOM 2937 N N . VAL A 1 358 ? -5.178 10.458 19.659 1.00 97.69 358 VAL A N 1
ATOM 2938 C CA . VAL A 1 358 ? -4.120 11.108 18.869 1.00 97.69 358 VAL A CA 1
ATOM 2939 C C . VAL A 1 358 ? -2.885 11.370 19.730 1.00 97.69 358 VAL A C 1
ATOM 2941 O O . VAL A 1 358 ? -1.781 11.019 19.322 1.00 97.69 358 VAL A O 1
ATOM 2944 N N . ARG A 1 359 ? -3.048 11.922 20.938 1.00 96.88 359 ARG A N 1
ATOM 2945 C CA . ARG A 1 359 ? -1.933 12.171 21.867 1.00 96.88 359 ARG A CA 1
ATOM 2946 C C . ARG A 1 359 ? -1.234 10.872 22.259 1.00 96.88 359 ARG A C 1
ATOM 2948 O O . ARG A 1 359 ? -0.007 10.800 22.188 1.00 96.88 359 ARG A O 1
ATOM 2955 N N . TYR A 1 360 ? -1.991 9.818 22.558 1.00 96.88 360 TYR A N 1
ATOM 2956 C CA . TYR A 1 360 ? -1.400 8.515 22.846 1.00 96.88 360 TYR A CA 1
ATOM 2957 C C . TYR A 1 360 ? -0.645 7.949 21.636 1.00 96.88 360 TYR A C 1
ATOM 2959 O O . TYR A 1 360 ? 0.543 7.660 21.742 1.00 96.88 360 TYR A O 1
ATOM 2967 N N . ALA A 1 361 ? -1.292 7.848 20.474 1.00 95.94 361 ALA A N 1
ATOM 2968 C CA . ALA A 1 361 ? -0.704 7.247 19.279 1.00 95.94 361 ALA A CA 1
ATOM 2969 C C . ALA A 1 361 ? 0.533 8.007 18.781 1.00 95.94 361 ALA A C 1
ATOM 2971 O O . ALA A 1 361 ? 1.494 7.384 18.334 1.00 95.94 361 ALA A O 1
ATOM 2972 N N . LEU A 1 362 ? 0.524 9.343 18.864 1.00 95.31 362 LEU A N 1
ATOM 2973 C CA . LEU A 1 362 ? 1.606 10.164 18.327 1.00 95.31 362 LEU A CA 1
ATOM 2974 C C . LEU A 1 362 ? 2.681 10.524 19.348 1.00 95.31 362 LEU A C 1
ATOM 2976 O O . LEU A 1 362 ? 3.739 10.987 18.937 1.00 95.31 362 LEU A O 1
ATOM 2980 N N . ARG A 1 363 ? 2.452 10.381 20.658 1.00 93.81 363 ARG A N 1
ATOM 2981 C CA . ARG A 1 363 ? 3.416 10.808 21.696 1.00 93.81 363 ARG A CA 1
ATOM 2982 C C . ARG A 1 363 ? 3.635 9.788 22.808 1.00 93.81 363 ARG A C 1
ATOM 2984 O O . ARG A 1 363 ? 4.521 9.988 23.636 1.00 93.81 363 ARG A O 1
ATOM 2991 N N . GLY A 1 364 ? 2.845 8.721 22.847 1.00 93.75 364 GLY A N 1
ATOM 2992 C CA . GLY A 1 364 ? 2.745 7.844 24.012 1.00 93.75 364 GLY A CA 1
ATOM 2993 C C . GLY A 1 364 ? 2.142 8.542 25.236 1.00 93.75 364 GLY A C 1
ATOM 2994 O O . GLY A 1 364 ? 2.364 8.086 26.350 1.00 93.75 364 GLY A O 1
ATOM 2995 N N . ASP A 1 365 ? 1.433 9.661 25.049 1.00 94.94 365 ASP A N 1
ATOM 2996 C CA . ASP A 1 365 ? 0.838 10.463 26.123 1.00 94.94 365 ASP A CA 1
ATOM 2997 C C . ASP A 1 365 ? -0.589 9.984 26.421 1.00 94.94 365 ASP A C 1
ATOM 2999 O O . ASP A 1 365 ? -1.514 10.225 25.644 1.00 94.94 365 ASP A O 1
ATOM 3003 N N . ASP A 1 366 ? -0.762 9.284 27.540 1.00 95.38 366 ASP A N 1
ATOM 3004 C CA . ASP A 1 366 ? -2.039 8.729 27.993 1.00 95.38 366 ASP A CA 1
ATOM 3005 C C . ASP A 1 366 ? -2.774 9.611 29.017 1.00 95.38 366 ASP A C 1
ATOM 3007 O O . ASP A 1 366 ? -3.893 9.283 29.426 1.00 95.38 366 ASP A O 1
ATOM 3011 N N . SER A 1 367 ? -2.203 10.765 29.382 1.00 96.62 367 SER A N 1
ATOM 3012 C CA . SER A 1 367 ? -2.772 11.675 30.385 1.00 96.62 367 SER A CA 1
ATOM 3013 C C . SER A 1 367 ? -4.189 12.131 30.026 1.00 96.62 367 SER A C 1
ATOM 3015 O O . SER A 1 367 ? -5.047 12.259 30.898 1.00 96.62 367 SER A O 1
ATOM 3017 N N . TRP A 1 368 ? -4.478 12.279 28.733 1.00 96.56 368 TRP A N 1
ATOM 3018 C CA . TRP A 1 368 ? -5.798 12.649 28.231 1.00 96.56 368 TRP A CA 1
ATOM 3019 C C . TRP A 1 368 ? -6.855 11.566 28.459 1.00 96.56 368 TRP A C 1
ATOM 3021 O O . TRP A 1 368 ? -7.989 11.893 28.801 1.00 96.56 368 TRP A O 1
ATOM 3031 N N . PHE A 1 369 ? -6.507 10.280 28.348 1.00 97.44 369 PHE A N 1
ATOM 3032 C CA . PHE A 1 369 ? -7.435 9.201 28.707 1.00 97.44 369 PHE A CA 1
ATOM 3033 C C . PHE A 1 369 ? -7.729 9.192 30.211 1.00 97.44 369 PHE A C 1
ATOM 3035 O O . PHE A 1 369 ? -8.878 9.007 30.619 1.00 97.44 369 PHE A O 1
ATOM 3042 N N . LEU A 1 370 ? -6.716 9.464 31.037 1.00 96.62 370 LEU A N 1
ATOM 3043 C CA . LEU A 1 370 ? -6.884 9.584 32.486 1.00 96.62 370 LEU A CA 1
ATOM 3044 C C . LEU A 1 370 ? -7.764 10.788 32.855 1.00 96.62 370 LEU A C 1
ATOM 3046 O O . LEU A 1 370 ? -8.668 10.650 33.675 1.00 96.62 370 LEU A O 1
ATOM 3050 N N . MET A 1 371 ? -7.579 11.939 32.198 1.00 96.00 371 MET A N 1
ATOM 3051 C CA . MET A 1 371 ? -8.443 13.120 32.355 1.00 96.00 371 MET A CA 1
ATOM 3052 C C . MET A 1 371 ? -9.887 12.856 31.920 1.00 96.00 371 MET A C 1
ATOM 3054 O O . MET A 1 371 ? -10.823 13.421 32.490 1.00 96.00 371 MET A O 1
ATOM 3058 N N . LEU A 1 372 ? -10.085 11.982 30.930 1.00 96.69 372 LEU A N 1
ATOM 3059 C CA . LEU A 1 372 ? -11.412 11.528 30.529 1.00 96.69 372 LEU A CA 1
ATOM 3060 C C . LEU A 1 372 ? -12.099 10.670 31.608 1.00 96.69 372 LEU A C 1
ATOM 3062 O O . LEU A 1 372 ? -13.325 10.575 31.597 1.00 96.69 372 LEU A O 1
ATOM 3066 N N . GLY A 1 373 ? -11.346 10.128 32.571 1.00 96.12 373 GLY A N 1
ATOM 3067 C CA . GLY A 1 373 ? -11.858 9.295 33.660 1.00 96.12 373 GLY A CA 1
ATOM 3068 C C . GLY A 1 373 ? -11.917 7.807 33.312 1.00 96.12 373 GLY A C 1
ATOM 3069 O O . GLY A 1 373 ? -12.762 7.092 33.846 1.00 96.12 373 GLY A O 1
ATOM 3070 N N . CYS A 1 374 ? -11.065 7.338 32.393 1.00 96.31 374 CYS A N 1
ATOM 3071 C CA . CYS A 1 374 ? -11.014 5.924 32.028 1.00 96.31 374 CYS A CA 1
ATOM 3072 C C . CYS A 1 374 ? -10.559 5.026 33.191 1.00 96.31 374 CYS A C 1
ATOM 3074 O O . CYS A 1 374 ? -9.832 5.462 34.085 1.00 96.31 374 CYS A O 1
ATOM 3076 N N . ASP A 1 375 ? -10.931 3.746 33.141 1.00 96.94 375 ASP A N 1
ATOM 3077 C CA . ASP A 1 375 ? -10.411 2.741 34.068 1.00 96.94 375 ASP A CA 1
ATOM 3078 C C . ASP A 1 375 ? -8.924 2.442 33.763 1.00 96.94 375 ASP A C 1
ATOM 3080 O O . ASP A 1 375 ? -8.603 2.057 32.631 1.00 96.94 375 ASP A O 1
ATOM 3084 N N . PRO A 1 376 ? -8.005 2.567 34.743 1.00 96.75 376 PRO A N 1
ATOM 3085 C CA . PRO A 1 376 ? -6.575 2.346 34.513 1.00 96.75 376 PRO A CA 1
ATOM 3086 C C . PRO A 1 376 ? -6.219 0.929 34.045 1.00 96.75 376 PRO A C 1
ATOM 3088 O O . PRO A 1 376 ? -5.243 0.742 33.317 1.00 96.75 376 PRO A O 1
ATOM 3091 N N . THR A 1 377 ? -7.001 -0.082 34.434 1.00 97.00 377 THR A N 1
ATOM 3092 C CA . THR A 1 377 ? -6.782 -1.465 33.992 1.00 97.00 377 THR A CA 1
ATOM 3093 C C . THR A 1 377 ? -7.148 -1.603 32.520 1.00 97.00 377 THR A C 1
ATOM 3095 O O . THR A 1 377 ? -6.359 -2.137 31.741 1.00 97.00 377 THR A O 1
ATOM 3098 N N . ALA A 1 378 ? -8.300 -1.062 32.114 1.00 97.12 378 ALA A N 1
ATOM 3099 C CA . ALA A 1 378 ? -8.720 -1.044 30.715 1.00 97.12 378 ALA A CA 1
ATOM 3100 C C . ALA A 1 378 ? -7.729 -0.270 29.827 1.00 97.12 378 ALA A C 1
ATOM 3102 O O . ALA A 1 378 ? -7.414 -0.719 28.723 1.00 97.12 378 ALA A O 1
ATOM 3103 N N . LEU A 1 379 ? -7.184 0.848 30.324 1.00 97.50 379 LEU A N 1
ATOM 3104 C CA . LEU A 1 379 ? -6.126 1.597 29.643 1.00 97.50 379 LEU A CA 1
ATOM 3105 C C . LEU A 1 379 ? -4.865 0.749 29.459 1.00 97.50 379 LEU A C 1
ATOM 3107 O O . LEU A 1 379 ? -4.351 0.659 28.347 1.00 97.50 379 LEU A O 1
ATOM 3111 N N . LYS A 1 380 ? -4.405 0.053 30.502 1.00 96.00 380 LYS A N 1
ATOM 3112 C CA . LYS A 1 380 ? -3.228 -0.821 30.407 1.00 96.00 380 LYS A CA 1
ATOM 3113 C C . LYS A 1 380 ? -3.420 -1.952 29.393 1.00 96.00 380 LYS A C 1
ATOM 3115 O O . LYS A 1 380 ? -2.509 -2.254 28.625 1.00 96.00 380 LYS A O 1
ATOM 3120 N N . GLU A 1 381 ? -4.599 -2.574 29.353 1.00 95.62 381 GLU A N 1
ATOM 3121 C CA . GLU A 1 381 ? -4.900 -3.615 28.362 1.00 95.62 381 GLU A CA 1
ATOM 3122 C C . GLU A 1 381 ? -4.954 -3.073 26.928 1.00 95.62 381 GLU A C 1
ATOM 3124 O O . GLU A 1 381 ? -4.522 -3.746 25.987 1.00 95.62 381 GLU A O 1
ATOM 3129 N N . TYR A 1 382 ? -5.482 -1.859 26.754 1.00 95.94 382 TYR A N 1
ATOM 3130 C CA . TYR A 1 382 ? -5.438 -1.148 25.483 1.00 95.94 382 TYR A CA 1
ATOM 3131 C C . TYR A 1 382 ? -3.988 -0.907 25.048 1.00 95.94 382 TYR A C 1
ATOM 3133 O O . TYR A 1 382 ? -3.609 -1.302 23.946 1.00 95.94 382 TYR A O 1
ATOM 3141 N N . GLN A 1 383 ? -3.158 -0.350 25.929 1.00 94.50 383 GLN A N 1
ATOM 3142 C CA . GLN A 1 383 ? -1.750 -0.067 25.650 1.00 94.50 383 GLN A CA 1
ATOM 3143 C C . GLN A 1 383 ? -0.979 -1.339 25.276 1.00 94.50 383 GLN A C 1
ATOM 3145 O O . GLN A 1 383 ? -0.301 -1.365 24.250 1.00 94.50 383 GLN A O 1
ATOM 3150 N N . ALA A 1 384 ? -1.146 -2.421 26.043 1.00 91.56 384 ALA A N 1
ATOM 3151 C CA . ALA A 1 384 ? -0.482 -3.699 25.785 1.00 91.56 384 ALA A CA 1
ATOM 3152 C C . ALA A 1 384 ? -0.800 -4.256 24.386 1.00 91.56 384 ALA A C 1
ATOM 3154 O O . ALA A 1 384 ? 0.060 -4.853 23.739 1.00 91.56 384 ALA A O 1
ATOM 3155 N N . LYS A 1 385 ? -2.027 -4.038 23.894 1.00 91.31 385 LYS A N 1
ATOM 3156 C CA . LYS A 1 385 ? -2.442 -4.488 22.564 1.00 91.31 385 LYS A CA 1
ATOM 3157 C C . LYS A 1 385 ? -2.025 -3.528 21.449 1.00 91.31 385 LYS A C 1
ATOM 3159 O O . LYS A 1 385 ? -1.488 -3.984 20.447 1.00 91.31 385 LYS A O 1
ATOM 3164 N N . TYR A 1 386 ? -2.306 -2.232 21.584 1.00 93.38 386 TYR A N 1
ATOM 3165 C CA . TYR A 1 386 ? -2.206 -1.270 20.477 1.00 93.38 386 TYR A CA 1
ATOM 3166 C C . TYR A 1 386 ? -0.833 -0.609 20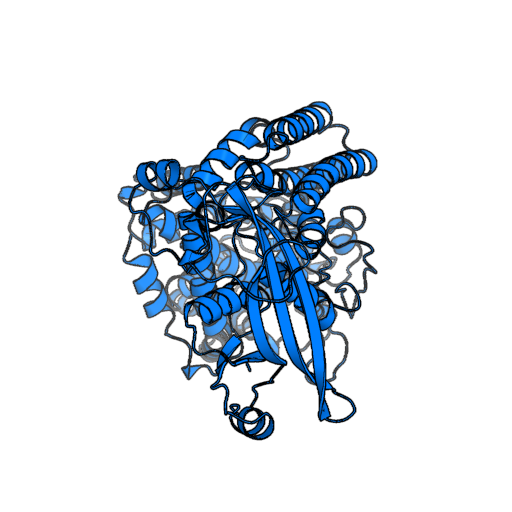.340 1.00 93.38 386 TYR A C 1
ATOM 3168 O O . TYR A 1 386 ? -0.515 -0.118 19.260 1.00 93.38 386 TYR A O 1
ATOM 3176 N N . LYS A 1 387 ? 0.034 -0.676 21.361 1.00 92.19 387 LYS A N 1
ATOM 3177 C CA . LYS A 1 387 ? 1.423 -0.192 21.261 1.00 92.19 387 LYS A CA 1
ATOM 3178 C C . LYS A 1 387 ? 2.162 -0.806 20.069 1.00 92.19 387 LYS A C 1
ATOM 3180 O O . LYS A 1 387 ? 2.813 -0.086 19.319 1.00 92.19 387 LYS A O 1
ATOM 3185 N N . ALA A 1 388 ? 2.025 -2.118 19.870 1.00 91.62 388 ALA A N 1
ATOM 3186 C CA . ALA A 1 388 ? 2.636 -2.834 18.749 1.00 91.62 388 ALA A CA 1
ATOM 3187 C C . ALA A 1 388 ? 2.171 -2.300 17.383 1.00 91.62 388 ALA A C 1
ATOM 3189 O O . ALA A 1 388 ? 2.985 -2.167 16.472 1.00 91.62 388 ALA A O 1
ATOM 3190 N N . TYR A 1 389 ? 0.884 -1.958 17.261 1.00 92.38 389 TYR A N 1
ATOM 3191 C CA . TYR A 1 389 ? 0.302 -1.383 16.046 1.00 92.38 389 TYR A CA 1
ATOM 3192 C C . TYR A 1 389 ? 0.912 -0.021 15.742 1.00 92.38 389 TYR A C 1
ATOM 3194 O O . TYR A 1 389 ? 1.523 0.142 14.692 1.00 92.38 389 TYR A O 1
ATOM 3202 N N . PHE A 1 390 ? 0.891 0.905 16.703 1.00 94.25 390 PHE A N 1
ATOM 3203 C CA . PHE A 1 390 ? 1.434 2.243 16.475 1.00 94.25 390 PHE A CA 1
ATOM 3204 C C . PHE A 1 390 ? 2.939 2.246 16.183 1.00 94.25 390 PHE A C 1
ATOM 3206 O O . PHE A 1 390 ? 3.389 2.958 15.289 1.00 94.25 390 PHE A O 1
ATOM 3213 N N . VAL A 1 391 ? 3.731 1.439 16.896 1.00 92.44 391 VAL A N 1
ATOM 3214 C CA . VAL A 1 391 ? 5.184 1.346 16.666 1.00 92.44 391 VAL A CA 1
ATOM 3215 C C . VAL A 1 391 ? 5.498 0.842 15.257 1.00 92.44 391 VAL A C 1
ATOM 3217 O O . VAL A 1 391 ? 6.371 1.384 14.574 1.00 92.44 391 VAL A O 1
ATOM 3220 N N . GLU A 1 392 ? 4.790 -0.186 14.802 1.00 92.50 392 GLU A N 1
ATOM 3221 C CA . GLU A 1 392 ? 4.999 -0.740 13.469 1.00 92.50 392 GLU A CA 1
ATOM 3222 C C . GLU A 1 392 ? 4.427 0.158 12.369 1.00 92.50 392 GLU A C 1
ATOM 3224 O O . GLU A 1 392 ? 5.049 0.265 11.315 1.00 92.50 392 GLU A O 1
ATOM 3229 N N . ASP A 1 393 ? 3.330 0.875 12.613 1.00 93.12 393 ASP A N 1
ATOM 3230 C CA . ASP A 1 393 ? 2.792 1.860 11.669 1.00 93.12 393 ASP A CA 1
ATOM 3231 C C . ASP A 1 393 ? 3.733 3.053 11.496 1.00 93.12 393 ASP A C 1
ATOM 3233 O O . ASP A 1 393 ? 3.918 3.531 10.373 1.00 93.12 393 ASP A O 1
ATOM 3237 N N . TYR A 1 394 ? 4.422 3.476 12.561 1.00 92.75 394 TYR A N 1
ATOM 3238 C CA . TYR A 1 394 ? 5.519 4.438 12.464 1.00 92.75 394 TYR A CA 1
ATOM 3239 C C . TYR A 1 394 ? 6.630 3.917 11.555 1.00 92.75 394 TYR A C 1
ATOM 3241 O O . TYR A 1 394 ? 7.081 4.628 10.656 1.00 92.75 394 TYR A O 1
ATOM 3249 N N . ARG A 1 395 ? 7.060 2.666 11.762 1.00 91.38 395 ARG A N 1
ATOM 3250 C CA . ARG A 1 395 ? 8.108 2.037 10.947 1.00 91.38 395 ARG A CA 1
ATOM 3251 C C . ARG A 1 395 ? 7.685 1.920 9.486 1.00 91.38 395 ARG A C 1
ATOM 3253 O O . ARG A 1 395 ? 8.481 2.203 8.594 1.00 91.38 395 ARG A O 1
ATOM 3260 N N . TRP A 1 396 ? 6.442 1.510 9.246 1.00 92.19 396 TRP A N 1
ATOM 3261 C CA . TRP A 1 396 ? 5.875 1.371 7.911 1.00 92.19 396 TRP A CA 1
ATOM 3262 C C . TRP A 1 396 ? 5.780 2.714 7.195 1.00 92.19 396 TRP A C 1
ATOM 3264 O O . TRP A 1 396 ? 6.240 2.847 6.062 1.00 92.19 396 TRP A O 1
ATOM 3274 N N . THR A 1 397 ? 5.256 3.726 7.881 1.00 92.00 397 THR A N 1
ATOM 3275 C CA . THR A 1 397 ? 5.097 5.071 7.328 1.00 92.00 397 THR A CA 1
ATOM 3276 C C . THR A 1 397 ? 6.451 5.709 7.039 1.00 92.00 397 THR A C 1
ATOM 3278 O O . THR A 1 397 ? 6.647 6.221 5.941 1.00 92.00 397 THR A O 1
ATOM 3281 N N . ALA A 1 398 ? 7.407 5.627 7.970 1.00 91.25 398 ALA A N 1
ATOM 3282 C CA . ALA A 1 398 ? 8.756 6.151 7.768 1.00 91.25 398 ALA A CA 1
ATOM 3283 C C . ALA A 1 398 ? 9.442 5.498 6.558 1.00 91.25 398 ALA A C 1
ATOM 3285 O O . ALA A 1 398 ? 9.983 6.204 5.712 1.00 91.25 398 ALA A O 1
ATOM 3286 N N . GLN A 1 399 ? 9.352 4.170 6.417 1.00 91.69 399 GLN A N 1
ATOM 3287 C CA . GLN A 1 399 ? 9.926 3.490 5.255 1.00 91.69 399 GLN A CA 1
ATOM 3288 C C . GLN A 1 399 ? 9.261 3.925 3.944 1.00 91.69 399 GLN A C 1
ATOM 3290 O O . GLN A 1 399 ? 9.954 4.139 2.954 1.00 91.69 399 GLN A O 1
ATOM 3295 N N . ASN A 1 400 ? 7.936 4.082 3.916 1.00 91.38 400 ASN A N 1
ATOM 3296 C CA . ASN A 1 400 ? 7.249 4.561 2.716 1.00 91.38 400 ASN A CA 1
ATOM 3297 C C . ASN A 1 400 ? 7.647 5.996 2.356 1.00 91.38 400 ASN A C 1
ATOM 3299 O O . ASN A 1 400 ? 7.765 6.305 1.174 1.00 91.38 400 ASN A O 1
ATOM 3303 N N . VAL A 1 401 ? 7.869 6.861 3.350 1.00 91.25 401 VAL A N 1
ATOM 3304 C CA . VAL A 1 401 ? 8.366 8.227 3.133 1.00 91.25 401 VAL A CA 1
ATOM 3305 C C . VAL A 1 401 ? 9.761 8.218 2.523 1.00 91.25 401 VAL A C 1
ATOM 3307 O O . VAL A 1 401 ? 9.985 8.932 1.549 1.00 91.25 401 VAL A O 1
ATOM 3310 N N . GLU A 1 402 ? 10.665 7.379 3.027 1.00 91.69 402 GLU A N 1
ATOM 3311 C CA . GLU A 1 402 ? 11.999 7.237 2.435 1.00 91.69 402 GLU A CA 1
ATOM 3312 C C . GLU A 1 402 ? 11.925 6.690 1.007 1.00 91.69 402 GLU A C 1
ATOM 3314 O O . GLU A 1 402 ? 12.512 7.276 0.103 1.00 91.69 402 GLU A O 1
ATOM 3319 N N . ASN A 1 403 ? 11.098 5.672 0.758 1.00 90.44 403 ASN A N 1
ATOM 3320 C CA . ASN A 1 403 ? 10.886 5.151 -0.594 1.00 90.44 403 ASN A CA 1
ATOM 3321 C C . ASN A 1 403 ? 10.359 6.232 -1.560 1.00 90.44 403 ASN A C 1
ATOM 3323 O O . ASN A 1 403 ? 10.785 6.318 -2.708 1.00 90.44 403 ASN A O 1
ATOM 3327 N N . MET A 1 404 ? 9.416 7.067 -1.109 1.00 90.06 404 MET A N 1
ATOM 3328 C CA . MET A 1 404 ? 8.915 8.190 -1.905 1.00 90.06 404 MET A CA 1
ATOM 3329 C C . MET A 1 404 ? 10.017 9.222 -2.168 1.00 90.06 404 MET A C 1
ATOM 3331 O O . MET A 1 404 ? 10.132 9.727 -3.283 1.00 90.06 404 MET A O 1
ATOM 3335 N N . HIS A 1 405 ? 10.835 9.524 -1.159 1.00 90.31 405 HIS A N 1
ATOM 3336 C CA . HIS A 1 405 ? 11.934 10.478 -1.260 1.00 90.31 405 HIS A CA 1
ATOM 3337 C C . HIS A 1 405 ? 13.033 10.013 -2.229 1.00 90.31 405 HIS A C 1
ATOM 3339 O O . HIS A 1 405 ? 13.510 10.819 -3.028 1.00 90.31 405 HIS A O 1
ATOM 3345 N N . GLU A 1 406 ? 13.381 8.723 -2.228 1.00 88.94 406 GLU A N 1
ATOM 3346 C CA . GLU A 1 406 ? 14.320 8.125 -3.190 1.00 88.94 406 GLU A CA 1
ATOM 3347 C C . GLU A 1 406 ? 13.864 8.350 -4.646 1.00 88.94 406 GLU A C 1
ATOM 3349 O O . GLU A 1 406 ? 14.675 8.684 -5.513 1.00 88.94 406 GLU A O 1
ATOM 3354 N N . ASP A 1 407 ? 12.550 8.299 -4.894 1.00 88.44 407 ASP A N 1
ATOM 3355 C CA . ASP A 1 407 ? 11.926 8.510 -6.206 1.00 88.44 407 ASP A CA 1
ATOM 3356 C C . ASP A 1 407 ? 11.376 9.936 -6.427 1.00 88.44 407 ASP A C 1
ATOM 3358 O O . ASP A 1 407 ? 10.599 10.188 -7.359 1.00 88.44 407 ASP A O 1
ATOM 3362 N N . ALA A 1 408 ? 11.804 10.915 -5.623 1.00 91.00 408 ALA A N 1
ATOM 3363 C CA . ALA A 1 408 ? 11.325 12.303 -5.632 1.00 91.00 408 ALA A CA 1
ATOM 3364 C C . ALA A 1 408 ? 11.172 12.914 -7.041 1.00 91.00 408 ALA A C 1
ATOM 3366 O O . ALA A 1 408 ? 10.151 13.520 -7.381 1.00 91.00 408 ALA A O 1
ATOM 3367 N N . ARG A 1 409 ? 12.159 12.695 -7.921 1.00 90.81 409 ARG A N 1
ATOM 3368 C CA . ARG A 1 409 ? 12.131 13.211 -9.301 1.00 90.81 409 ARG A CA 1
ATOM 3369 C C . ARG A 1 409 ? 11.004 12.609 -10.140 1.00 90.81 409 ARG A C 1
ATOM 3371 O O . ARG A 1 409 ? 10.444 13.307 -10.987 1.00 90.81 409 ARG A O 1
ATOM 3378 N N . ALA A 1 410 ? 10.708 11.323 -9.970 1.00 91.56 410 ALA A N 1
ATOM 3379 C CA . ALA A 1 410 ? 9.625 10.657 -10.686 1.00 91.56 410 ALA A CA 1
ATOM 3380 C C . ALA A 1 410 ? 8.265 11.153 -10.182 1.00 91.56 410 ALA A C 1
ATOM 3382 O O . ALA A 1 410 ? 7.422 11.528 -11.000 1.00 91.56 410 ALA A O 1
ATOM 3383 N N . PHE A 1 411 ? 8.094 11.271 -8.862 1.00 93.75 411 PHE A N 1
ATOM 3384 C CA . PHE A 1 411 ? 6.902 11.872 -8.256 1.00 93.75 411 PHE A CA 1
ATOM 3385 C C . PHE A 1 411 ? 6.665 13.307 -8.723 1.00 93.75 411 PHE A C 1
ATOM 3387 O O . PHE A 1 411 ? 5.528 13.666 -9.030 1.00 93.75 411 PHE A O 1
ATOM 3394 N N . HIS A 1 412 ? 7.723 14.111 -8.854 1.00 94.31 412 HIS A N 1
ATOM 3395 C CA . HIS A 1 412 ? 7.606 15.464 -9.389 1.00 94.31 412 HIS A CA 1
ATOM 3396 C C . HIS A 1 412 ? 7.087 15.472 -10.829 1.00 94.31 412 HIS A C 1
ATOM 3398 O O . HIS A 1 412 ? 6.125 16.173 -11.139 1.00 94.31 412 HIS A O 1
ATOM 3404 N N . ARG A 1 413 ? 7.670 14.663 -11.723 1.00 94.69 413 ARG A N 1
ATOM 3405 C CA . ARG A 1 413 ? 7.192 14.570 -13.114 1.00 94.69 413 ARG A CA 1
ATOM 3406 C C . ARG A 1 413 ? 5.737 14.121 -13.183 1.00 94.69 413 ARG A C 1
ATOM 3408 O O . ARG A 1 413 ? 4.954 14.720 -13.919 1.00 94.69 413 ARG A O 1
ATOM 3415 N N . TRP A 1 414 ? 5.372 13.125 -12.383 1.00 95.88 414 TRP A N 1
ATOM 3416 C CA . TRP A 1 414 ? 4.007 12.623 -12.303 1.00 95.88 414 TRP A CA 1
ATOM 3417 C C . TRP A 1 414 ? 3.019 13.658 -11.793 1.00 95.88 414 TRP A C 1
ATOM 3419 O O . TRP A 1 414 ? 1.989 13.874 -12.431 1.00 95.88 414 TRP A O 1
ATOM 3429 N N . SER A 1 415 ? 3.347 14.359 -10.705 1.00 94.31 415 SER A N 1
ATOM 3430 C CA . SER A 1 415 ? 2.484 15.406 -10.161 1.00 94.31 415 SER A CA 1
ATOM 3431 C C . SER A 1 415 ? 2.204 16.479 -11.210 1.00 94.31 415 SER A C 1
ATOM 3433 O O . SER A 1 415 ? 1.060 16.912 -11.335 1.00 94.31 415 SER A O 1
ATOM 3435 N N . GLN A 1 416 ? 3.201 16.838 -12.036 1.00 94.69 416 GLN A N 1
ATOM 3436 C CA . GLN A 1 416 ? 3.018 17.737 -13.178 1.00 94.69 416 GLN A CA 1
ATOM 3437 C C . GLN A 1 416 ? 2.170 17.114 -14.293 1.00 94.69 416 GLN A C 1
ATOM 3439 O O . GLN A 1 416 ? 1.281 17.781 -14.829 1.00 94.69 416 GLN A O 1
ATOM 3444 N N . SER A 1 417 ? 2.430 15.855 -14.651 1.00 95.75 417 SER A N 1
ATOM 3445 C CA . SER A 1 417 ? 1.808 15.189 -15.799 1.00 95.75 417 SER A CA 1
ATOM 3446 C C . SER A 1 417 ? 0.303 14.971 -15.606 1.00 95.75 417 SER A C 1
ATOM 3448 O O . SER A 1 417 ? -0.459 15.084 -16.568 1.00 95.75 417 SER A O 1
ATOM 3450 N N . VAL A 1 418 ? -0.149 14.765 -14.364 1.00 95.06 418 VAL A N 1
ATOM 3451 C CA . VAL A 1 418 ? -1.568 14.562 -14.020 1.00 95.06 418 VAL A CA 1
ATOM 3452 C C . VAL A 1 418 ? -2.308 15.839 -13.603 1.00 95.06 418 VAL A C 1
ATOM 3454 O O . VAL A 1 418 ? -3.515 15.778 -13.351 1.00 95.06 418 VAL A O 1
ATOM 3457 N N . LYS A 1 419 ? -1.653 17.014 -13.594 1.00 93.62 419 LYS A N 1
ATOM 3458 C CA . LYS A 1 419 ? -2.300 18.314 -13.290 1.00 93.62 419 LYS A CA 1
ATOM 3459 C C . LYS A 1 419 ? -3.619 18.564 -14.030 1.00 93.62 419 LYS A C 1
ATOM 3461 O O . LYS A 1 419 ? -4.541 19.108 -13.418 1.00 93.62 419 LYS A O 1
ATOM 3466 N N . PRO A 1 420 ? -3.770 18.200 -15.321 1.00 94.75 420 PRO A N 1
ATOM 3467 C CA . PRO A 1 420 ? -5.038 18.395 -16.022 1.00 94.75 420 PRO A CA 1
ATOM 3468 C C . PRO A 1 420 ? -6.216 17.632 -15.399 1.00 94.75 420 PRO A C 1
ATOM 3470 O O . PRO A 1 420 ? -7.353 18.076 -15.538 1.00 94.75 420 PRO A O 1
ATOM 3473 N N . LEU A 1 421 ? -5.954 16.512 -14.716 1.00 93.31 421 LEU A N 1
ATOM 3474 C CA . LEU A 1 421 ? -6.961 15.708 -14.020 1.00 93.31 421 LEU A CA 1
ATOM 3475 C C . LEU A 1 421 ? -7.205 16.202 -12.591 1.00 93.31 421 LEU A C 1
ATOM 3477 O O . LEU A 1 421 ? -8.347 16.253 -12.145 1.00 93.31 421 LEU A O 1
ATOM 3481 N N . THR A 1 422 ? -6.156 16.626 -11.880 1.00 89.31 422 THR A N 1
ATOM 3482 C CA . THR A 1 422 ? -6.287 17.109 -10.493 1.00 89.31 422 THR A CA 1
ATOM 3483 C C . THR A 1 422 ? -6.963 18.476 -10.384 1.00 89.31 422 THR A C 1
ATOM 3485 O O . THR A 1 422 ? -7.443 18.841 -9.318 1.00 89.31 422 THR A O 1
ATOM 3488 N N . ARG A 1 423 ? -7.071 19.228 -11.486 1.00 86.75 423 ARG A N 1
ATOM 3489 C CA . ARG A 1 423 ? -7.837 20.485 -11.543 1.00 86.75 423 ARG A CA 1
ATOM 3490 C C . ARG A 1 423 ? -9.351 20.290 -11.657 1.00 86.75 423 ARG A C 1
ATOM 3492 O O . ARG A 1 423 ? -10.087 21.266 -11.533 1.00 86.75 423 ARG A O 1
ATOM 3499 N N . ILE A 1 424 ? -9.831 19.063 -11.869 1.00 83.31 424 ILE A N 1
ATOM 3500 C CA . ILE A 1 424 ? -11.265 18.754 -11.941 1.00 83.31 424 ILE A CA 1
ATOM 3501 C C . ILE A 1 424 ? -11.819 18.635 -10.512 1.00 83.31 424 ILE A C 1
ATOM 3503 O O . ILE A 1 424 ? -12.135 17.549 -10.026 1.00 83.31 424 ILE A O 1
ATOM 3507 N N . SER A 1 425 ? -11.886 19.772 -9.816 1.00 71.44 425 SER A N 1
ATOM 3508 C CA . SER A 1 425 ? -12.079 19.875 -8.361 1.00 71.44 425 SER A CA 1
ATOM 3509 C C . SER A 1 425 ? -13.273 19.086 -7.812 1.00 71.44 425 SER A C 1
ATOM 3511 O O . SER A 1 425 ? -13.193 18.550 -6.707 1.00 71.44 425 SER A O 1
ATOM 3513 N N . ARG A 1 426 ? -14.358 18.946 -8.588 1.00 79.19 426 ARG A N 1
ATOM 3514 C CA . ARG A 1 426 ? -15.552 18.181 -8.192 1.00 79.19 426 ARG A CA 1
ATOM 3515 C C . ARG A 1 426 ? -15.269 16.693 -7.936 1.00 79.19 426 ARG A C 1
ATOM 3517 O O . ARG A 1 426 ? -15.916 16.127 -7.065 1.00 79.19 426 ARG A O 1
ATOM 3524 N N . TYR A 1 427 ? -14.315 16.082 -8.645 1.00 79.50 427 TYR A N 1
ATOM 3525 C CA . TYR A 1 427 ? -14.063 14.628 -8.621 1.00 79.50 427 TYR A CA 1
ATOM 3526 C C . TYR A 1 427 ? -12.727 14.231 -7.982 1.00 79.50 427 TYR A C 1
ATOM 3528 O O . TYR A 1 427 ? -12.345 13.064 -8.004 1.00 79.50 427 TYR A O 1
ATOM 3536 N N . VAL A 1 428 ? -11.995 15.183 -7.404 1.00 78.38 428 VAL A N 1
ATOM 3537 C CA . VAL A 1 428 ? -10.763 14.912 -6.638 1.00 78.38 428 VAL A CA 1
ATOM 3538 C C . VAL A 1 428 ? -10.896 15.302 -5.169 1.00 78.38 428 VAL A C 1
ATOM 3540 O O . VAL A 1 428 ? -9.901 15.483 -4.469 1.00 78.38 428 VAL A O 1
ATOM 3543 N N . GLN A 1 429 ? -12.135 15.404 -4.684 1.00 72.38 429 GLN A N 1
ATOM 3544 C CA . GLN A 1 429 ? -12.421 15.681 -3.282 1.00 72.38 429 GLN A CA 1
ATOM 3545 C C . GLN A 1 429 ? -11.708 14.669 -2.373 1.00 72.38 429 GLN A C 1
ATOM 3547 O O . GLN A 1 429 ? -11.650 13.466 -2.656 1.00 72.38 429 GLN A O 1
ATOM 3552 N N . GLY A 1 430 ? -11.126 15.173 -1.285 1.00 74.00 430 GLY A N 1
ATOM 3553 C CA . GLY A 1 430 ? -10.346 14.372 -0.341 1.00 74.00 430 GLY A CA 1
ATOM 3554 C C . GLY A 1 430 ? -8.916 14.043 -0.785 1.00 74.00 430 GLY A C 1
ATOM 3555 O O . GLY A 1 430 ? -8.227 13.355 -0.045 1.00 74.00 430 GLY A O 1
ATOM 3556 N N . ARG A 1 431 ? -8.423 14.520 -1.941 1.00 82.94 431 ARG A N 1
ATOM 3557 C CA . ARG A 1 431 ? -6.967 14.596 -2.162 1.00 82.94 431 ARG A CA 1
ATOM 3558 C C . ARG A 1 431 ? -6.432 15.851 -1.491 1.00 82.94 431 ARG A C 1
ATOM 3560 O O . ARG A 1 431 ? -6.902 16.948 -1.778 1.00 82.94 431 ARG A O 1
ATOM 3567 N N . VAL A 1 432 ? -5.435 15.676 -0.635 1.00 88.25 432 VAL A N 1
ATOM 3568 C CA . VAL A 1 432 ? -4.701 16.771 -0.002 1.00 88.25 432 VAL A CA 1
ATOM 3569 C C . VAL A 1 432 ? -3.235 16.588 -0.350 1.00 88.25 432 VAL A C 1
ATOM 3571 O O . VAL A 1 432 ? -2.687 15.510 -0.132 1.00 88.25 432 VAL A O 1
ATOM 3574 N N . THR A 1 433 ? -2.615 17.597 -0.954 1.00 90.69 433 THR A N 1
ATOM 3575 C CA . THR A 1 433 ? -1.168 17.569 -1.200 1.00 90.69 433 THR A CA 1
ATOM 3576 C C . THR A 1 433 ? -0.409 17.910 0.075 1.00 90.69 433 THR A C 1
ATOM 3578 O O . THR A 1 433 ? -0.959 18.519 0.996 1.00 90.69 433 THR A O 1
ATOM 3581 N N . LEU A 1 434 ? 0.872 17.554 0.127 1.00 91.31 434 LEU A N 1
ATOM 3582 C CA . LEU A 1 434 ? 1.730 17.955 1.239 1.00 91.31 434 LEU A CA 1
ATOM 3583 C C . LEU A 1 434 ? 1.820 19.486 1.370 1.00 91.31 434 LEU A C 1
ATOM 3585 O O . LEU A 1 434 ? 1.706 20.023 2.469 1.00 91.31 434 LEU A O 1
ATOM 3589 N N . ALA A 1 435 ? 1.881 20.199 0.242 1.00 91.38 435 ALA A N 1
ATOM 3590 C CA . ALA A 1 435 ? 1.863 21.659 0.214 1.00 91.38 435 ALA A CA 1
ATOM 3591 C C . ALA A 1 435 ? 0.549 22.253 0.762 1.00 91.38 435 ALA A C 1
ATOM 3593 O O . ALA A 1 435 ? 0.564 23.284 1.441 1.00 91.38 435 ALA A O 1
ATOM 3594 N N . ASP A 1 436 ? -0.596 21.619 0.488 1.00 92.19 436 ASP A N 1
ATOM 3595 C CA . ASP A 1 436 ? -1.877 22.025 1.075 1.00 92.19 436 ASP A CA 1
ATOM 3596 C C . ASP A 1 436 ? -1.885 21.794 2.587 1.00 92.19 436 ASP A C 1
ATOM 3598 O O . ASP A 1 436 ? -2.329 22.667 3.334 1.00 92.19 436 ASP A O 1
ATOM 3602 N N . ALA A 1 437 ? -1.363 20.653 3.046 1.00 94.31 437 ALA A N 1
ATOM 3603 C CA . ALA A 1 437 ? -1.262 20.343 4.467 1.00 94.31 437 ALA A CA 1
ATOM 3604 C C . ALA A 1 437 ? -0.405 21.386 5.200 1.00 94.31 437 ALA A C 1
ATOM 3606 O O . ALA A 1 437 ? -0.886 21.975 6.163 1.00 94.31 437 ALA A O 1
ATOM 3607 N N . THR A 1 438 ? 0.786 21.721 4.697 1.00 94.88 438 THR A N 1
ATOM 3608 C CA . THR A 1 438 ? 1.668 22.759 5.269 1.00 94.88 438 THR A CA 1
ATOM 3609 C C . THR A 1 438 ? 0.958 24.108 5.450 1.00 94.88 438 THR A C 1
ATOM 3611 O O . THR A 1 438 ? 1.068 24.754 6.501 1.00 94.88 438 THR A O 1
ATOM 3614 N N . LYS A 1 439 ? 0.156 24.526 4.460 1.00 95.75 439 LYS A N 1
ATOM 3615 C CA 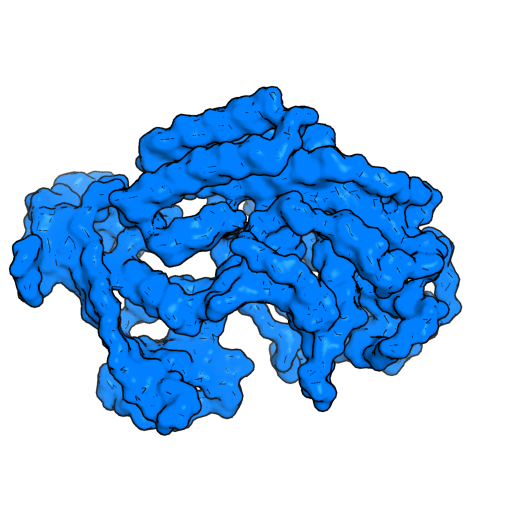. LYS A 1 439 ? -0.655 25.754 4.555 1.00 95.75 439 LYS A CA 1
ATOM 3616 C C . LYS A 1 439 ? -1.712 25.649 5.646 1.00 95.75 439 LYS A C 1
ATOM 3618 O O . LYS A 1 439 ? -1.886 26.590 6.416 1.00 95.75 439 LYS A O 1
ATOM 3623 N N . LYS A 1 440 ? -2.406 24.513 5.733 1.00 96.06 440 LYS A N 1
ATOM 3624 C CA . LYS A 1 440 ? -3.417 24.284 6.769 1.00 96.06 440 LYS A CA 1
ATOM 3625 C C . LYS A 1 440 ? -2.801 24.270 8.159 1.00 96.06 440 LYS A C 1
ATOM 3627 O O . LYS A 1 440 ? -3.317 24.962 9.031 1.00 96.06 440 LYS A O 1
ATOM 3632 N N . ILE A 1 441 ? -1.668 23.592 8.351 1.00 96.69 441 ILE A N 1
ATOM 3633 C CA . ILE A 1 441 ? -0.935 23.633 9.621 1.00 96.69 441 ILE A CA 1
ATOM 3634 C C . ILE A 1 441 ? -0.620 25.076 9.998 1.00 96.69 441 ILE A C 1
ATOM 3636 O O . ILE A 1 441 ? -0.921 25.481 11.114 1.00 96.69 441 ILE A O 1
ATOM 3640 N N . SER A 1 442 ? -0.127 25.884 9.057 1.00 97.38 442 SER A N 1
ATOM 3641 C CA . SER A 1 442 ? 0.185 27.289 9.340 1.00 97.38 442 SER A CA 1
ATOM 3642 C C . SER A 1 442 ? -1.041 28.103 9.788 1.00 97.38 442 SER A C 1
ATOM 3644 O O . SER A 1 442 ? -0.953 28.937 10.691 1.00 97.38 442 SER A O 1
ATOM 3646 N N . VAL A 1 443 ? -2.207 27.842 9.185 1.00 97.50 443 VAL A N 1
ATOM 3647 C CA . VAL A 1 443 ? -3.481 28.481 9.553 1.00 97.50 443 VAL A CA 1
ATOM 3648 C C . VAL A 1 443 ? -3.921 28.072 10.959 1.00 97.50 443 VAL A C 1
ATOM 3650 O O . VAL A 1 443 ? -4.217 28.939 11.783 1.00 97.50 443 VAL A O 1
ATOM 3653 N N . TYR A 1 444 ? -3.951 26.771 11.257 1.00 97.31 444 TYR A N 1
ATOM 3654 C CA . TYR A 1 444 ? -4.451 26.270 12.541 1.00 97.31 444 TYR A CA 1
ATOM 3655 C C . TYR A 1 444 ? -3.459 26.487 13.694 1.00 97.31 444 TYR A C 1
ATOM 3657 O O . TYR A 1 444 ? -3.893 26.783 14.805 1.00 97.31 444 TYR A O 1
ATOM 3665 N N . ALA A 1 445 ? -2.150 26.463 13.426 1.00 97.06 445 ALA A N 1
ATOM 3666 C CA . ALA A 1 445 ? -1.102 26.820 14.385 1.00 97.06 445 ALA A CA 1
ATOM 3667 C C . ALA A 1 445 ? -0.946 28.341 14.576 1.00 97.06 445 ALA A C 1
ATOM 3669 O O . ALA A 1 445 ? -0.264 28.783 15.501 1.00 97.06 445 ALA A O 1
ATOM 3670 N N . ARG A 1 446 ? -1.564 29.154 13.702 1.00 97.25 446 ARG A N 1
ATOM 3671 C CA . ARG A 1 446 ? -1.481 30.628 13.689 1.00 97.25 446 ARG A CA 1
ATOM 3672 C C . ARG A 1 446 ? -0.047 31.163 13.591 1.00 97.25 446 ARG A C 1
ATOM 3674 O O . ARG A 1 446 ? 0.268 32.223 14.130 1.00 97.25 446 ARG A O 1
ATOM 3681 N N . LYS A 1 447 ? 0.825 30.433 12.900 1.00 97.25 447 LYS A N 1
ATOM 3682 C CA . LYS A 1 447 ? 2.217 30.809 12.620 1.00 97.25 447 LYS A CA 1
ATOM 3683 C C . LYS A 1 447 ? 2.740 30.008 11.419 1.00 97.25 447 LYS A C 1
ATOM 3685 O O . LYS A 1 447 ? 2.143 28.990 11.091 1.00 97.25 447 LYS A O 1
ATOM 3690 N N . PRO A 1 448 ? 3.846 30.415 10.775 1.00 96.88 448 PRO A N 1
ATOM 3691 C CA . PRO A 1 448 ? 4.449 29.627 9.699 1.00 96.88 448 PRO A CA 1
ATOM 3692 C C . PRO A 1 448 ? 4.812 28.203 10.153 1.00 96.88 448 PRO A C 1
ATOM 3694 O O . PRO A 1 448 ? 5.329 28.025 11.261 1.00 96.88 448 PRO A O 1
ATOM 3697 N N . PHE A 1 449 ? 4.563 27.201 9.305 1.00 94.88 449 PHE A N 1
ATOM 3698 C CA . PHE A 1 449 ? 4.868 25.786 9.565 1.00 94.88 449 PHE A CA 1
ATOM 3699 C C . PHE A 1 449 ? 6.326 25.557 9.988 1.00 94.88 449 PHE A C 1
ATOM 3701 O O . PHE A 1 449 ? 6.612 24.772 10.895 1.00 94.88 449 PHE A O 1
ATOM 3708 N N . GLU A 1 450 ? 7.248 26.311 9.399 1.00 94.19 450 GLU A N 1
ATOM 3709 C CA . GLU A 1 450 ? 8.687 26.249 9.659 1.00 94.19 450 GLU A CA 1
ATOM 3710 C C . GLU A 1 450 ? 9.043 26.671 11.094 1.00 94.19 450 GLU A C 1
ATOM 3712 O O . GLU A 1 450 ? 10.141 26.400 11.567 1.00 94.19 450 GLU A O 1
ATOM 3717 N N . LYS A 1 451 ? 8.113 27.329 11.800 1.00 95.12 451 LYS A N 1
ATOM 3718 C CA . LYS A 1 451 ? 8.261 27.793 13.188 1.00 95.12 451 LYS A CA 1
ATOM 3719 C C . LYS A 1 451 ? 7.427 26.992 14.192 1.00 95.12 451 LYS A C 1
ATOM 3721 O O . LYS A 1 451 ? 7.385 27.365 15.364 1.00 95.12 451 LYS A O 1
ATOM 3726 N N . CYS A 1 452 ? 6.708 25.964 13.745 1.00 95.44 452 CYS A N 1
ATOM 3727 C CA . CYS A 1 452 ? 5.883 25.132 14.620 1.00 95.44 452 CYS A CA 1
ATOM 3728 C C . CYS A 1 452 ? 6.741 24.081 15.333 1.00 95.44 452 CYS A C 1
ATOM 3730 O O . CYS A 1 452 ? 7.583 23.443 14.708 1.00 95.44 452 CYS A O 1
ATOM 3732 N N . SER A 1 453 ? 6.510 23.865 16.623 1.00 94.25 453 SER A N 1
ATOM 3733 C CA . SER A 1 453 ? 7.056 22.702 17.325 1.00 94.25 453 SER A CA 1
ATOM 3734 C C . SER A 1 453 ? 6.324 21.417 16.897 1.00 94.25 453 SER A C 1
ATOM 3736 O O . SER A 1 453 ? 5.218 21.498 16.352 1.00 94.25 453 SER A O 1
ATOM 3738 N N . PRO A 1 454 ? 6.871 20.219 17.175 1.00 92.06 454 PRO A N 1
ATOM 3739 C CA . PRO A 1 454 ? 6.174 18.967 16.888 1.00 92.06 454 PRO A CA 1
ATOM 3740 C C . PRO A 1 454 ? 4.765 18.894 17.497 1.00 92.06 454 PRO A C 1
ATOM 3742 O O . PRO A 1 454 ? 3.831 18.460 16.828 1.00 92.06 454 PRO A O 1
ATOM 3745 N N . ASP A 1 455 ? 4.599 19.336 18.749 1.00 93.75 455 ASP A N 1
ATOM 3746 C CA . ASP A 1 455 ? 3.291 19.348 19.417 1.00 93.75 455 ASP A CA 1
ATOM 3747 C C . ASP A 1 455 ? 2.324 20.316 18.721 1.00 93.75 455 ASP A C 1
ATOM 3749 O O . ASP A 1 455 ? 1.178 19.965 18.470 1.00 93.75 455 ASP A O 1
ATOM 3753 N N . GLU A 1 456 ? 2.796 21.490 18.300 1.00 96.25 456 GLU A N 1
ATOM 3754 C CA . GLU A 1 456 ? 1.959 22.459 17.585 1.00 96.25 456 GLU A CA 1
ATOM 3755 C C . GLU A 1 456 ? 1.519 21.954 16.208 1.00 96.25 456 GLU A C 1
ATOM 3757 O O . GLU A 1 456 ? 0.399 22.239 15.786 1.00 96.25 456 GLU A O 1
ATOM 3762 N N . VAL A 1 457 ? 2.365 21.184 15.513 1.00 96.19 457 VAL A N 1
ATOM 3763 C CA . VAL A 1 457 ? 1.988 20.533 14.249 1.00 96.19 457 VAL A CA 1
ATOM 3764 C C . VAL A 1 457 ? 0.907 19.478 14.488 1.00 96.19 457 VAL A C 1
ATOM 3766 O O . VAL A 1 457 ? -0.066 19.435 13.737 1.00 96.19 457 VAL A O 1
ATOM 3769 N N . ILE A 1 458 ? 1.047 18.650 15.529 1.00 96.31 458 ILE A N 1
ATOM 3770 C CA . ILE A 1 458 ? 0.049 17.632 15.895 1.00 96.31 458 ILE A CA 1
ATOM 3771 C C . ILE A 1 458 ? -1.288 18.295 16.230 1.00 96.31 458 ILE A C 1
ATOM 3773 O O . ILE A 1 458 ? -2.321 17.918 15.676 1.00 96.31 458 ILE A O 1
ATOM 3777 N N . ASP A 1 459 ? -1.268 19.307 17.089 1.00 97.50 459 ASP A N 1
ATOM 3778 C CA . ASP A 1 459 ? -2.474 19.982 17.557 1.00 97.50 459 ASP A CA 1
ATOM 3779 C C . ASP A 1 459 ? -3.169 20.719 16.399 1.00 97.50 459 ASP A C 1
ATOM 3781 O O . ASP A 1 459 ? -4.388 20.632 16.237 1.00 97.50 459 ASP A O 1
ATOM 3785 N N . ALA A 1 460 ? -2.401 21.373 15.521 1.00 97.69 460 ALA A N 1
ATOM 3786 C CA . ALA A 1 460 ? -2.928 22.031 14.328 1.00 97.69 460 ALA A CA 1
ATOM 3787 C C . ALA A 1 460 ? -3.498 21.039 13.300 1.00 97.69 460 ALA A C 1
ATOM 3789 O O . ALA A 1 460 ? -4.556 21.301 12.723 1.00 97.69 460 ALA A O 1
ATOM 3790 N N . ALA A 1 461 ? -2.835 19.899 13.076 1.00 96.69 461 ALA A N 1
ATOM 3791 C CA . ALA A 1 461 ? -3.335 18.841 12.198 1.00 96.69 461 ALA A CA 1
ATOM 3792 C C . ALA A 1 461 ? -4.647 18.246 12.733 1.00 96.69 461 ALA A C 1
ATOM 3794 O O . ALA A 1 461 ? -5.585 18.016 11.966 1.00 96.69 461 ALA A O 1
ATOM 3795 N N . PHE A 1 462 ? -4.738 18.055 14.051 1.00 97.81 462 PHE A N 1
ATOM 3796 C CA . PHE A 1 462 ? -5.956 17.586 14.696 1.00 97.81 462 PHE A CA 1
ATOM 3797 C C . PHE A 1 462 ? -7.092 18.605 14.565 1.00 97.81 462 PHE A C 1
ATOM 3799 O O . PHE A 1 462 ? -8.186 18.244 14.130 1.00 97.81 462 PHE A O 1
ATOM 3806 N N . GLU A 1 463 ? -6.847 19.880 14.885 1.00 97.69 463 GLU A N 1
ATOM 3807 C CA . GLU A 1 463 ? -7.855 20.939 14.754 1.00 97.69 463 GLU A CA 1
ATOM 3808 C C . GLU A 1 463 ? -8.343 21.097 13.315 1.00 97.69 463 GLU A C 1
ATOM 3810 O O . GLU A 1 463 ? -9.542 21.293 13.094 1.00 97.69 463 GLU A O 1
ATOM 3815 N N . TRP A 1 464 ? -7.440 20.966 12.342 1.00 95.31 464 TRP A N 1
ATOM 3816 C CA . TRP A 1 464 ? -7.788 20.943 10.929 1.00 95.31 464 TRP A CA 1
ATOM 3817 C C . TRP A 1 464 ? -8.813 19.842 10.629 1.00 95.31 464 TRP A C 1
ATOM 3819 O O . TRP A 1 464 ? -9.913 20.133 10.142 1.00 95.31 464 TRP A O 1
ATOM 3829 N N . VAL A 1 465 ? -8.483 18.584 10.928 1.00 94.12 465 VAL A N 1
ATOM 3830 C CA . VAL A 1 465 ? -9.380 17.453 10.653 1.00 94.12 465 VAL A CA 1
ATOM 3831 C C . VAL A 1 465 ? -10.680 17.573 11.435 1.00 94.12 465 VAL A C 1
ATOM 3833 O O . VAL A 1 465 ? -11.763 17.332 10.891 1.00 94.12 465 VAL A O 1
ATOM 3836 N N . TRP A 1 466 ? -10.597 17.988 12.698 1.00 95.50 466 TRP A N 1
ATOM 3837 C CA . TRP A 1 466 ? -11.767 18.185 13.535 1.00 95.50 466 TRP A CA 1
ATOM 3838 C C . TRP A 1 466 ? -12.745 19.171 12.892 1.00 95.50 466 TRP A C 1
ATOM 3840 O O . TRP A 1 466 ? -13.925 18.860 12.738 1.00 95.50 466 TRP A O 1
ATOM 3850 N N . ARG A 1 467 ? -12.261 20.341 12.467 1.00 94.31 467 ARG A N 1
ATOM 3851 C CA . ARG A 1 467 ? -13.108 21.439 11.976 1.00 94.31 467 ARG A CA 1
ATOM 3852 C C . ARG A 1 467 ? -13.599 21.249 10.550 1.00 94.31 467 ARG A C 1
ATOM 3854 O O . ARG A 1 467 ? -14.724 21.641 10.253 1.00 94.31 467 ARG A O 1
ATOM 3861 N N . GLU A 1 468 ? -12.795 20.661 9.670 1.00 91.12 468 GLU A N 1
ATOM 3862 C CA . GLU A 1 468 ? -13.144 20.531 8.247 1.00 91.12 468 GLU A CA 1
ATOM 3863 C C . GLU A 1 468 ? -13.799 19.190 7.896 1.00 91.12 468 GLU A C 1
ATOM 3865 O O . GLU A 1 468 ? -14.527 19.083 6.897 1.00 91.12 468 GLU A O 1
ATOM 3870 N N . THR A 1 469 ? -13.576 18.165 8.719 1.00 88.19 469 THR A N 1
ATOM 3871 C CA . THR A 1 469 ? -14.023 16.801 8.430 1.00 88.19 469 THR A CA 1
ATOM 3872 C C . THR A 1 469 ? -14.973 16.269 9.487 1.00 88.19 469 THR A C 1
ATOM 3874 O O . THR A 1 469 ? -16.134 16.020 9.161 1.00 88.19 469 THR A O 1
ATOM 3877 N N . LEU A 1 470 ? -14.514 16.085 10.725 1.00 90.50 470 LEU A N 1
ATOM 3878 C CA . LEU A 1 470 ? -15.289 15.385 11.755 1.00 90.50 470 LEU A CA 1
ATOM 3879 C C . LEU A 1 470 ? -16.523 16.186 12.174 1.00 90.50 470 LEU A C 1
ATOM 3881 O O . LEU A 1 470 ? -17.645 15.732 11.964 1.00 90.50 470 LEU A O 1
ATOM 3885 N N . LEU A 1 471 ? -16.335 17.402 12.688 1.00 91.00 471 LEU A N 1
ATOM 3886 C CA . LEU A 1 471 ? -17.410 18.233 13.227 1.00 91.00 471 LEU A CA 1
ATOM 3887 C C . LEU A 1 471 ? -18.534 18.498 12.206 1.00 91.00 471 LEU A C 1
ATOM 3889 O O . LEU A 1 471 ? -19.696 18.277 12.553 1.00 91.00 471 LEU A O 1
ATOM 3893 N N . PRO A 1 472 ? -18.252 18.879 10.938 1.00 87.81 472 PRO A N 1
ATOM 3894 C CA . PRO A 1 472 ? -19.312 19.066 9.948 1.00 87.81 472 PRO A CA 1
ATOM 3895 C C . PRO A 1 472 ? -20.096 17.785 9.658 1.00 87.81 472 PRO A C 1
ATOM 3897 O O . PRO A 1 472 ? -21.292 17.857 9.393 1.00 87.81 472 PRO A O 1
ATOM 3900 N N . SER A 1 473 ? -19.433 16.627 9.706 1.00 83.38 473 SER A N 1
ATOM 3901 C CA . SER A 1 473 ? -20.066 15.329 9.441 1.00 83.38 473 SER A CA 1
ATOM 3902 C C . SER A 1 473 ? -20.891 14.829 10.627 1.00 83.38 473 SER A C 1
ATOM 3904 O O . SER A 1 473 ? -21.837 14.079 10.429 1.00 83.38 473 SER A O 1
ATOM 3906 N N . LEU A 1 474 ? -20.541 15.245 11.845 1.00 80.00 474 LEU A N 1
ATOM 3907 C CA . LEU A 1 474 ? -21.250 14.880 13.070 1.00 80.00 474 LEU A CA 1
ATOM 3908 C C . LEU A 1 474 ? -22.487 15.758 13.306 1.00 80.00 474 LEU A C 1
ATOM 3910 O O . LEU A 1 474 ? -23.521 15.251 13.723 1.00 80.00 474 LEU A O 1
ATOM 3914 N N . ILE A 1 475 ? -22.400 17.065 13.026 1.00 80.06 475 ILE A N 1
ATOM 3915 C CA . ILE A 1 475 ? -23.505 18.009 13.277 1.00 80.06 475 ILE A CA 1
ATOM 3916 C C . ILE A 1 475 ? -24.536 17.995 12.145 1.00 80.06 475 ILE A C 1
ATOM 3918 O O . ILE A 1 475 ? -25.731 18.159 12.389 1.00 80.06 475 ILE A O 1
ATOM 3922 N N . LYS A 1 476 ? -24.092 17.840 10.893 1.00 72.75 476 LYS A N 1
ATOM 3923 C CA . LYS A 1 476 ? -24.984 17.867 9.736 1.00 72.75 476 LYS A CA 1
ATOM 3924 C C . LYS A 1 476 ? -25.216 16.439 9.248 1.00 72.75 476 LYS A C 1
ATOM 3926 O O . LYS A 1 476 ? -24.263 15.829 8.761 1.00 72.75 476 LYS A O 1
ATOM 3931 N N . PRO A 1 477 ? -26.458 15.920 9.295 1.00 67.94 477 PRO A N 1
ATOM 3932 C CA . PRO A 1 477 ? -26.781 14.650 8.664 1.00 67.94 477 PRO A CA 1
ATOM 3933 C C . PRO A 1 477 ? -26.318 14.689 7.207 1.00 67.94 477 PRO A C 1
ATOM 3935 O O . PRO A 1 477 ? -26.753 15.540 6.425 1.00 67.94 477 PRO A O 1
ATOM 3938 N N . SER A 1 478 ? -25.379 13.814 6.850 1.00 67.56 478 SER A N 1
ATOM 3939 C CA . SER A 1 478 ? -24.927 13.704 5.469 1.00 67.56 478 SER A CA 1
ATOM 3940 C C . SER A 1 478 ? -26.026 13.009 4.676 1.00 67.56 478 SER A C 1
ATOM 3942 O O . SER A 1 478 ? -26.429 11.892 5.017 1.00 67.56 478 SER A O 1
ATOM 3944 N N . SER A 1 479 ? -26.521 13.665 3.624 1.00 76.12 479 SER A N 1
ATOM 3945 C CA . SER A 1 479 ? -27.359 12.990 2.637 1.00 76.12 479 SER A CA 1
ATOM 3946 C C . SER A 1 479 ? -26.598 11.797 2.065 1.00 76.12 479 SER A C 1
ATOM 3948 O O . SER A 1 479 ? -25.368 11.819 1.997 1.00 76.12 479 SER A O 1
ATOM 3950 N N . SER A 1 480 ? -27.324 10.774 1.612 1.00 84.62 480 SER A N 1
ATOM 3951 C CA . SER A 1 480 ? -26.694 9.697 0.846 1.00 84.62 480 SER A CA 1
ATOM 3952 C C . SER A 1 480 ? -25.846 10.303 -0.281 1.00 84.62 480 SER A C 1
ATOM 3954 O O . SER A 1 480 ? -26.300 11.255 -0.925 1.00 84.62 480 SER A O 1
ATOM 3956 N N . PRO A 1 481 ? -24.610 9.822 -0.488 1.00 89.69 481 PRO A N 1
ATOM 3957 C CA . PRO A 1 481 ? -23.741 10.389 -1.504 1.00 89.69 481 PRO A CA 1
ATOM 3958 C C . PRO A 1 481 ? -24.324 10.130 -2.896 1.00 89.69 481 PRO A C 1
ATOM 3960 O O . PRO A 1 481 ? -24.980 9.114 -3.134 1.00 89.69 481 PRO A O 1
ATOM 3963 N N . ASP A 1 482 ? -24.052 11.045 -3.823 1.00 92.31 482 ASP A N 1
ATOM 3964 C CA . ASP A 1 482 ? -24.351 10.840 -5.237 1.00 92.31 482 ASP A CA 1
ATOM 3965 C C . ASP A 1 482 ? -23.454 9.716 -5.772 1.00 92.31 482 ASP A C 1
ATOM 3967 O O . ASP A 1 482 ? -22.231 9.85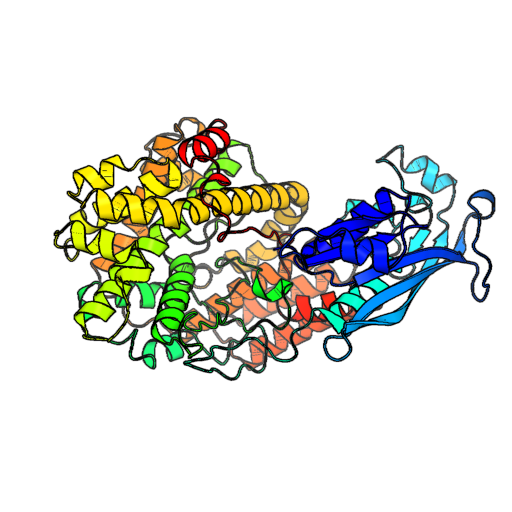1 -5.861 1.00 92.31 482 ASP A O 1
ATOM 3971 N N . GLU A 1 483 ? -24.075 8.588 -6.104 1.00 93.12 483 GLU A N 1
ATOM 3972 C CA . GLU A 1 483 ? -23.393 7.383 -6.572 1.00 93.12 483 GLU A CA 1
ATOM 3973 C C . GLU A 1 483 ? -22.612 7.601 -7.866 1.00 93.12 483 GLU A C 1
ATOM 3975 O O . GLU A 1 483 ? -21.529 7.037 -8.031 1.00 93.12 483 GLU A O 1
ATOM 3980 N N . GLY A 1 484 ? -23.139 8.427 -8.773 1.00 93.44 484 GLY A N 1
ATOM 3981 C CA . GLY A 1 484 ? -22.465 8.766 -10.019 1.00 93.44 484 GLY A CA 1
ATOM 3982 C C . GLY A 1 484 ? -21.201 9.574 -9.747 1.00 93.44 484 GLY A C 1
ATOM 3983 O O . GLY A 1 484 ? -20.144 9.272 -10.302 1.00 93.44 484 GLY A O 1
ATOM 3984 N N . ILE A 1 485 ? -21.274 10.562 -8.850 1.00 92.69 485 ILE A N 1
ATOM 3985 C CA . ILE A 1 485 ? -20.102 11.347 -8.434 1.00 92.69 485 ILE A CA 1
ATOM 3986 C C . ILE A 1 485 ? -19.084 10.468 -7.705 1.00 92.69 485 ILE A C 1
ATOM 3988 O O . ILE A 1 485 ? -17.893 10.559 -8.009 1.00 92.69 485 ILE A O 1
ATOM 3992 N N . ALA A 1 486 ? -19.523 9.612 -6.779 1.00 93.06 486 ALA A N 1
ATOM 3993 C CA . ALA A 1 486 ? -18.642 8.718 -6.030 1.00 93.06 486 ALA A CA 1
ATOM 3994 C C . ALA A 1 486 ? -17.898 7.753 -6.968 1.00 93.06 486 ALA A C 1
ATOM 3996 O O . ALA A 1 486 ? -16.676 7.633 -6.887 1.00 93.06 486 ALA A O 1
ATOM 3997 N N . PHE A 1 487 ? -18.605 7.139 -7.921 1.00 94.88 487 PHE A N 1
ATOM 3998 C CA . PHE A 1 487 ? -18.012 6.279 -8.946 1.00 94.88 487 PHE A CA 1
ATOM 3999 C C . PHE A 1 487 ? -16.955 7.016 -9.785 1.00 94.88 487 PHE A C 1
ATOM 4001 O O . PHE A 1 487 ? -15.815 6.557 -9.888 1.00 94.88 487 PHE A O 1
ATOM 4008 N N . ARG A 1 488 ? -17.294 8.196 -10.327 1.00 94.81 488 ARG A N 1
ATOM 4009 C CA . ARG A 1 488 ? -16.368 9.026 -11.126 1.00 94.81 488 ARG A CA 1
ATOM 4010 C C . ARG A 1 488 ? -15.141 9.446 -10.317 1.00 94.81 488 ARG A C 1
ATOM 4012 O O . ARG A 1 488 ? -14.024 9.387 -10.823 1.00 94.81 488 ARG A O 1
ATOM 4019 N N . THR A 1 489 ? -15.347 9.827 -9.057 1.00 93.50 489 THR A N 1
ATOM 4020 C CA . THR A 1 489 ? -14.283 10.202 -8.112 1.00 93.50 489 THR A CA 1
ATOM 4021 C C . THR A 1 489 ? -13.334 9.033 -7.870 1.00 93.50 489 THR A C 1
ATOM 4023 O O . THR A 1 489 ? -12.117 9.194 -7.970 1.00 93.50 489 THR A O 1
ATOM 4026 N N . GLY A 1 490 ? -13.878 7.842 -7.605 1.00 94.06 490 GLY A N 1
ATOM 4027 C CA . GLY A 1 490 ? -13.083 6.639 -7.376 1.00 94.06 490 GLY A CA 1
ATOM 4028 C C . GLY A 1 490 ? -12.254 6.248 -8.591 1.00 94.06 490 GLY A C 1
ATOM 4029 O O . GLY A 1 490 ? -11.047 6.031 -8.475 1.00 94.06 490 GLY A O 1
ATOM 4030 N N . PHE A 1 491 ? -12.867 6.243 -9.778 1.00 95.69 491 PHE A N 1
ATOM 4031 C CA . PHE A 1 491 ? -12.149 5.933 -11.011 1.00 95.69 491 PHE A CA 1
ATOM 4032 C C . PHE A 1 491 ? -11.080 6.980 -11.350 1.00 95.69 491 PHE A C 1
ATOM 4034 O O . PHE A 1 491 ? -9.973 6.623 -11.756 1.00 95.69 491 PHE A O 1
ATOM 4041 N N . LEU A 1 492 ? -11.363 8.270 -11.143 1.00 95.19 492 LEU A N 1
ATOM 4042 C CA . LEU A 1 492 ? -10.391 9.334 -11.385 1.00 95.19 492 LEU A CA 1
ATOM 4043 C C . LEU A 1 492 ? -9.171 9.203 -10.463 1.00 95.19 492 LEU A C 1
ATOM 4045 O O . LEU A 1 492 ? -8.040 9.287 -10.941 1.00 95.19 492 LEU A O 1
ATOM 4049 N N . LYS A 1 493 ? -9.377 8.950 -9.162 1.00 93.31 493 LYS A N 1
ATOM 4050 C CA . LYS A 1 493 ? -8.288 8.713 -8.193 1.00 93.31 493 LYS A CA 1
ATOM 4051 C C . LYS A 1 493 ? -7.451 7.495 -8.565 1.00 93.31 493 LYS A C 1
ATOM 4053 O O . LYS A 1 493 ? -6.221 7.578 -8.567 1.00 93.31 493 LYS A O 1
ATOM 4058 N N . TYR A 1 494 ? -8.125 6.404 -8.924 1.00 95.50 494 TYR A N 1
ATOM 4059 C CA . TYR A 1 494 ? -7.491 5.191 -9.416 1.00 95.50 494 TYR A CA 1
ATOM 4060 C C . TYR A 1 494 ? -6.587 5.494 -10.613 1.00 95.50 494 TYR A C 1
ATOM 4062 O O . TYR A 1 494 ? -5.385 5.240 -10.549 1.00 95.50 494 TYR A O 1
ATOM 4070 N N . MET A 1 495 ? -7.128 6.115 -11.665 1.00 96.88 495 MET A N 1
ATOM 4071 C CA . MET A 1 495 ? -6.358 6.401 -12.873 1.00 96.88 495 MET A CA 1
ATOM 4072 C C . MET A 1 495 ? -5.221 7.386 -12.623 1.00 96.88 495 MET A C 1
ATOM 4074 O O . MET A 1 495 ? -4.122 7.142 -13.104 1.00 96.88 495 MET A O 1
ATOM 4078 N N . ILE A 1 496 ? -5.425 8.450 -11.837 1.00 95.88 496 ILE A N 1
ATOM 4079 C CA . ILE A 1 496 ? -4.352 9.398 -11.494 1.00 95.88 496 ILE A CA 1
ATOM 4080 C C . ILE A 1 496 ? -3.132 8.660 -10.925 1.00 95.88 496 ILE A C 1
ATOM 4082 O O . ILE A 1 496 ? -2.012 8.949 -11.341 1.00 95.88 496 ILE A O 1
ATOM 4086 N N . ALA A 1 497 ? -3.333 7.696 -10.022 1.00 95.31 497 ALA A N 1
ATOM 4087 C CA . ALA A 1 497 ? -2.239 6.893 -9.479 1.00 95.31 497 ALA A CA 1
ATOM 4088 C C . ALA A 1 497 ? -1.649 5.915 -10.515 1.00 95.31 497 ALA A C 1
ATOM 4090 O O . ALA A 1 497 ? -0.430 5.839 -10.636 1.00 95.31 497 ALA A O 1
ATOM 4091 N N . GLN A 1 498 ? -2.478 5.243 -11.326 1.00 97.56 498 GLN A N 1
ATOM 4092 C CA . GLN A 1 498 ? -1.990 4.357 -12.401 1.00 97.56 498 GLN A CA 1
ATOM 4093 C C . GLN A 1 498 ? -1.094 5.081 -13.411 1.00 97.56 498 GLN A C 1
ATOM 4095 O O . GLN A 1 498 ? -0.138 4.498 -13.922 1.00 97.56 498 GLN A O 1
ATOM 4100 N N . LEU A 1 499 ? -1.373 6.361 -13.687 1.00 97.88 499 LEU A N 1
ATOM 4101 C CA . LEU A 1 499 ? -0.598 7.165 -14.631 1.00 97.88 499 LEU A CA 1
ATOM 4102 C C . LEU A 1 499 ? 0.859 7.398 -14.187 1.00 97.88 499 LEU A C 1
ATOM 4104 O O . LEU A 1 499 ? 1.663 7.819 -15.019 1.00 97.88 499 LEU A O 1
ATOM 4108 N N . TYR A 1 500 ? 1.228 7.087 -12.935 1.00 97.12 500 TYR A N 1
ATOM 4109 C CA . TYR A 1 500 ? 2.617 7.153 -12.464 1.00 97.12 500 TYR A CA 1
ATOM 4110 C C . TYR A 1 500 ? 3.563 6.282 -13.299 1.00 97.12 500 TYR A C 1
ATOM 4112 O O . TYR A 1 500 ? 4.709 6.663 -13.542 1.00 97.12 500 TYR A O 1
ATOM 4120 N N . ILE A 1 501 ? 3.064 5.166 -13.843 1.00 97.44 501 ILE A N 1
ATOM 4121 C CA . ILE A 1 501 ? 3.861 4.257 -14.672 1.00 97.44 501 ILE A CA 1
ATOM 4122 C C . ILE A 1 501 ? 4.506 4.957 -15.877 1.00 97.44 501 ILE A C 1
ATOM 4124 O O . ILE A 1 501 ? 5.632 4.640 -16.248 1.00 97.44 501 ILE A O 1
ATOM 4128 N N . PHE A 1 502 ? 3.840 5.953 -16.467 1.00 97.81 502 PHE A N 1
ATOM 4129 C CA . PHE A 1 502 ? 4.360 6.676 -17.630 1.00 97.81 502 PHE A CA 1
ATOM 4130 C C . PHE A 1 502 ? 5.553 7.576 -17.288 1.00 97.81 502 PHE A C 1
ATOM 4132 O O . PHE A 1 502 ? 6.329 7.937 -18.171 1.00 97.81 502 PHE A O 1
ATOM 4139 N N . ASP A 1 503 ? 5.700 7.951 -16.018 1.00 95.69 503 ASP A N 1
ATOM 4140 C CA . ASP A 1 503 ? 6.801 8.773 -15.522 1.00 95.69 503 ASP A CA 1
ATOM 4141 C C . ASP A 1 503 ? 7.977 7.932 -14.997 1.00 95.69 503 ASP A C 1
ATOM 4143 O O . ASP A 1 503 ? 9.122 8.405 -15.039 1.00 95.69 503 ASP A O 1
ATOM 4147 N N . VAL A 1 504 ? 7.705 6.684 -14.591 1.00 94.62 504 VAL A N 1
ATOM 4148 C CA . VAL A 1 504 ? 8.704 5.638 -14.306 1.00 94.62 504 VAL A CA 1
ATOM 4149 C C . VAL A 1 504 ? 9.317 5.111 -15.610 1.00 94.62 504 VAL A C 1
ATOM 4151 O O . VAL A 1 504 ? 10.535 5.116 -15.777 1.00 94.62 504 VAL A O 1
ATOM 4154 N N . PHE A 1 505 ? 8.484 4.752 -16.589 1.00 95.62 505 PHE A N 1
ATOM 4155 C CA . PHE A 1 505 ? 8.905 4.227 -17.896 1.00 95.62 505 PHE A CA 1
ATOM 4156 C C . PHE A 1 505 ? 8.974 5.315 -18.977 1.00 95.62 505 PHE A C 1
ATOM 4158 O O . PHE A 1 505 ? 8.674 5.080 -20.145 1.00 95.62 505 PHE A O 1
ATOM 4165 N N . ASN A 1 506 ? 9.390 6.527 -18.605 1.00 94.25 506 ASN A N 1
ATOM 4166 C CA . ASN A 1 506 ? 9.426 7.680 -19.513 1.00 94.25 506 ASN A CA 1
ATOM 4167 C C . ASN A 1 506 ? 10.449 7.569 -20.661 1.00 94.25 506 ASN A C 1
ATOM 4169 O O . ASN A 1 506 ? 10.421 8.382 -21.581 1.00 94.25 506 ASN A O 1
ATOM 4173 N N . PHE A 1 507 ? 11.354 6.589 -20.601 1.00 92.62 507 PHE A N 1
ATOM 4174 C CA . PHE A 1 507 ? 12.303 6.261 -21.667 1.00 92.62 507 PHE A CA 1
ATOM 4175 C C . PHE A 1 507 ? 11.652 5.463 -22.803 1.00 92.62 507 PHE A C 1
ATOM 4177 O O . PHE A 1 507 ? 12.248 5.309 -23.866 1.00 92.62 507 PHE A O 1
ATOM 4184 N N . VAL A 1 508 ? 10.433 4.963 -22.590 1.00 95.19 508 VAL A N 1
ATOM 4185 C CA . VAL A 1 508 ? 9.649 4.274 -23.609 1.00 95.19 508 VAL A CA 1
ATOM 4186 C C . VAL A 1 508 ? 8.936 5.319 -24.479 1.00 95.19 508 VAL A C 1
ATOM 4188 O O . VAL A 1 508 ? 8.138 6.092 -23.940 1.00 95.19 508 VAL A O 1
ATOM 4191 N N . PRO A 1 509 ? 9.177 5.366 -25.806 1.00 94.50 509 PRO A N 1
ATOM 4192 C CA . PRO A 1 509 ? 8.696 6.455 -26.667 1.00 94.50 509 PRO A CA 1
ATOM 4193 C C . PRO A 1 509 ? 7.179 6.695 -26.615 1.00 94.50 509 PRO A C 1
ATOM 4195 O O . PRO A 1 509 ? 6.709 7.831 -26.679 1.00 94.50 509 PRO A O 1
ATOM 4198 N N . GLU A 1 510 ? 6.396 5.630 -26.464 1.00 96.94 510 GLU A N 1
ATOM 4199 C CA . GLU A 1 510 ? 4.936 5.666 -26.455 1.00 96.94 510 GLU A CA 1
ATOM 4200 C C . GLU A 1 510 ? 4.355 6.239 -25.157 1.00 96.94 510 GLU A C 1
ATOM 4202 O O . GLU A 1 510 ? 3.195 6.662 -25.149 1.00 96.94 510 GLU A O 1
ATOM 4207 N N . ALA A 1 511 ? 5.131 6.299 -24.068 1.00 97.06 511 ALA A N 1
ATOM 4208 C CA . ALA A 1 511 ? 4.625 6.656 -22.744 1.00 97.06 511 ALA A CA 1
ATOM 4209 C C . ALA A 1 511 ? 3.903 8.016 -22.740 1.00 97.06 511 ALA A C 1
ATOM 4211 O O . ALA A 1 511 ? 2.800 8.155 -22.204 1.00 97.06 511 ALA A O 1
ATOM 4212 N N . ALA A 1 512 ? 4.485 9.018 -23.406 1.00 97.25 512 ALA A N 1
ATOM 4213 C CA . ALA A 1 512 ? 3.897 10.352 -23.500 1.00 97.25 512 ALA A CA 1
ATOM 4214 C C . ALA A 1 512 ? 2.576 10.364 -24.290 1.00 97.25 512 ALA A C 1
ATOM 4216 O O . ALA A 1 512 ? 1.625 11.040 -23.884 1.00 97.25 512 ALA A O 1
ATOM 4217 N N . LEU A 1 513 ? 2.500 9.605 -25.390 1.00 97.94 513 LEU A N 1
ATOM 4218 C CA . LEU A 1 513 ? 1.310 9.510 -26.236 1.00 97.94 513 LEU A CA 1
ATOM 4219 C C . LEU A 1 513 ? 0.150 8.857 -25.479 1.00 97.94 513 LEU A C 1
ATOM 4221 O O . LEU A 1 513 ? -0.949 9.416 -25.445 1.00 97.94 513 LEU A O 1
ATOM 4225 N N . TYR A 1 514 ? 0.392 7.702 -24.855 1.00 98.56 514 TYR A N 1
ATOM 4226 C CA . TYR A 1 514 ? -0.645 6.964 -24.134 1.00 98.56 514 TYR A CA 1
ATOM 4227 C C . TYR A 1 514 ? -1.195 7.768 -22.961 1.00 98.56 514 TYR A C 1
ATOM 4229 O O . TYR A 1 514 ? -2.410 7.957 -22.864 1.00 98.56 514 TYR A O 1
ATOM 4237 N N . ARG A 1 515 ? -0.310 8.339 -22.136 1.00 98.31 515 ARG A N 1
ATOM 4238 C CA . ARG A 1 515 ? -0.706 9.219 -21.033 1.00 98.31 515 ARG A CA 1
ATOM 4239 C C . ARG A 1 515 ? -1.585 10.369 -21.512 1.00 98.31 515 ARG A C 1
ATOM 4241 O O . ARG A 1 515 ? -2.652 10.596 -20.946 1.00 98.31 515 ARG A O 1
ATOM 4248 N N . LYS A 1 516 ? -1.162 11.083 -22.564 1.00 98.19 516 LYS A N 1
ATOM 4249 C CA . LYS A 1 516 ? -1.921 12.217 -23.108 1.00 98.19 516 LYS A CA 1
ATOM 4250 C C . LYS A 1 516 ? -3.321 11.787 -23.550 1.00 98.19 516 LYS A C 1
ATOM 4252 O O . LYS A 1 516 ? -4.291 12.446 -23.195 1.00 98.19 516 LYS A O 1
ATOM 4257 N N . ARG A 1 517 ? -3.438 10.677 -24.286 1.00 98.50 517 ARG A N 1
ATOM 4258 C CA . ARG A 1 517 ? -4.730 10.170 -24.778 1.00 98.50 517 ARG A CA 1
ATOM 4259 C C . ARG A 1 517 ? -5.666 9.758 -23.643 1.00 98.50 517 ARG A C 1
ATOM 4261 O O . ARG A 1 517 ? -6.841 10.103 -23.701 1.00 98.50 517 ARG A O 1
ATOM 4268 N N . ILE A 1 518 ? -5.148 9.103 -22.600 1.00 98.50 518 ILE A N 1
ATOM 4269 C CA . ILE A 1 518 ? -5.935 8.759 -21.406 1.00 98.50 518 ILE A CA 1
ATOM 4270 C C . ILE A 1 518 ? -6.434 10.029 -20.709 1.00 98.50 518 ILE A C 1
ATOM 4272 O O . ILE A 1 518 ? -7.623 10.139 -20.414 1.00 98.50 518 ILE A O 1
ATOM 4276 N N . ILE A 1 519 ? -5.549 11.005 -20.478 1.00 98.19 519 ILE A N 1
ATOM 4277 C CA . ILE A 1 519 ? -5.910 12.276 -19.838 1.00 98.19 519 ILE A CA 1
ATOM 4278 C C . ILE A 1 519 ? -6.983 13.009 -20.648 1.00 98.19 519 ILE A C 1
ATOM 4280 O O . ILE A 1 519 ? -7.993 13.424 -20.082 1.00 98.19 519 ILE A O 1
ATOM 4284 N N . ASP A 1 520 ? -6.783 13.160 -21.957 1.00 97.75 520 ASP A N 1
ATOM 4285 C CA . ASP A 1 520 ? -7.723 13.859 -22.836 1.00 97.75 520 ASP A CA 1
ATOM 4286 C C . ASP A 1 520 ? -9.091 13.162 -22.848 1.00 97.75 520 ASP A C 1
ATOM 4288 O O . ASP A 1 520 ? -10.121 13.825 -22.720 1.00 97.75 520 ASP A O 1
ATOM 4292 N N . TYR A 1 521 ? -9.108 11.826 -22.925 1.00 98.00 521 TYR A N 1
ATOM 4293 C CA . TYR A 1 521 ? -10.340 11.041 -22.906 1.00 98.00 521 TYR A CA 1
ATOM 4294 C C . TYR A 1 521 ? -11.098 11.194 -21.585 1.00 98.00 521 TYR A C 1
ATOM 4296 O O . TYR A 1 521 ? -12.297 11.470 -21.599 1.00 98.00 521 TYR A O 1
ATOM 4304 N N . ILE A 1 522 ? -10.415 11.052 -20.442 1.00 97.06 522 ILE A N 1
ATOM 4305 C CA . ILE A 1 522 ? -11.045 11.209 -19.125 1.00 97.06 522 ILE A CA 1
ATOM 4306 C C . ILE A 1 522 ? -11.608 12.623 -18.988 1.00 97.06 522 ILE A C 1
ATOM 4308 O O . ILE A 1 522 ? -12.758 12.774 -18.598 1.00 97.06 522 ILE A O 1
ATOM 4312 N N . ARG A 1 523 ? -10.854 13.665 -19.359 1.00 95.38 523 ARG A N 1
ATOM 4313 C CA . ARG A 1 523 ? -11.331 15.056 -19.271 1.00 95.38 523 ARG A CA 1
ATOM 4314 C C . ARG A 1 523 ? -12.575 15.311 -20.113 1.00 95.38 523 ARG A C 1
ATOM 4316 O O . ARG A 1 523 ? -13.464 16.015 -19.652 1.00 95.38 523 ARG A O 1
ATOM 4323 N N . ALA A 1 524 ? -12.631 14.752 -21.318 1.00 95.62 524 ALA A N 1
ATOM 4324 C CA . ALA A 1 524 ? -13.768 14.926 -22.215 1.00 95.62 524 ALA A CA 1
ATOM 4325 C C . ALA A 1 524 ? -15.025 14.168 -21.751 1.00 95.62 524 ALA A C 1
ATOM 4327 O O . ALA A 1 524 ? -16.130 14.567 -22.101 1.00 95.62 524 ALA A O 1
ATOM 4328 N N . ASN A 1 525 ? -14.863 13.093 -20.971 1.00 95.69 525 ASN A N 1
ATOM 4329 C CA . ASN A 1 525 ? -15.952 12.174 -20.633 1.00 95.69 525 ASN A CA 1
ATOM 4330 C C . ASN A 1 525 ? -16.218 12.043 -19.126 1.00 95.69 525 ASN A C 1
ATOM 4332 O O . ASN A 1 525 ? -17.051 11.234 -18.739 1.00 95.69 525 ASN A O 1
ATOM 4336 N N . ILE A 1 526 ? -15.537 12.781 -18.242 1.00 94.00 526 ILE A N 1
ATOM 4337 C CA . ILE A 1 526 ? -15.626 12.533 -16.790 1.00 94.00 526 ILE A CA 1
ATOM 4338 C C . ILE A 1 526 ? -17.053 12.670 -16.250 1.00 94.00 526 ILE A C 1
ATOM 4340 O O . ILE A 1 526 ? -17.429 11.892 -15.379 1.00 94.00 526 ILE A O 1
ATOM 4344 N N . ASP A 1 527 ? -17.861 13.582 -16.795 1.00 93.25 527 ASP A N 1
ATOM 4345 C CA . ASP A 1 527 ? -19.258 13.814 -16.396 1.00 93.25 527 ASP A CA 1
ATOM 4346 C C . ASP A 1 527 ? -20.252 12.802 -16.992 1.00 93.25 527 ASP A C 1
ATOM 4348 O O . ASP A 1 527 ? -21.374 12.688 -16.501 1.00 93.25 527 ASP A O 1
ATOM 4352 N N . SER A 1 528 ? -19.844 12.018 -17.998 1.00 93.50 528 SER A N 1
ATOM 4353 C CA . SER A 1 528 ? -20.656 10.980 -18.657 1.00 93.50 528 SER A CA 1
ATOM 4354 C C . SER A 1 528 ? -20.089 9.556 -18.543 1.00 93.50 528 SER A C 1
ATOM 4356 O O . SER A 1 528 ? -20.772 8.609 -18.906 1.00 93.50 528 SER A O 1
ATOM 4358 N N . LEU A 1 529 ? -18.899 9.390 -17.954 1.00 93.81 529 LEU A N 1
ATOM 4359 C CA . LEU A 1 529 ? -18.229 8.133 -17.614 1.00 93.81 529 LEU A CA 1
ATOM 4360 C C . LEU A 1 529 ? -19.190 7.058 -17.077 1.00 93.81 529 LEU A C 1
ATOM 4362 O O . LEU A 1 529 ? -19.846 7.245 -16.051 1.00 93.81 529 LEU A O 1
ATOM 4366 N N . THR A 1 530 ? -19.200 5.926 -17.766 1.00 94.81 530 THR A N 1
ATOM 4367 C CA . THR A 1 530 ? -19.883 4.675 -17.427 1.00 94.81 530 THR A CA 1
ATOM 4368 C C . THR A 1 530 ? -18.859 3.560 -17.189 1.00 94.81 530 THR A C 1
ATOM 4370 O O . THR A 1 530 ? -17.657 3.758 -17.390 1.00 94.81 530 THR A O 1
ATOM 4373 N N . LEU A 1 531 ? -19.319 2.367 -16.799 1.00 94.69 531 LEU A N 1
ATOM 4374 C CA . LEU A 1 531 ? -18.461 1.179 -16.710 1.00 94.69 531 LEU A CA 1
ATOM 4375 C C . LEU A 1 531 ? -17.817 0.817 -18.060 1.00 94.69 531 LEU A C 1
ATOM 4377 O O . LEU A 1 531 ? -16.638 0.474 -18.089 1.00 94.69 531 LEU A O 1
ATOM 4381 N N . ASP A 1 532 ? -18.525 0.985 -19.177 1.00 95.56 532 ASP A N 1
ATOM 4382 C CA . ASP A 1 532 ? -17.954 0.731 -20.506 1.00 95.56 532 ASP A CA 1
ATOM 4383 C C . ASP A 1 532 ? -16.810 1.704 -20.809 1.00 95.56 532 ASP A C 1
ATOM 4385 O O . ASP A 1 532 ? -15.754 1.310 -21.304 1.00 95.56 532 ASP A O 1
ATOM 4389 N N . ASN A 1 533 ? -16.962 2.982 -20.438 1.00 94.94 533 ASN A N 1
ATOM 4390 C CA . ASN A 1 533 ? -15.882 3.957 -20.595 1.00 94.94 533 ASN A CA 1
ATOM 4391 C C . ASN A 1 533 ? -14.670 3.624 -19.709 1.00 94.94 533 ASN A C 1
ATOM 4393 O O . ASN A 1 533 ? -13.537 3.853 -20.133 1.00 94.94 533 ASN A O 1
ATOM 4397 N N . VAL A 1 534 ? -14.893 3.087 -18.503 1.00 95.19 534 VAL A N 1
ATOM 4398 C CA . VAL A 1 534 ? -13.824 2.596 -17.616 1.00 95.19 534 VAL A CA 1
ATOM 4399 C C . VAL A 1 534 ? -13.039 1.472 -18.285 1.00 95.19 534 VAL A C 1
ATOM 4401 O O . VAL A 1 534 ? -11.807 1.523 -18.314 1.00 95.19 534 VAL A O 1
ATOM 4404 N N . GLU A 1 535 ? -13.726 0.488 -18.863 1.00 95.81 535 GLU A N 1
ATOM 4405 C CA . GLU A 1 535 ? -13.069 -0.637 -19.531 1.00 95.81 535 GLU A CA 1
ATOM 4406 C C . GLU A 1 535 ? -12.333 -0.205 -20.808 1.00 95.81 535 GLU A C 1
ATOM 4408 O O . GLU A 1 535 ? -11.238 -0.702 -21.058 1.00 95.81 535 GLU A O 1
ATOM 4413 N N . VAL A 1 536 ? -12.837 0.787 -21.555 1.00 97.12 536 VAL A N 1
ATOM 4414 C CA . VAL A 1 536 ? -12.110 1.389 -22.694 1.00 97.12 536 VAL A CA 1
ATOM 4415 C C . VAL A 1 536 ? -10.783 2.009 -22.247 1.00 97.12 536 VAL A C 1
ATOM 4417 O O . VAL A 1 536 ? -9.739 1.742 -22.846 1.00 97.12 536 VAL A O 1
ATOM 4420 N N . VAL A 1 537 ? -10.793 2.812 -21.177 1.00 98.00 537 VAL A N 1
ATOM 4421 C CA . VAL A 1 537 ? -9.569 3.438 -20.646 1.00 98.00 537 VAL A CA 1
ATOM 4422 C C . VAL A 1 537 ? -8.591 2.381 -20.134 1.00 98.00 537 VAL A C 1
ATOM 4424 O O . VAL A 1 537 ? -7.395 2.471 -20.412 1.00 98.00 537 VAL A O 1
ATOM 4427 N N . ARG A 1 538 ? -9.085 1.364 -19.420 1.00 97.38 538 ARG A N 1
ATOM 4428 C CA . ARG A 1 538 ? -8.267 0.248 -18.926 1.00 97.38 538 ARG A CA 1
ATOM 4429 C C . ARG A 1 538 ? -7.660 -0.572 -20.055 1.00 97.38 538 ARG A C 1
ATOM 4431 O O . ARG A 1 538 ? -6.477 -0.876 -19.987 1.00 97.38 538 ARG A O 1
ATOM 4438 N N . ALA A 1 539 ? -8.425 -0.888 -21.097 1.00 97.94 539 ALA A N 1
ATOM 4439 C CA . ALA A 1 539 ? -7.923 -1.614 -22.258 1.00 97.94 539 ALA A CA 1
ATOM 4440 C C . ALA A 1 539 ? -6.811 -0.827 -22.966 1.00 97.94 539 ALA A C 1
ATOM 4442 O O . ALA A 1 539 ? -5.774 -1.390 -23.305 1.00 97.94 539 ALA A O 1
ATOM 4443 N N . TYR A 1 540 ? -6.985 0.488 -23.123 1.00 98.50 540 TYR A N 1
ATOM 4444 C CA . TYR A 1 540 ? -5.961 1.348 -23.716 1.00 98.50 540 TYR A CA 1
ATOM 4445 C C . TYR A 1 540 ? -4.708 1.472 -22.830 1.00 98.50 540 TYR A C 1
ATOM 4447 O O . TYR A 1 540 ? -3.587 1.465 -23.329 1.00 98.50 540 TYR A O 1
ATOM 4455 N N . TYR A 1 541 ? -4.873 1.535 -21.506 1.00 98.69 541 TYR A N 1
ATOM 4456 C CA . TYR A 1 541 ? -3.761 1.457 -20.553 1.00 98.69 541 TYR A CA 1
ATOM 4457 C C . TYR A 1 541 ? -3.035 0.102 -20.620 1.00 98.69 541 TYR A C 1
ATOM 4459 O O . TYR A 1 541 ? -1.807 0.064 -20.642 1.00 98.69 541 TYR A O 1
ATOM 4467 N N . HIS A 1 542 ? -3.777 -1.002 -20.719 1.00 98.31 542 HIS A N 1
ATOM 4468 C CA . HIS A 1 542 ? -3.226 -2.354 -20.797 1.00 98.31 542 HIS A CA 1
ATOM 4469 C C . HIS A 1 542 ? -2.369 -2.563 -22.052 1.00 98.31 542 HIS A C 1
ATOM 4471 O O . HIS A 1 542 ? -1.302 -3.154 -21.947 1.00 98.31 542 HIS A O 1
ATOM 4477 N N . GLN A 1 543 ? -2.743 -1.982 -23.197 1.00 98.50 543 GLN A N 1
ATOM 4478 C CA . GLN A 1 543 ? -1.900 -2.003 -24.404 1.00 98.50 543 GLN A CA 1
ATOM 4479 C C . GLN A 1 543 ? -0.506 -1.406 -24.157 1.00 98.50 543 GLN A C 1
ATOM 4481 O O . GLN A 1 543 ? 0.493 -1.919 -24.656 1.00 98.50 543 GLN A O 1
ATOM 4486 N N . PHE A 1 544 ? -0.400 -0.349 -23.342 1.00 98.62 544 PHE A N 1
ATOM 4487 C CA . PHE A 1 544 ? 0.910 0.173 -22.950 1.00 98.62 544 PHE A CA 1
ATOM 4488 C C . PHE A 1 544 ? 1.686 -0.816 -22.070 1.00 98.62 544 PHE A C 1
ATOM 4490 O O . PHE A 1 544 ? 2.894 -0.962 -22.239 1.00 98.62 544 PHE A O 1
ATOM 4497 N N . LEU A 1 545 ? 1.015 -1.531 -21.164 1.00 98.56 545 LEU A N 1
ATOM 4498 C CA . LEU A 1 545 ? 1.665 -2.573 -20.366 1.00 98.56 545 LEU A CA 1
ATOM 4499 C C . LEU A 1 545 ? 2.158 -3.742 -21.228 1.00 98.56 545 LEU A C 1
ATOM 4501 O O . LEU A 1 545 ? 3.254 -4.243 -20.997 1.00 98.56 545 LEU A O 1
ATOM 4505 N N . GLU A 1 546 ? 1.391 -4.148 -22.240 1.00 98.38 546 GLU A N 1
ATOM 4506 C CA . GLU A 1 546 ? 1.802 -5.168 -23.212 1.00 98.38 546 GLU A CA 1
ATOM 4507 C C . GLU A 1 546 ? 3.043 -4.719 -23.996 1.00 98.38 546 GLU A C 1
ATOM 4509 O O . GLU A 1 546 ? 3.956 -5.513 -24.213 1.00 98.38 546 GLU A O 1
ATOM 4514 N N . ILE A 1 547 ? 3.131 -3.429 -24.342 1.00 97.94 547 ILE A N 1
ATOM 4515 C CA . ILE A 1 547 ? 4.333 -2.829 -24.936 1.00 97.94 547 ILE A CA 1
ATOM 4516 C C . ILE A 1 547 ? 5.530 -2.911 -23.974 1.00 97.94 547 ILE A C 1
ATOM 4518 O O . ILE A 1 547 ? 6.631 -3.262 -24.402 1.00 97.94 547 ILE A O 1
ATOM 4522 N N . LEU A 1 548 ? 5.344 -2.599 -22.686 1.00 97.50 548 LEU A N 1
ATOM 4523 C CA . LEU A 1 548 ? 6.411 -2.724 -21.685 1.00 97.50 548 LEU A CA 1
ATOM 4524 C C . LEU A 1 548 ? 6.877 -4.178 -21.539 1.00 97.50 548 LEU A C 1
ATOM 4526 O O . LEU A 1 548 ? 8.080 -4.433 -21.507 1.00 97.50 548 LEU A O 1
ATOM 4530 N N . ALA A 1 549 ? 5.942 -5.126 -21.479 1.00 96.19 549 ALA A N 1
ATOM 4531 C CA . ALA A 1 549 ? 6.248 -6.548 -21.370 1.00 96.19 549 ALA A CA 1
ATOM 4532 C C . ALA A 1 549 ? 6.965 -7.067 -22.627 1.00 96.19 549 ALA A C 1
ATOM 4534 O O . ALA A 1 549 ? 7.972 -7.756 -22.515 1.00 96.19 549 ALA A O 1
ATOM 4535 N N . GLY A 1 550 ? 6.513 -6.676 -23.823 1.00 94.62 550 GLY A N 1
ATOM 4536 C CA . GLY A 1 550 ? 7.144 -7.046 -25.096 1.00 94.62 550 GLY A CA 1
ATOM 4537 C C . GLY A 1 550 ? 8.540 -6.448 -25.310 1.00 94.62 550 GLY A C 1
ATOM 4538 O O . GLY A 1 550 ? 9.269 -6.899 -26.191 1.00 94.62 550 GLY A O 1
ATOM 4539 N N . ARG A 1 551 ? 8.920 -5.446 -24.510 1.00 93.81 551 ARG A N 1
ATOM 4540 C CA . ARG A 1 551 ? 10.263 -4.845 -24.472 1.00 93.81 551 ARG A CA 1
ATOM 4541 C C . ARG A 1 551 ? 11.121 -5.332 -23.310 1.00 93.81 551 ARG A C 1
ATOM 4543 O O . ARG A 1 551 ? 12.169 -4.741 -23.062 1.00 93.81 551 ARG A O 1
ATOM 4550 N N . ASP A 1 552 ? 10.673 -6.348 -22.575 1.00 91.12 552 ASP A N 1
ATOM 4551 C CA . ASP A 1 552 ? 11.337 -6.821 -21.358 1.00 91.12 552 ASP A CA 1
ATOM 4552 C C . ASP A 1 552 ? 11.613 -5.673 -20.361 1.00 91.12 552 ASP A C 1
ATOM 4554 O O . ASP A 1 552 ? 12.633 -5.644 -19.673 1.00 91.12 552 ASP A O 1
ATOM 4558 N N . ALA A 1 553 ? 10.716 -4.682 -20.299 1.00 93.94 553 ALA A N 1
ATOM 4559 C CA . ALA A 1 553 ? 10.783 -3.601 -19.314 1.00 93.94 553 ALA A CA 1
ATOM 4560 C C . ALA A 1 553 ? 10.055 -3.974 -18.012 1.00 93.94 553 ALA A C 1
ATOM 4562 O O . ALA A 1 553 ? 10.342 -3.409 -16.960 1.00 93.94 553 ALA A O 1
ATOM 4563 N N . ILE A 1 554 ? 9.115 -4.924 -18.081 1.00 95.94 554 ILE A N 1
ATOM 4564 C CA . ILE A 1 554 ? 8.391 -5.488 -16.936 1.00 95.94 554 ILE A CA 1
ATOM 4565 C C . ILE A 1 554 ? 8.236 -7.002 -17.107 1.00 95.94 554 ILE A C 1
ATOM 4567 O O . ILE A 1 554 ? 8.227 -7.512 -18.227 1.00 95.94 554 ILE A O 1
ATOM 4571 N N . THR A 1 555 ? 8.072 -7.730 -16.003 1.00 94.50 555 THR A N 1
ATOM 4572 C CA . THR A 1 555 ? 7.765 -9.166 -16.060 1.00 94.50 555 THR A CA 1
ATOM 4573 C C . THR A 1 555 ? 6.299 -9.417 -16.411 1.00 94.50 555 THR A C 1
ATOM 4575 O O . THR A 1 555 ? 5.441 -8.551 -16.256 1.00 94.50 555 THR A O 1
ATOM 4578 N N . ALA A 1 556 ? 5.960 -10.650 -16.792 1.00 91.88 556 ALA A N 1
ATOM 4579 C CA . ALA A 1 556 ? 4.555 -11.038 -16.930 1.00 91.88 556 ALA A CA 1
ATOM 4580 C C . ALA A 1 556 ? 3.797 -11.082 -15.578 1.00 91.88 556 ALA A C 1
ATOM 4582 O O . ALA A 1 556 ? 2.571 -11.006 -15.566 1.00 91.88 556 ALA A O 1
ATOM 4583 N N . GLU A 1 557 ? 4.495 -11.176 -14.436 1.00 91.62 557 GLU A N 1
ATOM 4584 C CA . GLU A 1 557 ? 3.860 -10.971 -13.124 1.00 91.62 557 GLU A CA 1
ATOM 4585 C C . GLU A 1 557 ? 3.517 -9.491 -12.922 1.00 91.62 557 GLU A C 1
ATOM 4587 O O . GLU A 1 557 ? 2.396 -9.165 -12.535 1.00 91.62 557 GLU A O 1
ATOM 4592 N N . ASP A 1 558 ? 4.456 -8.598 -13.233 1.00 94.88 558 ASP A N 1
ATOM 4593 C CA . ASP A 1 558 ? 4.239 -7.156 -13.166 1.00 94.88 558 ASP A CA 1
ATOM 4594 C C . ASP A 1 558 ? 3.134 -6.709 -14.125 1.00 94.88 558 ASP A C 1
ATOM 4596 O O . ASP A 1 558 ? 2.303 -5.908 -13.729 1.00 94.88 558 ASP A O 1
ATOM 4600 N N . LEU A 1 559 ? 3.041 -7.272 -15.335 1.00 95.75 559 LEU A N 1
ATOM 4601 C CA . LEU A 1 559 ? 1.913 -7.042 -16.246 1.00 95.75 559 LEU A CA 1
ATOM 4602 C C . LEU A 1 559 ? 0.568 -7.359 -15.570 1.00 95.75 559 LEU A C 1
ATOM 4604 O O . LEU A 1 559 ? -0.348 -6.532 -15.586 1.00 95.75 559 LEU A O 1
ATOM 4608 N N . SER A 1 560 ? 0.458 -8.531 -14.931 1.00 92.88 560 SER A N 1
ATOM 4609 C CA . SER A 1 560 ? -0.755 -8.931 -14.207 1.00 92.88 560 SER A CA 1
ATOM 4610 C C . SER A 1 560 ? -1.057 -7.996 -13.036 1.00 92.88 560 SER A C 1
ATOM 4612 O O . SER A 1 560 ? -2.217 -7.654 -12.821 1.00 92.88 560 SER A O 1
ATOM 4614 N N . LEU A 1 561 ? -0.035 -7.593 -12.278 1.00 94.06 561 LEU A N 1
ATOM 4615 C CA . LEU A 1 561 ? -0.187 -6.682 -11.149 1.00 94.06 561 LEU A CA 1
ATOM 4616 C C . LEU A 1 561 ? -0.592 -5.283 -11.621 1.00 94.06 561 LEU A C 1
ATOM 4618 O O . LEU A 1 561 ? -1.576 -4.746 -11.132 1.00 94.06 561 LEU A O 1
ATOM 4622 N N . TYR A 1 562 ? 0.141 -4.694 -12.565 1.00 96.81 562 TYR A N 1
ATOM 4623 C CA . TYR A 1 562 ? -0.008 -3.303 -13.001 1.00 96.81 562 TYR A CA 1
ATOM 4624 C C . TYR A 1 562 ? -1.308 -3.066 -13.759 1.00 96.81 562 TYR A C 1
ATOM 4626 O O . TYR A 1 562 ? -1.856 -1.973 -13.675 1.00 96.81 562 TYR A O 1
ATOM 4634 N N . THR A 1 563 ? -1.865 -4.099 -14.399 1.00 95.69 563 THR A N 1
ATOM 4635 C CA . THR A 1 563 ? -3.228 -4.052 -14.961 1.00 95.69 563 THR A CA 1
ATOM 4636 C C . THR A 1 563 ? -4.268 -3.693 -13.897 1.00 95.69 563 THR A C 1
ATOM 4638 O O . THR A 1 563 ? -5.262 -3.026 -14.180 1.00 95.69 563 THR A O 1
ATOM 4641 N N . GLU A 1 564 ? -4.029 -4.109 -12.654 1.00 94.88 564 GLU A N 1
ATOM 4642 C CA . GLU A 1 564 ? -4.918 -3.868 -11.527 1.00 94.88 564 GLU A CA 1
ATOM 4643 C C . GLU A 1 564 ? -4.435 -2.678 -10.698 1.00 94.88 564 GLU A C 1
ATOM 4645 O O . GLU A 1 564 ? -5.188 -1.732 -10.490 1.00 94.88 564 GLU A O 1
ATOM 4650 N N . VAL A 1 565 ? -3.178 -2.688 -10.252 1.00 94.88 565 VAL A N 1
ATOM 4651 C CA . VAL A 1 565 ? -2.561 -1.738 -9.320 1.00 94.88 565 VAL A CA 1
ATOM 4652 C C . VAL A 1 565 ? -1.089 -1.517 -9.687 1.00 94.88 565 VAL A C 1
ATOM 4654 O O . VAL A 1 565 ? -0.251 -2.382 -9.444 1.00 94.88 565 VAL A O 1
ATOM 4657 N N . PHE A 1 566 ? -0.742 -0.329 -10.186 1.00 95.75 566 PHE A N 1
ATOM 4658 C CA . PHE A 1 566 ? 0.644 0.135 -10.212 1.00 95.75 566 PHE A CA 1
ATOM 4659 C C . PHE A 1 566 ? 1.014 0.781 -8.862 1.00 95.75 566 PHE A C 1
ATOM 4661 O O . PHE A 1 566 ? 0.433 1.815 -8.511 1.00 95.75 566 PHE A O 1
ATOM 4668 N N . PRO A 1 567 ? 1.927 0.192 -8.069 1.00 93.19 567 PRO A N 1
ATOM 4669 C CA . PRO A 1 567 ? 2.288 0.736 -6.767 1.00 93.19 567 PRO A CA 1
ATOM 4670 C C . PRO A 1 567 ? 3.137 2.006 -6.918 1.00 93.19 567 PRO A C 1
ATOM 4672 O O . PRO A 1 567 ? 4.093 2.032 -7.685 1.00 93.19 567 PRO A O 1
ATOM 4675 N N . LEU A 1 568 ? 2.814 3.054 -6.153 1.00 92.06 568 LEU A N 1
ATOM 4676 C CA . LEU A 1 568 ? 3.599 4.302 -6.145 1.00 92.06 568 LEU A CA 1
ATOM 4677 C C . LEU A 1 568 ? 4.939 4.178 -5.402 1.00 92.06 568 LEU A C 1
ATOM 4679 O O . LEU A 1 568 ? 5.839 4.977 -5.621 1.00 92.06 568 LEU A O 1
ATOM 4683 N N . PHE A 1 569 ? 5.060 3.192 -4.520 1.00 89.69 569 PHE A N 1
ATOM 4684 C CA . PHE A 1 569 ? 6.261 2.887 -3.750 1.00 89.69 569 PHE A CA 1
ATOM 4685 C C . PHE A 1 569 ? 6.326 1.371 -3.514 1.00 89.69 569 PHE A C 1
ATOM 4687 O O . PHE A 1 569 ? 5.283 0.702 -3.520 1.00 89.69 569 PHE A O 1
ATOM 4694 N N . PRO A 1 570 ? 7.524 0.794 -3.327 1.00 87.88 570 PRO A N 1
ATOM 4695 C CA . PRO A 1 570 ? 7.674 -0.631 -3.091 1.00 87.88 570 PRO A CA 1
ATOM 4696 C C . PRO A 1 570 ? 6.968 -1.080 -1.800 1.00 87.88 570 PRO A C 1
ATOM 4698 O O . PRO A 1 570 ? 6.886 -0.328 -0.829 1.00 87.88 570 PRO A O 1
ATOM 4701 N N . PRO A 1 571 ? 6.467 -2.327 -1.766 1.00 87.88 571 PRO A N 1
ATOM 4702 C CA . PRO A 1 571 ? 5.852 -2.890 -0.573 1.00 87.88 571 PRO A CA 1
ATOM 4703 C C . PRO A 1 571 ? 6.838 -3.003 0.594 1.00 87.88 571 PRO A C 1
ATOM 4705 O O . PRO A 1 571 ? 7.934 -3.540 0.435 1.00 87.88 571 PRO A O 1
ATOM 4708 N N . PHE A 1 572 ? 6.388 -2.623 1.790 1.00 88.19 572 PHE A N 1
ATOM 4709 C CA . PHE A 1 572 ? 7.100 -2.854 3.043 1.00 88.19 572 PHE A CA 1
ATOM 4710 C C . PHE A 1 572 ? 6.222 -3.612 4.041 1.00 88.19 572 PHE A C 1
ATOM 4712 O O . PHE A 1 572 ? 5.033 -3.328 4.186 1.00 88.19 572 PHE A O 1
ATOM 4719 N N . TYR A 1 573 ? 6.811 -4.596 4.723 1.00 87.69 573 TYR A N 1
ATOM 4720 C CA . TYR A 1 573 ? 6.097 -5.488 5.634 1.00 87.69 573 TYR A CA 1
ATOM 4721 C C . TYR A 1 573 ? 6.504 -5.245 7.086 1.00 87.69 573 TYR A C 1
ATOM 4723 O O . TYR A 1 573 ? 7.687 -5.212 7.433 1.00 87.69 573 TYR A O 1
ATOM 4731 N N . VAL A 1 574 ? 5.491 -5.175 7.940 1.00 88.06 574 VAL A N 1
ATOM 4732 C CA . VAL A 1 574 ? 5.611 -5.007 9.388 1.00 88.06 574 VAL A CA 1
ATOM 4733 C C . VAL A 1 574 ? 4.948 -6.163 10.139 1.00 88.06 574 VAL A C 1
ATOM 4735 O O . VAL A 1 574 ? 4.270 -7.005 9.537 1.00 88.06 574 VAL A O 1
ATOM 4738 N N . GLN A 1 575 ? 5.227 -6.288 11.436 1.00 85.19 575 GLN A N 1
ATOM 4739 C CA . GLN A 1 575 ? 4.763 -7.399 12.269 1.00 85.19 575 GLN A CA 1
ATOM 4740 C C . GLN A 1 575 ? 4.100 -6.895 13.546 1.00 85.19 575 GLN A C 1
ATOM 4742 O O . GLN A 1 575 ? 4.789 -6.435 14.444 1.00 85.19 575 GLN A O 1
ATOM 4747 N N . TYR A 1 576 ? 2.788 -7.092 13.662 1.00 85.44 576 TYR A N 1
ATOM 4748 C CA . TYR A 1 576 ? 1.977 -6.626 14.796 1.00 85.44 576 TYR A CA 1
ATOM 4749 C C . TYR A 1 576 ? 1.781 -7.657 15.922 1.00 85.44 576 TYR A C 1
ATOM 4751 O O . TYR A 1 576 ? 1.288 -7.316 16.991 1.00 85.44 576 TYR A O 1
ATOM 4759 N N . ASP A 1 577 ? 2.151 -8.920 15.683 1.00 82.75 577 ASP A N 1
ATOM 4760 C CA . ASP A 1 577 ? 1.849 -10.054 16.572 1.00 82.75 577 ASP A CA 1
ATOM 4761 C C . ASP A 1 577 ? 3.095 -10.603 17.307 1.00 82.75 577 ASP A C 1
ATOM 4763 O O . ASP A 1 577 ? 3.139 -11.781 17.672 1.00 82.75 577 ASP A O 1
ATOM 4767 N N . LEU A 1 578 ? 4.154 -9.803 17.469 1.00 82.88 578 LEU A N 1
ATOM 4768 C CA . LEU A 1 578 ? 5.324 -10.212 18.253 1.00 82.88 578 LEU A CA 1
ATOM 4769 C C . LEU A 1 578 ? 5.067 -10.050 19.764 1.00 82.88 578 LEU A C 1
ATOM 4771 O O . LEU A 1 578 ? 4.170 -9.310 20.167 1.00 82.88 578 LEU A O 1
ATOM 4775 N N . PRO A 1 579 ? 5.840 -10.733 20.630 1.00 81.38 579 PRO A N 1
ATOM 4776 C CA . PRO A 1 579 ? 5.785 -10.493 22.069 1.00 81.38 579 PRO A CA 1
ATOM 4777 C C . PRO A 1 579 ? 6.019 -9.018 22.423 1.00 81.38 579 PRO A C 1
ATOM 4779 O O . PRO A 1 579 ? 6.899 -8.373 21.854 1.00 81.38 579 PRO A O 1
ATOM 4782 N N . GLU A 1 580 ? 5.277 -8.506 23.410 1.00 75.50 580 GLU A N 1
ATOM 4783 C CA . GLU A 1 580 ? 5.261 -7.079 23.765 1.00 75.50 580 GLU A CA 1
ATOM 4784 C C . GLU A 1 580 ? 6.660 -6.499 24.040 1.00 75.50 580 GLU A C 1
ATOM 4786 O O . GLU A 1 580 ? 6.952 -5.376 23.632 1.00 75.50 580 GLU A O 1
ATOM 4791 N N . GLY A 1 581 ? 7.536 -7.273 24.689 1.00 80.75 581 GLY A N 1
ATOM 4792 C CA . GLY A 1 581 ? 8.897 -6.852 25.041 1.00 80.75 581 GLY A CA 1
ATOM 4793 C C . GLY A 1 581 ? 9.840 -6.634 23.852 1.00 80.75 581 GLY A C 1
ATOM 4794 O O . GLY A 1 581 ? 10.954 -6.163 24.054 1.00 80.75 581 GLY A O 1
ATOM 4795 N N . ILE A 1 582 ? 9.422 -6.974 22.627 1.00 84.06 582 ILE A N 1
ATOM 4796 C CA . ILE A 1 582 ? 10.201 -6.721 21.406 1.00 84.06 582 ILE A CA 1
ATOM 4797 C C . ILE A 1 582 ? 9.983 -5.291 20.892 1.00 84.06 582 ILE A C 1
ATOM 4799 O O . ILE A 1 582 ? 10.877 -4.718 20.269 1.00 84.06 582 ILE A O 1
ATOM 4803 N N . TYR A 1 583 ? 8.816 -4.697 21.152 1.00 85.94 583 TYR A N 1
ATOM 4804 C CA . TYR A 1 583 ? 8.494 -3.369 20.641 1.00 85.94 583 TYR A CA 1
ATOM 4805 C C . TYR A 1 583 ? 9.132 -2.278 21.494 1.00 85.94 583 TYR A C 1
ATOM 4807 O O . TYR A 1 583 ? 9.033 -2.281 22.722 1.00 85.94 583 TYR A O 1
ATOM 4815 N N . THR A 1 584 ? 9.759 -1.313 20.822 1.00 86.50 584 THR A N 1
ATOM 4816 C CA . THR A 1 584 ? 10.247 -0.089 21.461 1.00 86.50 584 THR A CA 1
ATOM 4817 C C . THR A 1 584 ? 9.080 0.703 22.047 1.00 86.50 584 THR A C 1
ATOM 4819 O O . THR A 1 584 ? 7.959 0.638 21.545 1.00 86.50 584 THR A O 1
ATOM 4822 N N . ASP A 1 585 ? 9.340 1.463 23.107 1.00 88.25 585 ASP A N 1
ATOM 4823 C CA . ASP A 1 585 ? 8.345 2.372 23.659 1.00 88.25 585 ASP A CA 1
ATOM 4824 C C . ASP A 1 585 ? 7.916 3.445 22.638 1.00 88.25 585 ASP A C 1
ATOM 4826 O O . ASP A 1 585 ? 8.735 3.992 21.892 1.00 88.25 585 ASP A O 1
ATOM 4830 N N . LEU A 1 586 ? 6.618 3.756 22.617 1.00 87.62 586 LEU A N 1
ATOM 4831 C CA . LEU A 1 586 ? 6.018 4.646 21.624 1.00 87.62 586 LEU A CA 1
ATOM 4832 C C . LEU A 1 586 ? 6.519 6.091 21.754 1.00 87.62 586 LEU A C 1
ATOM 4834 O O . LEU A 1 586 ? 6.730 6.758 20.742 1.00 87.62 586 LEU A O 1
ATOM 4838 N N . ASN A 1 587 ? 6.782 6.563 22.977 1.00 89.06 587 ASN A N 1
ATOM 4839 C CA . ASN A 1 587 ? 7.343 7.893 23.213 1.00 89.06 587 ASN A CA 1
ATOM 4840 C C . ASN A 1 587 ? 8.770 7.977 22.654 1.00 89.06 587 ASN A C 1
ATOM 4842 O O . ASN A 1 587 ? 9.130 8.955 22.001 1.00 89.06 587 ASN A O 1
ATOM 4846 N N . THR A 1 588 ? 9.574 6.923 22.831 1.00 88.62 588 THR A N 1
ATOM 4847 C CA . THR A 1 588 ? 10.918 6.845 22.240 1.00 88.62 588 THR A CA 1
ATOM 4848 C C . THR A 1 588 ? 10.877 6.866 20.712 1.00 88.62 588 THR A C 1
ATOM 4850 O O . THR A 1 588 ? 11.629 7.625 20.098 1.00 88.62 588 THR A O 1
ATOM 4853 N N . VAL A 1 589 ? 10.000 6.067 20.093 1.00 86.44 589 VAL A N 1
ATOM 4854 C CA . VAL A 1 589 ? 9.840 6.032 18.627 1.00 86.44 589 VAL A CA 1
ATOM 4855 C C . VAL A 1 589 ? 9.402 7.396 18.106 1.00 86.44 589 VAL A C 1
ATOM 4857 O O . VAL A 1 589 ? 10.035 7.936 17.200 1.00 86.44 589 VAL A O 1
ATOM 4860 N N . SER A 1 590 ? 8.377 7.981 18.729 1.00 86.94 590 SER A N 1
ATOM 4861 C CA . SER A 1 590 ? 7.863 9.296 18.363 1.00 86.94 590 SER A CA 1
ATOM 4862 C C . SER A 1 590 ? 8.938 10.370 18.479 1.00 86.94 590 SER A C 1
ATOM 4864 O O . SER A 1 590 ? 9.189 11.082 17.514 1.00 86.94 590 SER A O 1
ATOM 4866 N N . LYS A 1 591 ? 9.647 10.454 19.612 1.00 88.62 591 LYS A N 1
ATOM 4867 C CA . LYS A 1 591 ? 10.722 11.439 19.798 1.00 88.62 591 LYS A CA 1
ATOM 4868 C C . LYS A 1 591 ? 11.814 11.298 18.753 1.00 88.62 591 LYS A C 1
ATOM 4870 O O . LYS A 1 591 ? 12.267 12.309 18.241 1.00 88.62 591 LYS A O 1
ATOM 4875 N N . LYS A 1 592 ? 12.225 10.071 18.427 1.00 85.44 592 LYS A N 1
ATOM 4876 C CA . LYS A 1 592 ? 13.263 9.831 17.418 1.00 85.44 592 LYS A CA 1
ATOM 4877 C C . LYS A 1 592 ? 12.834 10.313 16.032 1.00 85.44 592 LYS A C 1
ATOM 4879 O O . LYS A 1 592 ? 13.650 10.844 15.292 1.00 85.44 592 LYS A O 1
ATOM 4884 N N . ILE A 1 593 ? 11.577 10.081 15.669 1.00 75.00 593 ILE A N 1
ATOM 4885 C CA . ILE A 1 593 ? 11.053 10.441 14.350 1.00 75.00 593 ILE A CA 1
ATOM 4886 C C . ILE A 1 593 ? 10.740 11.940 14.278 1.00 75.00 593 ILE A C 1
ATOM 4888 O O . ILE A 1 593 ? 10.997 12.581 13.264 1.00 75.00 593 ILE A O 1
ATOM 4892 N N . LEU A 1 594 ? 10.212 12.509 15.361 1.00 80.25 594 LEU A N 1
ATOM 4893 C CA . LEU A 1 594 ? 9.770 13.898 15.425 1.00 80.25 594 LEU A CA 1
ATOM 4894 C C . LEU A 1 594 ? 10.845 14.873 15.913 1.00 80.25 594 LEU A C 1
ATOM 4896 O O . LEU A 1 594 ? 10.595 16.069 15.873 1.00 80.25 594 LEU A O 1
ATOM 4900 N N . SER A 1 595 ? 12.034 14.420 16.331 1.00 79.56 595 SER A N 1
ATOM 4901 C CA . SER A 1 595 ? 13.151 15.304 16.725 1.00 79.56 595 SER A CA 1
ATOM 4902 C C . SER A 1 595 ? 13.688 16.173 15.586 1.00 79.56 595 SER A C 1
ATOM 4904 O O . SER A 1 595 ? 14.558 17.007 15.805 1.00 79.56 595 SER A O 1
ATOM 4906 N N . ILE A 1 596 ? 13.224 15.911 14.368 1.00 68.19 596 ILE A N 1
ATOM 4907 C CA . ILE A 1 596 ? 13.573 16.619 13.142 1.00 68.19 596 ILE A CA 1
ATOM 4908 C C . ILE A 1 596 ? 12.761 17.932 13.000 1.00 68.19 596 ILE A C 1
ATOM 4910 O O . ILE A 1 596 ? 13.187 18.849 12.296 1.00 68.19 596 ILE A O 1
ATOM 4914 N N . LEU A 1 597 ? 11.612 18.038 13.685 1.00 57.28 597 LEU A N 1
ATOM 4915 C CA . LEU A 1 597 ? 10.770 19.243 13.776 1.00 57.28 597 LEU A CA 1
ATOM 4916 C C . LEU A 1 597 ? 11.193 20.136 14.942 1.00 57.28 597 LEU A C 1
ATOM 4918 O O . LEU A 1 597 ? 11.153 21.375 14.732 1.00 57.28 597 LEU A O 1
#

Secondary structure (DSSP, 8-state):
--EEEEEE-S-HHHHHHHHHHHHTTTEEEEEE-SS--HHHHHHTSPTT-EEEEEEEEEEEEE-TT--SBPPGGG--TT-EEEEEEEEEEEEE-TTT--EEEEEEEEEEEEEEPPHHHHHHT-S-S---TTTTTEEETTT--BHHHHHHTT----HHHHHHHHHHHHHHS-SS----SSS----SSSEESSS-HHHHHHH-TTTSSHHHHHTTHHHHHHHHHHT---EE--SSHHHHH---TTTT--EE----B-TTT--B-HHHHHHHHHHHHHTTTSSPPPBP-S---HHHHHHHHHHHHHHHHHHIIIIIIIIHHHHHHTT----GGGGSHHHHHHHT---TTSHHHHHHHHHHHHHHHHH---HHHHHHT--HHHHHHHHHHHHHHHHHHHHHHHHHHHHHHHTHHHHHHHHHHTHHHHT-GGG-TT--BHHHHHHHHHHHHTS-GGG--HHHHHHHHHHHHIIIIIHHHHHSPPPPP-HHHHHHHHHHHHHHHHTTHHHHSTTSTTHHHHHHHHHHHHHHHTTT--HHHHHHHHHHHHHHHHHHHHTTSS-HHHHHHHHH---SS------SSS-GGGSPPHHHHHHHHHTT-

pLDDT: mean 91.82, std 6.1, range [57.28, 98.69]

Radius of gyration: 25.82 Å; chains: 1; bounding box: 68×67×65 Å

Foldseek 3Di:
DAAEEEEADPDVVVQVVCCQLCVLQRYHYDYDHNPQDPVNVVVPDDPPYHYAKYKYKDWAKDQPPDDDGDDPVRQAAFRKIKIKMKMWIFGQDPPPRGTDIDMFMFIFTWHFHHPVVLVVVDDDDDDDHCQSTTQGPLQRDGLVRCVLLVQRFGRVSQRVLVVCVVRFWAPDFDAAPVDGPRDPAFWDLPDAVLVVQVPPPLNPDPLCVLLLLVLLLLQLLLLQATEGGDGGSSLQQFAALLFQNHQYQDYDADPVPRHGDSNVSVLSSSLSSNCLFLQGQAQAQLDDDLLLLLLSLLSQLLSNLQSCCSRLARSVVSSVVRVPDDPNVVSLVNLQNVQLPDDSLDLVLVLLSSVQSSCCLQAVDNVSSVVSVTDVVSVVSNCLQCQLVSLQSSVQSSVQSVQCNSCSVLSNVLSVLCVLLVVPPLQSPSHHHSVNLQVQLCVQLVHHSVPDASVSSNNSSSVSSSVPGVVCSSVDRRDRHDNLSSSLSNLSSHVSQLLSVLSSVVSPPCSSVLSVVLSVLCSVCSNPDDVVSSVVNLVSSLVVLVSCCSSSSDHPSVSSCSSSDDRSGRDDDGDSPDRSVVGDGSNVSSCVSRVSD